Protein AF-0000000082330607 (afdb_homodimer)

InterPro domains:
  IPR000073 Alpha/beta hydrolase fold-1 [PF00561] (34-169)
  IPR000073 Alpha/beta hydrolase fold-1 [PR00111] (58-73)
  IPR000073 Alpha/beta hydrolase fold-1 [PR00111] (103-116)
  IPR000073 Alpha/beta hydrolase fold-1 [PR00111] (117-130)
  IPR000073 Alpha/beta hydrolase fold-1 [PR00111] (221-235)
  IPR029058 Alpha/Beta hydrolase fold [G3DSA:3.40.50.1820] (1-275)
  IPR029058 Alpha/Beta hydrolase fold [SSF53474] (15-274)
  IPR050266 AB hydrolase superfamily [PTHR43798] (25-274)

Secondary structure (DSSP, 8-state):
--HHHHHHT-EEEEEEETTEEEEEEEEEE-SSEEEEEE--SS--GGGGTTTHHHHTTTEEEEEEPPTTSTTS---SSS--SHHHHHHHHHHHHHHTT-SSEEEEEETHHHHHHHHHHHH-SSSEEEEEEES---TT----HHHHHHTSGGGGGS-HHHHHHHHHHHHHHT---SS--THHHHHHHGGGGSTTHHHHHHHHHHT--THHHHT--GGG--SEEEEEEETT-SSS-HHHHHHHHHHH--EEEEETT--S-HHHHSHHHHHHHHHHHHH-/--HHHHHHT-EEEEEEETTEEEEEEEEEE-SSEEEEEE--SS--GGGGTTTHHHHTTTEEEEEEPPTTSTTS---SSS--SHHHHHHHHHHHHHHTT-SSEEEEEETHHHHHHHHHHHH-SSSEEEEEEES---TT----HHHHHTTSGGGGGS-HHHHHHHHHHHHHHT---SS--THHHHHHHGGGGSTTHHHHHHHHHHT--THHHHT--GGG--SEEEEEEETT-SSS-HHHHHHHHHHH--EEEEETT--S-HHHHSHHHHHHHHHHHHH-

pLDDT: mean 97.05, std 2.91, range [78.94, 99.0]

Foldseek 3Di:
DFLVVVQVQWDWDWFAFPRDTKIKTKHWAADAFEEEEAEAPPFFLVLCVLAQVVCRPHYTYIGIGFALHDPIPNDPDDARALVRSLRRVVRVCVVVVQQAHAYEAAASRLLNVLLNLLVDPRRYAEYEYELYDAAQLDDDPLLLVLLDPCLVVDDLVVNLVSQLCVQCVQALDPDFDPNRSVSGCVQLSDVCSSVSSSSNSNNHDNCSRNVGQLLNRAYAYEYEYACAEPSRHQVVVVVSCVRHNYDYDYDYSGGSSRCGRPVPVSNVVVVVSVVD/DFLVVVQVQWDWDWFAFPRDTKIKTKHWAADAFEEEEAEAPPFFLVLCVLAQVVCRPHYTYIGIGFALHDPIPNDPDDFRALVRSLRRVVRVCVVVVQQAHAYEAAASRLLNVLLNLQVDPRRYAEYEYELYDAAQLDDDPLLLVLLDPCLVVDDLVVNLVSQLCVQCVQALDPDFDPNRSVSGCVQLSDVCSSVSSSSNSNNHDNCSRNVGQLLNRAYAYEYEYACAEPSRHQVVVVVSCVRHNYYYDYDYSGGSSRCGRPVPVSNVVVVVSVVD

Nearest PDB structures (foldseek):
  4uhe-assembly1_A  TM=8.441E-01  e=1.556E-20  Thermogutta terrifontis
  6i8w-assembly2_B  TM=7.731E-01  e=5.913E-21  Pseudomonas aeruginosa
  4bau-assembly1_A-2  TM=7.640E-01  e=2.977E-17  Pseudomonas aeruginosa PAO1
  2r11-assembly1_A  TM=7.172E-01  e=1.523E-16  Bacillus subtilis
  8y9o-assembly3_C  TM=7.537E-01  e=2.300E-14  Arabidopsis thaliana

Organism: NCBI:txid2816475

Solvent-accessible surface area (backbone atoms only — not comparable to full-atom values): 27619 Å² total; per-residue (Å²): 135,53,54,66,62,54,58,70,61,39,48,77,47,78,25,56,44,96,86,39,82,36,45,30,24,25,34,78,39,54,80,40,65,41,34,38,41,32,44,29,82,83,44,24,39,71,69,40,66,72,42,49,68,78,43,22,89,63,21,14,31,36,33,38,16,51,60,43,23,54,78,12,41,45,74,80,54,52,67,44,22,54,67,39,42,33,40,35,50,51,42,48,40,54,75,72,66,58,69,57,29,31,36,38,13,28,27,50,16,17,34,23,49,50,47,45,44,61,75,43,81,77,36,52,58,37,38,36,33,24,41,39,46,53,47,62,63,37,54,56,66,76,49,48,58,38,21,29,46,63,47,70,69,48,52,69,66,59,48,50,51,56,54,48,47,58,63,53,71,34,45,58,53,89,77,67,63,85,56,49,58,60,41,50,46,45,49,45,74,40,91,63,14,53,52,20,48,20,48,43,26,23,22,55,39,36,34,64,37,38,43,55,60,56,68,72,30,81,48,50,34,37,27,50,22,15,50,64,12,78,77,39,37,48,65,57,41,48,50,47,28,71,49,39,40,64,46,66,45,70,40,76,71,10,12,65,42,27,60,73,44,35,32,67,64,47,42,52,53,50,52,52,56,74,72,98,137,53,55,66,62,55,58,69,61,40,46,76,46,79,26,58,43,96,86,39,83,37,45,31,23,26,34,76,40,55,81,40,63,42,34,38,41,32,44,29,83,83,44,24,40,70,68,39,67,72,40,49,69,78,43,21,89,64,20,14,30,36,34,38,18,50,61,44,23,54,78,12,41,45,74,79,53,54,66,45,21,52,66,39,43,32,39,34,50,52,41,48,39,55,73,69,66,57,67,58,29,30,38,38,13,29,26,48,14,16,32,22,47,51,48,46,44,62,75,44,79,77,35,52,57,38,39,34,32,24,39,39,45,53,48,62,64,36,55,55,67,76,48,49,59,38,21,29,45,64,45,71,69,48,51,71,66,60,48,48,50,56,54,48,46,60,64,51,70,34,43,57,53,89,76,68,63,84,55,50,58,58,42,49,46,46,48,46,74,40,91,64,13,53,53,18,49,19,48,41,26,24,21,53,37,37,34,66,35,38,43,56,62,56,68,72,29,81,48,51,33,37,26,52,23,15,49,65,12,77,77,41,37,48,65,57,42,48,50,47,28,71,48,38,39,63,44,66,46,68,40,76,70,9,11,64,42,27,59,74,43,34,32,66,65,49,42,53,54,50,51,54,56,73,75,98

Radius of gyration: 24.23 Å; Cα contacts (8 Å, |Δi|>4): 1241; chains: 2; bounding box: 43×72×56 Å

Sequence (552 aa):
MNHDTWSESQAEAIVTVDGHELSVAYRDEGDGEPVVFLHGIPTWSFLWRRIAPQLSDRFRTIVPDFVGYGNSDRRDAFDRSIRAQEQAVADLVDQLGLEAFHVVGHDLGGGVALRYAAHTEGRIDKLVLSNATAYGSWPVEYITSLGLPRTLEMDPDAFRERLDRAFVDGLERADPEPEWVSGMTAPWLRDDGQRALARASVATNTNHTTEIEYDAIDVDLLCLWGAADEEQPVEDGRRLVDDIGGEVVALEDAGHWVTEDRPDAYRDRLEAFLTGMNHDTWSESQAEAIVTVDGHELSVAYRDEGDGEPVVFLHGIPTWSFLWRRIAPQLSDRFRTIVPDFVGYGNSDRRDAFDRSIRAQEQAVADLVDQLGLEAFHVVGHDLGGGVALRYAAHTEGRIDKLVLSNATAYGSWPVEYITSLGLPRTLEMDPDAFRERLDRAFVDGLERADPEPEWVSGMTAPWLRDDGQRALARASVATNTNHTTEIEYDAIDVDLLCLWGAADEEQPVEDGRRLVDDIGGEVVALEDAGHWVTEDRPDAYRDRLEAFLTG

Structure (mmCIF, N/CA/C/O backbone):
data_AF-0000000082330607-model_v1
#
loop_
_entity.id
_entity.type
_entity.pdbx_description
1 polymer 'Alpha/beta hydrolase'
#
loop_
_atom_site.group_PDB
_atom_site.id
_atom_site.type_symbol
_atom_site.label_atom_id
_atom_site.label_alt_id
_atom_site.label_comp_id
_atom_site.label_asym_id
_atom_site.label_entity_id
_atom_site.label_seq_id
_atom_site.pdbx_PDB_ins_code
_atom_site.Cartn_x
_atom_site.Cartn_y
_atom_site.Cartn_z
_atom_site.occupancy
_atom_site.B_iso_or_equiv
_atom_site.auth_seq_id
_atom_site.auth_comp_id
_atom_site.auth_asym_id
_atom_site.auth_atom_id
_atom_site.pdbx_PDB_model_num
ATOM 1 N N . MET A 1 1 ? 5.617 -22.875 -25.625 1 88.25 1 MET A N 1
ATOM 2 C CA . MET A 1 1 ? 4.75 -21.781 -26.047 1 88.25 1 MET A CA 1
ATOM 3 C C . MET A 1 1 ? 5.395 -20.422 -25.734 1 88.25 1 MET A C 1
ATOM 5 O O . MET A 1 1 ? 5.949 -20.219 -24.656 1 88.25 1 MET A O 1
ATOM 9 N N . ASN A 1 2 ? 5.383 -19.547 -26.641 1 94.69 2 ASN A N 1
ATOM 10 C CA . ASN A 1 2 ? 5.98 -18.234 -26.391 1 94.69 2 ASN A CA 1
ATOM 11 C C . ASN A 1 2 ? 4.957 -17.25 -25.828 1 94.69 2 ASN A C 1
ATOM 13 O O . ASN A 1 2 ? 3.768 -17.562 -25.766 1 94.69 2 ASN A O 1
ATOM 17 N N . HIS A 1 3 ? 5.453 -16.109 -25.391 1 97.5 3 HIS A N 1
ATOM 18 C CA . HIS A 1 3 ? 4.598 -15.195 -24.641 1 97.5 3 HIS A CA 1
ATOM 19 C C . HIS A 1 3 ? 3.574 -14.531 -25.562 1 97.5 3 HIS A C 1
ATOM 21 O O . HIS A 1 3 ? 2.496 -14.133 -25.109 1 97.5 3 HIS A O 1
ATOM 27 N N . ASP A 1 4 ? 3.818 -14.398 -26.844 1 97.31 4 ASP A N 1
ATOM 28 C CA . ASP A 1 4 ? 2.838 -13.867 -27.781 1 97.31 4 ASP A CA 1
ATOM 29 C C . ASP A 1 4 ? 1.64 -14.805 -27.922 1 97.31 4 ASP A C 1
ATOM 31 O O . ASP A 1 4 ? 0.49 -14.359 -27.875 1 97.31 4 ASP A O 1
ATOM 35 N N . THR A 1 5 ? 1.976 -16.047 -28.125 1 97.44 5 THR A N 1
ATOM 36 C CA . THR A 1 5 ? 0.922 -17.047 -28.25 1 97.44 5 THR A CA 1
ATOM 37 C C . THR A 1 5 ? 0.106 -17.141 -26.969 1 97.44 5 THR A C 1
ATOM 39 O O . THR A 1 5 ? -1.118 -17.281 -27.016 1 97.44 5 THR A O 1
ATOM 42 N N . TRP A 1 6 ? 0.795 -17.078 -25.812 1 98.06 6 TRP A N 1
ATOM 43 C CA . TRP A 1 6 ? 0.103 -17.047 -24.531 1 98.06 6 TRP A CA 1
ATOM 44 C C . TRP A 1 6 ? -0.896 -15.898 -24.469 1 98.06 6 TRP A C 1
ATOM 46 O O . TRP A 1 6 ? -2.061 -16.094 -24.109 1 98.06 6 TRP A O 1
ATOM 56 N N . SER A 1 7 ? -0.487 -14.734 -24.859 1 98.25 7 SER A N 1
ATOM 57 C CA . SER A 1 7 ? -1.298 -13.516 -24.812 1 98.25 7 SER A CA 1
ATOM 58 C C . SER A 1 7 ? -2.51 -13.633 -25.734 1 98.25 7 SER A C 1
ATOM 60 O O . SER A 1 7 ? -3.611 -13.219 -25.375 1 98.25 7 SER A O 1
ATOM 62 N N . GLU A 1 8 ? -2.307 -14.234 -26.875 1 98.06 8 GLU A N 1
ATOM 63 C CA . GLU A 1 8 ? -3.363 -14.359 -27.875 1 98.06 8 GLU A CA 1
ATOM 64 C C . GLU A 1 8 ? -4.477 -15.281 -27.391 1 98.06 8 GLU A C 1
ATOM 66 O O . GLU A 1 8 ? -5.609 -15.203 -27.859 1 98.06 8 GLU A O 1
ATOM 71 N N . SER A 1 9 ? -4.148 -16.125 -26.469 1 98.06 9 SER A N 1
ATOM 72 C CA . SER A 1 9 ? -5.102 -17.141 -26 1 98.06 9 SER A CA 1
ATOM 73 C C . SER A 1 9 ? -5.879 -16.641 -24.797 1 98.06 9 SER A C 1
ATOM 75 O O . SER A 1 9 ? -6.703 -17.359 -24.234 1 98.06 9 SER A O 1
ATOM 77 N N . GLN A 1 10 ? -5.719 -15.414 -24.359 1 98.81 10 GLN A N 1
ATOM 78 C CA . GLN A 1 10 ? -6.395 -14.898 -23.188 1 98.81 10 GLN A CA 1
ATOM 79 C C . GLN A 1 10 ? -7.758 -14.312 -23.531 1 98.81 10 GLN A C 1
ATOM 81 O O . GLN A 1 10 ? -7.922 -13.695 -24.594 1 98.81 10 GLN A O 1
ATOM 86 N N . ALA A 1 11 ? -8.656 -14.547 -22.688 1 98.75 11 ALA A N 1
ATOM 87 C CA . ALA A 1 11 ? -9.93 -13.844 -22.672 1 98.75 11 ALA A CA 1
ATOM 88 C C . ALA A 1 11 ? -9.875 -12.609 -21.781 1 98.75 11 ALA A C 1
ATOM 90 O O . ALA A 1 11 ? -8.852 -12.344 -21.141 1 98.75 11 ALA A O 1
ATOM 91 N N . GLU A 1 12 ? -10.953 -11.836 -21.828 1 98.69 12 GLU A N 1
ATOM 92 C CA . GLU A 1 12 ? -11.023 -10.625 -21.016 1 98.69 12 GLU A CA 1
ATOM 93 C C . GLU A 1 12 ? -12.312 -10.586 -20.203 1 98.69 12 GLU A C 1
ATOM 95 O O . GLU A 1 12 ? -13.375 -10.992 -20.688 1 98.69 12 GLU A O 1
ATOM 100 N N . ALA A 1 13 ? -12.266 -10.148 -19 1 98.88 13 ALA A N 1
ATOM 101 C CA . ALA A 1 13 ? -13.406 -9.844 -18.125 1 98.88 13 ALA A CA 1
ATOM 102 C C . ALA A 1 13 ? -13.25 -8.469 -17.484 1 98.88 13 ALA A C 1
ATOM 104 O O . ALA A 1 13 ? -12.133 -7.949 -17.375 1 98.88 13 ALA A O 1
ATOM 105 N N . ILE A 1 14 ? -14.375 -7.832 -17.156 1 98.88 14 ILE A N 1
ATOM 106 C CA . ILE A 1 14 ? -14.344 -6.57 -16.422 1 98.88 14 ILE A CA 1
ATOM 107 C C . ILE A 1 14 ? -14.633 -6.824 -14.938 1 98.88 14 ILE A C 1
ATOM 109 O O . ILE A 1 14 ? -15.656 -7.418 -14.594 1 98.88 14 ILE A O 1
ATOM 113 N N . VAL A 1 15 ? -13.703 -6.426 -14.086 1 98.81 15 VAL A N 1
ATOM 114 C CA . VAL A 1 15 ? -13.891 -6.566 -12.648 1 98.81 15 VAL A CA 1
ATOM 115 C C . VAL A 1 15 ? -13.969 -5.188 -12 1 98.81 15 VAL A C 1
ATOM 117 O O . VAL A 1 15 ? -13.586 -4.188 -12.609 1 98.81 15 VAL A O 1
ATOM 120 N N . THR A 1 16 ? -14.508 -5.172 -10.797 1 98.19 16 THR A N 1
ATOM 121 C CA . THR A 1 16 ? -14.602 -3.926 -10.047 1 98.19 16 THR A CA 1
ATOM 122 C C . THR A 1 16 ? -13.695 -3.963 -8.82 1 98.19 16 THR A C 1
ATOM 124 O O . THR A 1 16 ? -13.805 -4.867 -7.988 1 98.19 16 THR A O 1
ATOM 127 N N . VAL A 1 17 ? -12.781 -3.012 -8.781 1 96.81 17 VAL A N 1
ATOM 128 C CA . VAL A 1 17 ? -11.883 -2.846 -7.637 1 96.81 17 VAL A CA 1
ATOM 129 C C . VAL A 1 17 ? -11.984 -1.416 -7.109 1 96.81 17 VAL A C 1
ATOM 131 O O . VAL A 1 17 ? -11.602 -0.465 -7.793 1 96.81 17 VAL A O 1
ATOM 134 N N . ASP A 1 18 ? -12.398 -1.243 -5.867 1 94.69 18 ASP A N 1
ATOM 135 C CA . ASP A 1 18 ? -12.539 0.057 -5.219 1 94.69 18 ASP A CA 1
ATOM 136 C C . ASP A 1 18 ? -13.281 1.04 -6.117 1 94.69 18 ASP A C 1
ATOM 138 O O . ASP A 1 18 ? -12.844 2.176 -6.305 1 94.69 18 ASP A O 1
ATOM 142 N N . GLY A 1 19 ? -14.266 0.554 -6.754 1 94.44 19 GLY A N 1
ATOM 143 C CA . GLY A 1 19 ? -15.141 1.394 -7.562 1 94.44 19 GLY A CA 1
ATOM 144 C C . GLY A 1 19 ? -14.641 1.577 -8.984 1 94.44 19 GLY A C 1
ATOM 145 O O . GLY A 1 19 ? -15.297 2.229 -9.797 1 94.44 19 GLY A O 1
ATOM 146 N N . HIS A 1 20 ? -13.516 1.002 -9.367 1 96.75 20 HIS A N 1
ATOM 147 C CA . HIS A 1 20 ? -12.984 1.082 -10.719 1 96.75 20 HIS A CA 1
ATOM 148 C C . HIS A 1 20 ? -13.336 -0.161 -11.523 1 96.75 20 HIS A C 1
ATOM 150 O O . HIS A 1 20 ? -13.18 -1.286 -11.047 1 96.75 20 HIS A O 1
ATOM 156 N N . GLU A 1 21 ? -13.859 0.053 -12.727 1 98.44 21 GLU A N 1
ATOM 157 C CA . GLU A 1 21 ? -14.016 -1.045 -13.672 1 98.44 21 GLU A CA 1
ATOM 158 C C . GLU A 1 21 ? -12.719 -1.304 -14.438 1 98.44 21 GLU A C 1
ATOM 160 O O . GLU A 1 21 ? -12.219 -0.425 -15.141 1 98.44 21 GLU A O 1
ATOM 165 N N . LEU A 1 22 ? -12.203 -2.504 -14.242 1 98.69 22 LEU A N 1
ATOM 166 C CA . LEU A 1 22 ? -10.891 -2.832 -14.773 1 98.69 22 LEU A CA 1
ATOM 167 C C . LEU A 1 22 ? -10.945 -4.102 -15.617 1 98.69 22 LEU A C 1
ATOM 169 O O . LEU A 1 22 ? -11.609 -5.07 -15.242 1 98.69 22 LEU A O 1
ATOM 173 N N . SER A 1 23 ? -10.273 -4.086 -16.766 1 98.81 23 SER A N 1
ATOM 174 C CA . SER A 1 23 ? -10.172 -5.285 -17.594 1 98.81 23 SER A CA 1
ATOM 175 C C . SER A 1 23 ? -9.133 -6.254 -17.031 1 98.81 23 SER A C 1
ATOM 177 O O . SER A 1 23 ? -8.031 -5.844 -16.656 1 98.81 23 SER A O 1
ATOM 179 N N . VAL A 1 24 ? -9.492 -7.52 -16.969 1 98.88 24 VAL A N 1
ATOM 180 C CA . VAL A 1 24 ? -8.594 -8.594 -16.562 1 98.88 24 VAL A CA 1
ATOM 181 C C . VAL A 1 24 ? -8.43 -9.602 -17.688 1 98.88 24 VAL A C 1
ATOM 183 O O . VAL A 1 24 ? -9.422 -10.148 -18.188 1 98.88 24 VAL A O 1
ATOM 186 N N . ALA A 1 25 ? -7.195 -9.797 -18.078 1 98.94 25 ALA A N 1
ATOM 187 C CA . ALA A 1 25 ? -6.879 -10.852 -19.031 1 98.94 25 ALA A CA 1
ATOM 188 C C . ALA A 1 25 ? -6.645 -12.18 -18.328 1 98.94 25 ALA A C 1
ATOM 190 O O . ALA A 1 25 ? -6.012 -12.227 -17.266 1 98.94 25 ALA A O 1
ATOM 191 N N . TYR A 1 26 ? -7.207 -13.227 -18.875 1 98.94 26 TYR A N 1
ATOM 192 C CA . TYR A 1 26 ? -7 -14.523 -18.234 1 98.94 26 TYR A CA 1
ATOM 193 C C . TYR A 1 26 ? -7.141 -15.656 -19.25 1 98.94 26 TYR A C 1
ATOM 195 O O . TYR A 1 26 ? -7.852 -15.523 -20.25 1 98.94 26 TYR A O 1
ATOM 203 N N . ARG A 1 27 ? -6.406 -16.703 -19.062 1 98.88 27 ARG A N 1
ATOM 204 C CA . ARG A 1 27 ? -6.641 -17.953 -19.781 1 98.88 27 ARG A CA 1
ATOM 205 C C . ARG A 1 27 ? -7.648 -18.828 -19.047 1 98.88 27 ARG A C 1
ATOM 207 O O . ARG A 1 27 ? -7.707 -18.828 -17.828 1 98.88 27 ARG A O 1
ATOM 214 N N . ASP A 1 28 ? -8.398 -19.531 -19.797 1 98.88 28 ASP A N 1
ATOM 215 C CA . ASP A 1 28 ? -9.43 -20.453 -19.312 1 98.88 28 ASP A CA 1
ATOM 216 C C . ASP A 1 28 ? -9.5 -21.703 -20.188 1 98.88 28 ASP A C 1
ATOM 218 O O . ASP A 1 28 ? -10.062 -21.672 -21.281 1 98.88 28 ASP A O 1
ATOM 222 N N . GLU A 1 29 ? -8.914 -22.781 -19.656 1 98.62 29 GLU A N 1
ATOM 223 C CA . GLU A 1 29 ? -8.789 -24 -20.453 1 98.62 29 GLU A CA 1
ATOM 224 C C . GLU A 1 29 ? -9.188 -25.234 -19.641 1 98.62 29 GLU A C 1
ATOM 226 O O . GLU A 1 29 ? -8.891 -25.312 -18.438 1 98.62 29 GLU A O 1
ATOM 231 N N . GLY A 1 30 ? -9.836 -26.188 -20.297 1 98.5 30 GLY A N 1
ATOM 232 C CA . GLY A 1 30 ? -10.266 -27.422 -19.641 1 98.5 30 GLY A CA 1
ATOM 233 C C . GLY A 1 30 ? -11.672 -27.328 -19.094 1 98.5 30 GLY A C 1
ATOM 234 O O . GLY A 1 30 ? -12.305 -26.281 -19.125 1 98.5 30 GLY A O 1
ATOM 235 N N . ASP A 1 31 ? -12.188 -28.484 -18.609 1 97.88 31 ASP A N 1
ATOM 236 C CA . ASP A 1 31 ? -13.586 -28.547 -18.188 1 97.88 31 ASP A CA 1
ATOM 237 C C . ASP A 1 31 ? -13.711 -29.297 -16.859 1 97.88 31 ASP A C 1
ATOM 239 O O . ASP A 1 31 ? -14.828 -29.578 -16.406 1 97.88 31 ASP A O 1
ATOM 243 N N . GLY A 1 32 ? -12.641 -29.641 -16.25 1 98.19 32 GLY A N 1
ATOM 244 C CA . GLY A 1 32 ? -12.656 -30.328 -14.969 1 98.19 32 GLY A CA 1
ATOM 245 C C . GLY A 1 32 ? -12.859 -29.406 -13.781 1 98.19 32 GLY A C 1
ATOM 246 O O . GLY A 1 32 ? -13.484 -28.359 -13.906 1 98.19 32 GLY A O 1
ATOM 247 N N . GLU A 1 33 ? -12.461 -29.891 -12.586 1 98.31 33 GLU A N 1
ATOM 248 C CA . GLU A 1 33 ? -12.508 -29.047 -11.398 1 98.31 33 GLU A CA 1
ATOM 249 C C . GLU A 1 33 ? -11.656 -27.797 -11.586 1 98.31 33 GLU A C 1
ATOM 251 O O . GLU A 1 33 ? -10.523 -27.875 -12.062 1 98.31 33 GLU A O 1
ATOM 256 N N . PRO A 1 34 ? -12.188 -26.641 -11.25 1 98.81 34 PRO A N 1
ATOM 257 C CA . PRO A 1 34 ? -11.469 -25.406 -11.531 1 98.81 34 PRO A CA 1
ATOM 258 C C . PRO A 1 34 ? -10.258 -25.203 -10.617 1 98.81 34 PRO A C 1
ATOM 260 O O . PRO A 1 34 ? -10.336 -25.469 -9.414 1 98.81 34 PRO A O 1
ATOM 263 N N . VAL A 1 35 ? -9.156 -24.812 -11.164 1 98.94 35 VAL A N 1
ATOM 264 C CA . VAL A 1 35 ? -7.938 -24.406 -10.477 1 98.94 35 VAL A CA 1
ATOM 265 C C . VAL A 1 35 ? -7.547 -23 -10.93 1 98.94 35 VAL A C 1
ATOM 267 O O . VAL A 1 35 ? -7.348 -22.75 -12.117 1 98.94 35 VAL A O 1
ATOM 270 N N . VAL A 1 36 ? -7.484 -22.047 -9.992 1 99 36 VAL A N 1
ATOM 271 C CA . VAL A 1 36 ? -7.07 -20.672 -10.281 1 99 36 VAL A CA 1
ATOM 272 C C . VAL A 1 36 ? -5.59 -20.5 -9.953 1 99 36 VAL A C 1
ATOM 274 O O . VAL A 1 36 ? -5.156 -20.797 -8.836 1 99 36 VAL A O 1
ATOM 277 N N . PHE A 1 37 ? -4.801 -20.062 -10.938 1 99 37 PHE A N 1
ATOM 278 C CA . PHE A 1 37 ? -3.367 -19.844 -10.781 1 99 37 PHE A CA 1
ATOM 279 C C . PHE A 1 37 ? -3.055 -18.359 -10.633 1 99 37 PHE A C 1
ATOM 281 O O . PHE A 1 37 ? -3.393 -17.562 -11.5 1 99 37 PHE A O 1
ATOM 288 N N . LEU A 1 38 ? -2.377 -18 -9.539 1 99 38 LEU A N 1
ATOM 289 C CA . LEU A 1 38 ? -2.094 -16.594 -9.234 1 99 38 LEU A CA 1
ATOM 290 C C . LEU A 1 38 ? -0.591 -16.344 -9.219 1 99 38 LEU A C 1
ATOM 292 O O . LEU A 1 38 ? 0.148 -17 -8.484 1 99 38 LEU A O 1
ATOM 296 N N . HIS A 1 39 ? -0.147 -15.375 -10.031 1 98.94 39 HIS A N 1
ATOM 297 C CA . HIS A 1 39 ? 1.263 -15.023 -10.156 1 98.94 39 HIS A CA 1
ATOM 298 C C . HIS A 1 39 ? 1.652 -13.945 -9.156 1 98.94 39 HIS A C 1
ATOM 300 O O . HIS A 1 39 ? 0.802 -13.438 -8.422 1 98.94 39 HIS A O 1
ATOM 306 N N . GLY A 1 40 ? 2.951 -13.648 -9.109 1 98.44 40 GLY A N 1
ATOM 307 C CA . GLY A 1 40 ? 3.455 -12.602 -8.234 1 98.44 40 GLY A CA 1
ATOM 308 C C . GLY A 1 40 ? 4.102 -11.453 -8.984 1 98.44 40 GLY A C 1
ATOM 309 O O . GLY A 1 40 ? 3.752 -11.18 -10.133 1 98.44 40 GLY A O 1
ATOM 310 N N . ILE A 1 41 ? 4.914 -10.727 -8.383 1 98.44 41 ILE A N 1
ATOM 311 C CA . ILE A 1 41 ? 5.617 -9.586 -8.953 1 98.44 41 ILE A CA 1
ATOM 312 C C . ILE A 1 41 ? 7.086 -9.938 -9.172 1 98.44 41 ILE A C 1
ATOM 314 O O . ILE A 1 41 ? 7.699 -10.617 -8.344 1 98.44 41 ILE A O 1
ATOM 318 N N . PRO A 1 42 ? 7.645 -9.539 -10.203 1 98.06 42 PRO A N 1
ATOM 319 C CA . PRO A 1 42 ? 7.082 -8.797 -11.328 1 98.06 42 PRO A CA 1
ATOM 320 C C . PRO A 1 42 ? 6.664 -9.695 -12.484 1 98.06 42 PRO A C 1
ATOM 322 O O . PRO A 1 42 ? 6.859 -9.344 -13.656 1 98.06 42 PRO A O 1
ATOM 325 N N . THR A 1 43 ? 6.109 -10.812 -12.195 1 98.44 43 THR A N 1
ATOM 326 C CA . THR A 1 43 ? 5.68 -11.719 -13.25 1 98.44 43 THR A CA 1
ATOM 327 C C . THR A 1 43 ? 4.258 -11.391 -13.703 1 98.44 43 THR A C 1
ATOM 329 O O . THR A 1 43 ? 3.713 -10.344 -13.336 1 98.44 43 THR A O 1
ATOM 332 N N . TRP A 1 44 ? 3.744 -12.141 -14.625 1 98.69 44 TRP A N 1
ATOM 333 C CA . TRP A 1 44 ? 2.354 -12.211 -15.062 1 98.69 44 TRP A CA 1
ATOM 334 C C . TRP A 1 44 ? 1.943 -13.656 -15.336 1 98.69 44 TRP A C 1
ATOM 336 O O . TRP A 1 44 ? 2.688 -14.594 -15.023 1 98.69 44 TRP A O 1
ATOM 346 N N . SER A 1 45 ? 0.761 -13.867 -15.883 1 98.94 45 SER A N 1
ATOM 347 C CA . SER A 1 45 ? 0.195 -15.203 -15.969 1 98.94 45 SER A CA 1
ATOM 348 C C . SER A 1 45 ? 1.117 -16.141 -16.734 1 98.94 45 SER A C 1
ATOM 350 O O . SER A 1 45 ? 1.082 -17.359 -16.531 1 98.94 45 SER A O 1
ATOM 352 N N . PHE A 1 46 ? 2.018 -15.594 -17.562 1 98.75 46 PHE A N 1
ATOM 353 C CA . PHE A 1 46 ? 2.949 -16.391 -18.344 1 98.75 46 PHE A CA 1
ATOM 354 C C . PHE A 1 46 ? 3.848 -17.234 -17.453 1 98.75 46 PHE A C 1
ATOM 356 O O . PHE A 1 46 ? 4.438 -18.219 -17.891 1 98.75 46 PHE A O 1
ATOM 363 N N . LEU A 1 47 ? 3.936 -16.906 -16.219 1 98.44 47 LEU A N 1
ATOM 364 C CA . LEU A 1 47 ? 4.668 -17.688 -15.227 1 98.44 47 LEU A CA 1
ATOM 365 C C . LEU A 1 47 ? 4.242 -19.156 -15.273 1 98.44 47 LEU A C 1
ATOM 367 O O . LEU A 1 47 ? 5.062 -20.047 -15.07 1 98.44 47 LEU A O 1
ATOM 371 N N . TRP A 1 48 ? 3.008 -19.359 -15.562 1 98.69 48 TRP A N 1
ATOM 372 C CA . TRP A 1 48 ? 2.406 -20.672 -15.375 1 98.69 48 TRP A CA 1
ATOM 373 C C . TRP A 1 48 ? 2.408 -21.453 -16.688 1 98.69 48 TRP A C 1
ATOM 375 O O . TRP A 1 48 ? 1.832 -22.547 -16.766 1 98.69 48 TRP A O 1
ATOM 385 N N . ARG A 1 49 ? 3.123 -21.031 -17.719 1 97.88 49 ARG A N 1
ATOM 386 C CA . ARG A 1 49 ? 3.037 -21.562 -19.078 1 97.88 49 ARG A CA 1
ATOM 387 C C . ARG A 1 49 ? 3.475 -23.016 -19.125 1 97.88 49 ARG A C 1
ATOM 389 O O . ARG A 1 49 ? 3.031 -23.781 -20 1 97.88 49 ARG A O 1
ATOM 396 N N . ARG A 1 50 ? 4.309 -23.422 -18.141 1 96.62 50 ARG A N 1
ATOM 397 C CA . ARG A 1 50 ? 4.824 -24.781 -18.172 1 96.62 50 ARG A CA 1
ATOM 398 C C . ARG A 1 50 ? 4.051 -25.672 -17.219 1 96.62 50 ARG A C 1
ATOM 400 O O . ARG A 1 50 ? 4.359 -26.859 -17.078 1 96.62 50 ARG A O 1
ATOM 407 N N . ILE A 1 51 ? 3.082 -25.109 -16.547 1 98.31 51 ILE A N 1
ATOM 408 C CA . ILE A 1 51 ? 2.354 -25.844 -15.516 1 98.31 51 ILE A CA 1
ATOM 409 C C . ILE A 1 51 ? 0.884 -25.969 -15.914 1 98.31 51 ILE A C 1
ATOM 411 O O . ILE A 1 51 ? 0.41 -27.062 -16.234 1 98.31 51 ILE A O 1
ATOM 415 N N . ALA A 1 52 ? 0.173 -24.891 -16.047 1 98.69 52 ALA A N 1
ATOM 416 C CA . ALA A 1 52 ? -1.284 -24.844 -16.125 1 98.69 52 ALA A CA 1
ATOM 417 C C . ALA A 1 52 ? -1.789 -25.578 -17.375 1 98.69 52 ALA A C 1
ATOM 419 O O . ALA A 1 52 ? -2.705 -26.391 -17.281 1 98.69 52 ALA A O 1
ATOM 420 N N . PRO A 1 53 ? -1.142 -25.359 -18.609 1 98.31 53 PRO A N 1
ATOM 421 C CA . PRO A 1 53 ? -1.664 -26.031 -19.812 1 98.31 53 PRO A CA 1
ATOM 422 C C . PRO A 1 53 ? -1.574 -27.562 -19.703 1 98.31 53 PRO A C 1
ATOM 424 O O . PRO A 1 53 ? -2.422 -28.266 -20.266 1 98.31 53 PRO A O 1
ATOM 427 N N . GLN A 1 54 ? -0.593 -28.031 -18.984 1 97.62 54 GLN A N 1
ATOM 428 C CA . GLN A 1 54 ? -0.378 -29.469 -18.859 1 97.62 54 GLN A CA 1
ATOM 429 C C . GLN A 1 54 ? -1.419 -30.109 -17.938 1 97.62 54 GLN A C 1
ATOM 431 O O . GLN A 1 54 ? -1.562 -31.328 -17.906 1 97.62 54 GLN A O 1
ATOM 436 N N . LEU A 1 55 ? -2.131 -29.281 -17.219 1 98.44 55 LEU A N 1
ATOM 437 C CA . LEU A 1 55 ? -3.131 -29.781 -16.281 1 98.44 55 LEU A CA 1
ATOM 438 C C . LEU A 1 55 ? -4.535 -29.656 -16.859 1 98.44 55 LEU A C 1
ATOM 440 O O . LEU A 1 55 ? -5.504 -30.141 -16.281 1 98.44 55 LEU A O 1
ATOM 444 N N . SER A 1 56 ? -4.652 -29.062 -18.047 1 98.12 56 SER A N 1
ATOM 445 C CA . SER A 1 56 ? -5.953 -28.656 -18.578 1 98.12 56 SER A CA 1
ATOM 446 C C . SER A 1 56 ? -6.727 -29.859 -19.094 1 98.12 56 SER A C 1
ATOM 448 O O . SER A 1 56 ? -7.922 -29.766 -19.375 1 98.12 56 SER A O 1
ATOM 450 N N . ASP A 1 57 ? -6.098 -31.047 -19.203 1 97.5 57 ASP A N 1
ATOM 451 C CA . ASP A 1 57 ? -6.797 -32.25 -19.609 1 97.5 57 ASP A CA 1
ATOM 452 C C . ASP A 1 57 ? -7.656 -32.812 -18.469 1 97.5 57 ASP A C 1
ATOM 454 O O . ASP A 1 57 ? -8.625 -33.531 -18.703 1 97.5 57 ASP A O 1
ATOM 458 N N . ARG A 1 58 ? -7.348 -32.438 -17.266 1 97.69 58 ARG A N 1
ATOM 459 C CA . ARG A 1 58 ? -8.016 -33 -16.094 1 97.69 58 ARG A CA 1
ATOM 460 C C . ARG A 1 58 ? -8.75 -31.906 -15.32 1 97.69 58 ARG A C 1
ATOM 462 O O . ARG A 1 58 ? -9.734 -32.188 -14.633 1 97.69 58 ARG A O 1
ATOM 469 N N . PHE A 1 59 ? -8.25 -30.734 -15.398 1 98.69 59 PHE A N 1
ATOM 470 C CA . PHE A 1 59 ? -8.789 -29.609 -14.641 1 98.69 59 PHE A CA 1
ATOM 471 C C . PHE A 1 59 ? -9.203 -28.469 -15.57 1 98.69 59 PHE A C 1
ATOM 473 O O . PHE A 1 59 ? -8.781 -28.438 -16.734 1 98.69 59 PHE A O 1
ATOM 480 N N . ARG A 1 60 ? -10.086 -27.609 -15.125 1 98.81 60 ARG A N 1
ATOM 481 C CA . ARG A 1 60 ? -10.273 -26.297 -15.719 1 98.81 60 ARG A CA 1
ATOM 482 C C . ARG A 1 60 ? -9.289 -25.281 -15.133 1 98.81 60 ARG A C 1
ATOM 484 O O . ARG A 1 60 ? -9.375 -24.953 -13.945 1 98.81 60 ARG A O 1
ATOM 491 N N . THR A 1 61 ? -8.352 -24.891 -15.93 1 98.88 61 THR A N 1
ATOM 492 C CA . THR A 1 61 ? -7.316 -23.984 -15.438 1 98.88 61 THR A CA 1
ATOM 493 C C . THR A 1 61 ? -7.664 -22.531 -15.773 1 98.88 61 THR A C 1
ATOM 495 O O . THR A 1 61 ? -7.91 -22.203 -16.938 1 98.88 61 THR A O 1
ATOM 498 N N . ILE A 1 62 ? -7.816 -21.688 -14.766 1 98.94 62 ILE A N 1
ATOM 499 C CA . ILE A 1 62 ? -8.039 -20.25 -14.875 1 98.94 62 ILE A CA 1
ATOM 500 C C . ILE A 1 62 ? -6.773 -19.5 -14.461 1 98.94 62 ILE A C 1
ATOM 502 O O . ILE A 1 62 ? -6.332 -19.609 -13.312 1 98.94 62 ILE A O 1
ATOM 506 N N . VAL A 1 63 ? -6.188 -18.75 -15.375 1 98.94 63 VAL A N 1
ATOM 507 C CA . VAL A 1 63 ? -4.875 -18.141 -15.172 1 98.94 63 VAL A CA 1
ATOM 508 C C . VAL A 1 63 ? -4.941 -16.641 -15.484 1 98.94 63 VAL A C 1
ATOM 510 O O . VAL A 1 63 ? -4.605 -16.219 -16.594 1 98.94 63 VAL A O 1
ATOM 513 N N . PRO A 1 64 ? -5.273 -15.82 -14.531 1 98.94 64 PRO A N 1
ATOM 514 C CA . PRO A 1 64 ? -5.422 -14.383 -14.781 1 98.94 64 PRO A CA 1
ATOM 515 C C . PRO A 1 64 ? -4.105 -13.617 -14.641 1 98.94 64 PRO A C 1
ATOM 517 O O . PRO A 1 64 ? -3.209 -14.055 -13.914 1 98.94 64 PRO A O 1
ATOM 520 N N . ASP A 1 65 ? -4.051 -12.539 -15.391 1 98.94 65 ASP A N 1
ATOM 521 C CA . ASP A 1 65 ? -3.141 -11.453 -15.047 1 98.94 65 ASP A CA 1
ATOM 522 C C . ASP A 1 65 ? -3.732 -10.562 -13.953 1 98.94 65 ASP A C 1
ATOM 524 O O . ASP A 1 65 ? -4.875 -10.117 -14.062 1 98.94 65 ASP A O 1
ATOM 528 N N . PHE A 1 66 ? -2.963 -10.344 -12.938 1 98.94 66 PHE A N 1
ATOM 529 C CA . PHE A 1 66 ? -3.414 -9.367 -11.945 1 98.94 66 PHE A CA 1
ATOM 530 C C . PHE A 1 66 ? -3.693 -8.023 -12.609 1 98.94 66 PHE A C 1
ATOM 532 O O . PHE A 1 66 ? -3.107 -7.699 -13.641 1 98.94 66 PHE A O 1
ATOM 539 N N . VAL A 1 67 ? -4.629 -7.234 -12.055 1 98.81 67 VAL A N 1
ATOM 540 C CA . VAL A 1 67 ? -4.785 -5.867 -12.539 1 98.81 67 VAL A CA 1
ATOM 541 C C . VAL A 1 67 ? -3.477 -5.102 -12.367 1 98.81 67 VAL A C 1
ATOM 543 O O . VAL A 1 67 ? -2.811 -5.227 -11.336 1 98.81 67 VAL A O 1
ATOM 546 N N . GLY A 1 68 ? -3.088 -4.395 -13.367 1 98.38 68 GLY A N 1
ATOM 547 C CA . GLY A 1 68 ? -1.811 -3.697 -13.367 1 98.38 68 GLY A CA 1
ATOM 548 C C . GLY A 1 68 ? -0.679 -4.52 -13.953 1 98.38 68 GLY A C 1
ATOM 549 O O . GLY A 1 68 ? 0.427 -4.012 -14.148 1 98.38 68 GLY A O 1
ATOM 550 N N . TYR A 1 69 ? -0.893 -5.793 -14.273 1 98.62 69 TYR A N 1
ATOM 551 C CA . TYR A 1 69 ? 0.129 -6.727 -14.734 1 98.62 69 TYR A CA 1
ATOM 552 C C . TYR A 1 69 ? -0.246 -7.316 -16.094 1 98.62 69 TYR A C 1
ATOM 554 O O . TYR A 1 69 ? -1.426 -7.363 -16.453 1 98.62 69 TYR A O 1
ATOM 562 N N . GLY A 1 70 ? 0.811 -7.754 -16.781 1 98.5 70 GLY A N 1
ATOM 563 C CA . GLY A 1 70 ? 0.575 -8.516 -18 1 98.5 70 GLY A CA 1
ATOM 564 C C . GLY A 1 70 ? -0.27 -7.77 -19.016 1 98.5 70 GLY A C 1
ATOM 565 O O . GLY A 1 70 ? 0.05 -6.637 -19.391 1 98.5 70 GLY A O 1
ATOM 566 N N . ASN A 1 71 ? -1.383 -8.406 -19.344 1 98.62 71 ASN A N 1
ATOM 567 C CA . ASN A 1 71 ? -2.254 -7.812 -20.359 1 98.62 71 ASN A CA 1
ATOM 568 C C . ASN A 1 71 ? -3.523 -7.238 -19.734 1 98.62 71 ASN A C 1
ATOM 570 O O . ASN A 1 71 ? -4.422 -6.793 -20.453 1 98.62 71 ASN A O 1
ATOM 574 N N . SER A 1 72 ? -3.635 -7.258 -18.406 1 98.69 72 SER A N 1
ATOM 575 C CA . SER A 1 72 ? -4.75 -6.621 -17.703 1 98.69 72 SER A CA 1
ATOM 576 C C . SER A 1 72 ? -4.605 -5.105 -17.703 1 98.69 72 SER A C 1
ATOM 578 O O . SER A 1 72 ? -3.586 -4.57 -18.141 1 98.69 72 SER A O 1
ATOM 580 N N . ASP A 1 73 ? -5.664 -4.402 -17.281 1 98.19 73 ASP A N 1
ATOM 581 C CA . ASP A 1 73 ? -5.688 -2.945 -17.203 1 98.19 73 ASP A CA 1
ATOM 582 C C . ASP A 1 73 ? -4.484 -2.412 -16.438 1 98.19 73 ASP A C 1
ATOM 584 O O . ASP A 1 73 ? -4.203 -2.867 -15.32 1 98.19 73 ASP A O 1
ATOM 588 N N . ARG A 1 74 ? -3.773 -1.519 -16.984 1 96.12 74 ARG A N 1
ATOM 589 C CA . ARG A 1 74 ? -2.561 -1.008 -16.359 1 96.12 74 ARG A CA 1
ATOM 590 C C . ARG A 1 74 ? -2.6 0.512 -16.234 1 96.12 74 ARG A C 1
ATOM 592 O O . ARG A 1 74 ? -1.578 1.146 -15.977 1 96.12 74 ARG A O 1
ATOM 599 N N . ARG A 1 75 ? -3.73 1.194 -16.469 1 94.88 75 ARG A N 1
ATOM 600 C CA . ARG A 1 75 ? -3.805 2.65 -16.391 1 94.88 75 ARG A CA 1
ATOM 601 C C . ARG A 1 75 ? -3.445 3.148 -15 1 94.88 75 ARG A C 1
ATOM 603 O O . ARG A 1 75 ? -3.512 2.391 -14.023 1 94.88 75 ARG A O 1
ATOM 610 N N . ASP A 1 76 ? -2.988 4.316 -14.922 1 92.19 76 ASP A N 1
ATOM 611 C CA . ASP A 1 76 ? -2.604 4.965 -13.672 1 92.19 76 ASP A CA 1
ATOM 612 C C . ASP A 1 76 ? -3.83 5.453 -12.906 1 92.19 76 ASP A C 1
ATOM 614 O O . ASP A 1 76 ? -4.125 6.652 -12.891 1 92.19 76 ASP A O 1
ATOM 618 N N . ALA A 1 77 ? -4.621 4.605 -12.156 1 90.56 77 ALA A N 1
ATOM 619 C CA . ALA A 1 77 ? -5.879 5.125 -11.633 1 90.56 77 ALA A CA 1
ATOM 620 C C . ALA A 1 77 ? -6.449 4.199 -10.555 1 90.56 77 ALA A C 1
ATOM 622 O O . ALA A 1 77 ? -7.613 4.324 -10.172 1 90.56 77 ALA A O 1
ATOM 623 N N . PHE A 1 78 ? -5.652 3.256 -10.125 1 97.25 78 PHE A N 1
ATOM 624 C CA . PHE A 1 78 ? -6.227 2.32 -9.164 1 97.25 78 PHE A CA 1
ATOM 625 C C . PHE A 1 78 ? -5.133 1.668 -8.32 1 97.25 78 PHE A C 1
ATOM 627 O O . PHE A 1 78 ? -3.955 1.726 -8.68 1 97.25 78 PHE A O 1
ATOM 634 N N . ASP A 1 79 ? -5.543 1.137 -7.184 1 98 79 ASP A N 1
ATOM 635 C CA . ASP A 1 79 ? -4.656 0.416 -6.273 1 98 79 ASP A CA 1
ATOM 636 C C . ASP A 1 79 ? -4.301 -0.961 -6.828 1 98 79 ASP A C 1
ATOM 638 O O . ASP A 1 79 ? -5.141 -1.627 -7.438 1 98 79 ASP A O 1
ATOM 642 N N . ARG A 1 80 ? -3.045 -1.48 -6.582 1 98.38 80 ARG A N 1
ATOM 643 C CA . ARG A 1 80 ? -2.555 -2.758 -7.094 1 98.38 80 ARG A CA 1
ATOM 644 C C . ARG A 1 80 ? -2.098 -3.662 -5.953 1 98.38 80 ARG A C 1
ATOM 646 O O . ARG A 1 80 ? -1.407 -4.656 -6.184 1 98.38 80 ARG A O 1
ATOM 653 N N . SER A 1 81 ? -2.422 -3.305 -4.727 1 98.56 81 SER A N 1
ATOM 654 C CA . SER A 1 81 ? -2.002 -4.074 -3.561 1 98.56 81 SER A CA 1
ATOM 655 C C . SER A 1 81 ? -2.613 -5.473 -3.572 1 98.56 81 SER A C 1
ATOM 657 O O . SER A 1 81 ? -3.52 -5.754 -4.363 1 98.56 81 SER A O 1
ATOM 659 N N . ILE A 1 82 ? -2.125 -6.387 -2.732 1 98.19 82 ILE A N 1
ATOM 660 C CA . ILE A 1 82 ? -2.697 -7.727 -2.666 1 98.19 82 ILE A CA 1
ATOM 661 C C . ILE A 1 82 ? -4.156 -7.645 -2.221 1 98.19 82 ILE A C 1
ATOM 663 O O . ILE A 1 82 ? -4.977 -8.477 -2.609 1 98.19 82 ILE A O 1
ATOM 667 N N . ARG A 1 83 ? -4.527 -6.57 -1.438 1 98.06 83 ARG A N 1
ATOM 668 C CA . ARG A 1 83 ? -5.93 -6.332 -1.11 1 98.06 83 ARG A CA 1
ATOM 669 C C . ARG A 1 83 ? -6.75 -6.07 -2.369 1 98.06 83 ARG A C 1
ATOM 671 O O . ARG A 1 83 ? -7.836 -6.633 -2.539 1 98.06 83 ARG A O 1
ATOM 678 N N . ALA A 1 84 ? -6.254 -5.203 -3.24 1 98.5 84 ALA A N 1
ATOM 679 C CA . ALA A 1 84 ? -6.93 -4.895 -4.5 1 98.5 84 ALA A CA 1
ATOM 680 C C . ALA A 1 84 ? -7.008 -6.129 -5.395 1 98.5 84 ALA A C 1
ATOM 682 O O . ALA A 1 84 ? -8.039 -6.387 -6.016 1 98.5 84 ALA A O 1
ATOM 683 N N . GLN A 1 85 ? -5.922 -6.871 -5.43 1 98.88 85 GLN A N 1
ATOM 684 C CA . GLN A 1 85 ? -5.898 -8.086 -6.242 1 98.88 85 GLN A CA 1
ATOM 685 C C . GLN A 1 85 ? -6.906 -9.109 -5.734 1 98.88 85 GLN A C 1
ATOM 687 O O . GLN A 1 85 ? -7.523 -9.828 -6.523 1 98.88 85 GLN A O 1
ATOM 692 N N . GLU A 1 86 ? -7.016 -9.234 -4.406 1 98.81 86 GLU A N 1
ATOM 693 C CA . GLU A 1 86 ? -8.023 -10.125 -3.832 1 98.81 86 GLU A CA 1
ATOM 694 C C . GLU A 1 86 ? -9.414 -9.781 -4.344 1 98.81 86 GLU A C 1
ATOM 696 O O . GLU A 1 86 ? -10.188 -10.672 -4.711 1 98.81 86 GLU A O 1
ATOM 701 N N . GLN A 1 87 ? -9.758 -8.469 -4.402 1 98.62 87 GLN A N 1
ATOM 702 C CA . GLN A 1 87 ? -11.062 -8.031 -4.902 1 98.62 87 GLN A CA 1
ATOM 703 C C . GLN A 1 87 ? -11.234 -8.391 -6.375 1 98.62 87 GLN A C 1
ATOM 705 O O . GLN A 1 87 ? -12.305 -8.852 -6.781 1 98.62 87 GLN A O 1
ATOM 710 N N . ALA A 1 88 ? -10.203 -8.18 -7.125 1 98.88 88 ALA A N 1
ATOM 711 C CA . ALA A 1 88 ? -10.258 -8.484 -8.555 1 98.88 88 ALA A CA 1
ATOM 712 C C . ALA A 1 88 ? -10.484 -9.977 -8.789 1 98.88 88 ALA A C 1
ATOM 714 O O . ALA A 1 88 ? -11.32 -10.359 -9.609 1 98.88 88 ALA A O 1
ATOM 715 N N . VAL A 1 89 ? -9.711 -10.781 -8.039 1 98.81 89 VAL A N 1
ATOM 716 C CA . VAL A 1 89 ? -9.812 -12.227 -8.18 1 98.81 89 VAL A CA 1
ATOM 717 C C . VAL A 1 89 ? -11.195 -12.695 -7.73 1 98.81 89 VAL A C 1
ATOM 719 O O . VAL A 1 89 ? -11.82 -13.531 -8.391 1 98.81 89 VAL A O 1
ATOM 722 N N . ALA A 1 90 ? -11.703 -12.148 -6.621 1 98.81 90 ALA A N 1
ATOM 723 C CA . ALA A 1 90 ? -13.023 -12.508 -6.121 1 98.81 90 ALA A CA 1
ATOM 724 C C . ALA A 1 90 ? -14.102 -12.211 -7.164 1 98.81 90 ALA A C 1
ATOM 726 O O . ALA A 1 90 ? -14.977 -13.039 -7.418 1 98.81 90 ALA A O 1
ATOM 727 N N . ASP A 1 91 ? -14.016 -11.039 -7.766 1 98.88 91 ASP A N 1
ATOM 728 C CA . ASP A 1 91 ? -15 -10.656 -8.766 1 98.88 91 ASP A CA 1
ATOM 729 C C . ASP A 1 91 ? -14.914 -11.555 -10 1 98.88 91 ASP A C 1
ATOM 731 O O . ASP A 1 91 ? -15.938 -11.969 -10.547 1 98.88 91 ASP A O 1
ATOM 735 N N . LEU A 1 92 ? -13.68 -11.875 -10.438 1 98.94 92 LEU A N 1
ATOM 736 C CA . LEU A 1 92 ? -13.484 -12.734 -11.602 1 98.94 92 LEU A CA 1
ATOM 737 C C . LEU A 1 92 ? -14.094 -14.109 -11.367 1 98.94 92 LEU A C 1
ATOM 739 O O . LEU A 1 92 ? -14.828 -14.625 -12.211 1 98.94 92 LEU A O 1
ATOM 743 N N . VAL A 1 93 ? -13.797 -14.742 -10.211 1 98.75 93 VAL A N 1
ATOM 744 C CA . VAL A 1 93 ? -14.266 -16.109 -9.961 1 98.75 93 VAL A CA 1
ATOM 745 C C . VAL A 1 93 ? -15.781 -16.109 -9.805 1 98.75 93 VAL A C 1
ATOM 747 O O . VAL A 1 93 ? -16.453 -17.078 -10.195 1 98.75 93 VAL A O 1
ATOM 750 N N . ASP A 1 94 ? -16.359 -15.023 -9.242 1 98.69 94 ASP A N 1
ATOM 751 C CA . ASP A 1 94 ? -17.812 -14.914 -9.164 1 98.69 94 ASP A CA 1
ATOM 752 C C . ASP A 1 94 ? -18.438 -14.844 -10.555 1 98.69 94 ASP A C 1
ATOM 754 O O . ASP A 1 94 ? -19.438 -15.508 -10.828 1 98.69 94 ASP A O 1
ATOM 758 N N . GLN A 1 95 ? -17.859 -14.07 -11.414 1 98.69 95 GLN A N 1
ATOM 759 C CA . GLN A 1 95 ? -18.375 -13.922 -12.773 1 98.69 95 GLN A CA 1
ATOM 760 C C . GLN A 1 95 ? -18.297 -15.234 -13.539 1 98.69 95 GLN A C 1
ATOM 762 O O . GLN A 1 95 ? -19.141 -15.508 -14.398 1 98.69 95 GLN A O 1
ATOM 767 N N . LEU A 1 96 ? -17.297 -16.016 -13.219 1 98.56 96 LEU A N 1
ATOM 768 C CA . LEU A 1 96 ? -17.094 -17.297 -13.906 1 98.56 96 LEU A CA 1
ATOM 769 C C . LEU A 1 96 ? -17.953 -18.391 -13.281 1 98.56 96 LEU A C 1
ATOM 771 O O . LEU A 1 96 ? -17.938 -19.531 -13.734 1 98.56 96 LEU A O 1
ATOM 775 N N . GLY A 1 97 ? -18.641 -18.078 -12.188 1 98.25 97 GLY A N 1
ATOM 776 C CA . GLY A 1 97 ? -19.578 -19 -11.555 1 98.25 97 GLY A CA 1
ATOM 777 C C . GLY A 1 97 ? -18.875 -20.078 -10.742 1 98.25 97 GLY A C 1
ATOM 778 O O . GLY A 1 97 ? -19.422 -21.172 -10.57 1 98.25 97 GLY A O 1
ATOM 779 N N . LEU A 1 98 ? -17.703 -19.781 -10.266 1 98.12 98 LEU A N 1
ATOM 780 C CA . LEU A 1 98 ? -16.984 -20.781 -9.484 1 98.12 98 LEU A CA 1
ATOM 781 C C . LEU A 1 98 ? -17.453 -20.781 -8.031 1 98.12 98 LEU A C 1
ATOM 783 O O . LEU A 1 98 ? -17.266 -19.797 -7.316 1 98.12 98 LEU A O 1
ATOM 787 N N . GLU A 1 99 ? -18.047 -21.797 -7.539 1 96.38 99 GLU A N 1
ATOM 788 C CA . GLU A 1 99 ? -18.5 -21.906 -6.156 1 96.38 99 GLU A CA 1
ATOM 789 C C . GLU A 1 99 ? -17.391 -22.422 -5.246 1 96.38 99 GLU A C 1
ATOM 791 O O . GLU A 1 99 ? -17.141 -21.859 -4.18 1 96.38 99 GLU A O 1
ATOM 796 N N . ALA A 1 100 ? -16.75 -23.516 -5.668 1 97.25 100 ALA A N 1
ATOM 797 C CA . ALA A 1 100 ? -15.578 -24.094 -5.023 1 97.25 100 ALA A CA 1
ATOM 798 C C . ALA A 1 100 ? -14.484 -24.391 -6.047 1 97.25 100 ALA A C 1
ATOM 800 O O . ALA A 1 100 ? -14.773 -24.844 -7.156 1 97.25 100 ALA A O 1
ATOM 801 N N . PHE A 1 101 ? -13.297 -24.094 -5.699 1 98.75 101 PHE A N 1
ATOM 802 C CA . PHE A 1 101 ? -12.195 -24.25 -6.641 1 98.75 101 PHE A CA 1
ATOM 803 C C . PHE A 1 101 ? -10.867 -24.375 -5.898 1 98.75 101 PHE A C 1
ATOM 805 O O . PHE A 1 101 ? -10.805 -24.141 -4.691 1 98.75 101 PHE A O 1
ATOM 812 N N . HIS A 1 102 ? -9.82 -24.875 -6.566 1 98.88 102 HIS A N 1
ATOM 813 C CA . HIS A 1 102 ? -8.453 -24.891 -6.055 1 98.88 102 HIS A CA 1
ATOM 814 C C . HIS A 1 102 ? -7.727 -23.594 -6.406 1 98.88 102 HIS A C 1
ATOM 816 O O . HIS A 1 102 ? -8.078 -22.922 -7.379 1 98.88 102 HIS A O 1
ATOM 822 N N . VAL A 1 103 ? -6.77 -23.25 -5.57 1 98.94 103 VAL A N 1
ATOM 823 C CA . VAL A 1 103 ? -5.941 -22.078 -5.863 1 98.94 103 VAL A CA 1
ATOM 824 C C . VAL A 1 103 ? -4.465 -22.469 -5.789 1 98.94 103 VAL A C 1
ATOM 826 O O . VAL A 1 103 ? -4.051 -23.188 -4.879 1 98.94 103 VAL A O 1
ATOM 829 N N . VAL A 1 104 ? -3.721 -22.062 -6.742 1 99 104 VAL A N 1
ATOM 830 C CA . VAL A 1 104 ? -2.264 -22.141 -6.77 1 99 104 VAL A CA 1
ATOM 831 C C . VAL A 1 104 ? -1.673 -20.734 -6.828 1 99 104 VAL A C 1
ATOM 833 O O . VAL A 1 104 ? -1.904 -20 -7.789 1 99 104 VAL A O 1
ATOM 836 N N . GLY A 1 105 ? -0.966 -20.344 -5.809 1 98.94 105 GLY A N 1
ATOM 837 C CA . GLY A 1 105 ? -0.414 -19 -5.738 1 98.94 105 GLY A CA 1
ATOM 838 C C . GLY A 1 105 ? 1.094 -18.984 -5.566 1 98.94 105 GLY A C 1
ATOM 839 O O . GLY A 1 105 ? 1.64 -19.734 -4.758 1 98.94 105 GLY A O 1
ATOM 840 N N . HIS A 1 106 ? 1.768 -18.172 -6.301 1 98.88 106 HIS A N 1
ATOM 841 C CA . HIS A 1 106 ? 3.205 -17.938 -6.188 1 98.88 106 HIS A CA 1
ATOM 842 C C . HIS A 1 106 ? 3.504 -16.516 -5.742 1 98.88 106 HIS A C 1
ATOM 844 O O . HIS A 1 106 ? 2.906 -15.562 -6.25 1 98.88 106 HIS A O 1
ATOM 850 N N . ASP A 1 107 ? 4.465 -16.328 -4.762 1 98.31 107 ASP A N 1
ATOM 851 C CA . ASP A 1 107 ? 4.918 -15 -4.363 1 98.31 107 ASP A CA 1
ATOM 852 C C . ASP A 1 107 ? 3.744 -14.125 -3.934 1 98.31 107 ASP A C 1
ATOM 854 O O . ASP A 1 107 ? 2.963 -14.508 -3.061 1 98.31 107 ASP A O 1
ATOM 858 N N . LEU A 1 108 ? 3.482 -13.023 -4.473 1 98.38 108 LEU A N 1
ATOM 859 C CA . LEU A 1 108 ? 2.357 -12.148 -4.148 1 98.38 108 LEU A CA 1
ATOM 860 C C . LEU A 1 108 ? 1.032 -12.867 -4.371 1 98.38 108 LEU A C 1
ATOM 862 O O . LEU A 1 108 ? 0.062 -12.633 -3.65 1 98.38 108 LEU A O 1
ATOM 866 N N . GLY A 1 109 ? 1.021 -13.703 -5.41 1 98.88 109 GLY A N 1
ATOM 867 C CA . GLY A 1 109 ? -0.185 -14.477 -5.656 1 98.88 109 GLY A CA 1
ATOM 868 C C . GLY A 1 109 ? -0.55 -15.398 -4.504 1 98.88 109 GLY A C 1
ATOM 869 O O . GLY A 1 109 ? -1.729 -15.664 -4.27 1 98.88 109 GLY A O 1
ATOM 870 N N . GLY A 1 110 ? 0.484 -15.914 -3.826 1 98.81 110 GLY A N 1
ATOM 871 C CA . GLY A 1 110 ? 0.231 -16.656 -2.604 1 98.81 110 GLY A CA 1
ATOM 872 C C . GLY A 1 110 ? -0.372 -15.812 -1.5 1 98.81 110 GLY A C 1
ATOM 873 O O . GLY A 1 110 ? -1.256 -16.266 -0.772 1 98.81 110 GLY A O 1
ATOM 874 N N . GLY A 1 111 ? 0.142 -14.562 -1.344 1 98.69 111 GLY A N 1
ATOM 875 C CA . GLY A 1 111 ? -0.447 -13.641 -0.388 1 98.69 111 GLY A CA 1
ATOM 876 C C . GLY A 1 111 ? -1.905 -13.336 -0.675 1 98.69 111 GLY A C 1
ATOM 877 O O . GLY A 1 111 ? -2.729 -13.297 0.242 1 98.69 111 GLY A O 1
ATOM 878 N N . VAL A 1 112 ? -2.244 -13.133 -1.929 1 98.81 112 VAL A N 1
ATOM 879 C CA . VAL A 1 112 ? -3.619 -12.898 -2.357 1 98.81 112 VAL A CA 1
ATOM 880 C C . VAL A 1 112 ? -4.48 -14.109 -2.008 1 98.81 112 VAL A C 1
ATOM 882 O O . VAL A 1 112 ? -5.586 -13.961 -1.476 1 98.81 112 VAL A O 1
ATOM 885 N N . ALA A 1 113 ? -3.957 -15.281 -2.268 1 98.88 113 ALA A N 1
ATOM 886 C CA . ALA A 1 113 ? -4.68 -16.516 -1.993 1 98.88 113 ALA A CA 1
ATOM 887 C C . ALA A 1 113 ? -4.938 -16.688 -0.498 1 98.88 113 ALA A C 1
ATOM 889 O O . ALA A 1 113 ? -6.031 -17.094 -0.092 1 98.88 113 ALA A O 1
ATOM 890 N N . LEU A 1 114 ? -3.936 -16.406 0.301 1 98.75 114 LEU A N 1
ATOM 891 C CA . LEU A 1 114 ? -4.07 -16.5 1.75 1 98.75 114 LEU A CA 1
ATOM 892 C C . LEU A 1 114 ? -5.133 -15.539 2.264 1 98.75 114 LEU A C 1
ATOM 894 O O . LEU A 1 114 ? -5.961 -15.898 3.098 1 98.75 114 LEU A O 1
ATOM 898 N N . ARG A 1 115 ? -5.09 -14.344 1.772 1 98.12 115 ARG A N 1
ATOM 899 C CA . ARG A 1 115 ? -6.09 -13.352 2.172 1 98.12 115 ARG A CA 1
ATOM 900 C C . ARG A 1 115 ? -7.492 -13.805 1.772 1 98.12 115 ARG A C 1
ATOM 902 O O . ARG A 1 115 ? -8.43 -13.711 2.568 1 98.12 115 ARG A O 1
ATOM 909 N N . TYR A 1 116 ? -7.598 -14.273 0.55 1 98.44 116 TYR A N 1
ATOM 910 C CA . TYR A 1 116 ? -8.891 -14.758 0.067 1 98.44 116 TYR A CA 1
ATOM 911 C C . TYR A 1 116 ? -9.391 -15.914 0.925 1 98.44 116 TYR A C 1
ATOM 913 O O . TYR A 1 116 ? -10.57 -15.953 1.295 1 98.44 116 TYR A O 1
ATOM 921 N N . ALA A 1 117 ? -8.516 -16.797 1.263 1 98.56 117 ALA A N 1
ATOM 922 C CA . ALA A 1 117 ? -8.875 -17.938 2.098 1 98.56 117 ALA A CA 1
ATOM 923 C C . ALA A 1 117 ? -9.352 -17.484 3.475 1 98.56 117 ALA A C 1
ATOM 925 O O . ALA A 1 117 ? -10.289 -18.062 4.031 1 98.56 117 ALA A O 1
ATOM 926 N N . ALA A 1 118 ? -8.719 -16.5 4.008 1 97.44 118 ALA A N 1
ATOM 927 C CA . ALA A 1 118 ? -9.055 -15.992 5.336 1 97.44 118 ALA A CA 1
ATOM 928 C C . ALA A 1 118 ? -10.406 -15.281 5.324 1 97.44 118 ALA A C 1
ATOM 930 O O . ALA A 1 118 ? -11.086 -15.219 6.352 1 97.44 118 ALA A O 1
ATOM 931 N N . HIS A 1 119 ? -10.836 -14.797 4.18 1 96.06 119 HIS A N 1
ATOM 932 C CA . HIS A 1 119 ? -12.031 -13.961 4.09 1 96.06 119 HIS A CA 1
ATOM 933 C C . HIS A 1 119 ? -13.219 -14.758 3.557 1 96.06 119 HIS A C 1
ATOM 935 O O . HIS A 1 119 ? -14.336 -14.25 3.502 1 96.06 119 HIS A O 1
ATOM 941 N N . THR A 1 120 ? -12.914 -15.992 3.133 1 95.75 120 THR A N 1
ATOM 942 C CA . THR A 1 120 ? -13.984 -16.812 2.572 1 95.75 120 THR A CA 1
ATOM 943 C C . THR A 1 120 ? -14.016 -18.188 3.227 1 95.75 120 THR A C 1
ATOM 945 O O . THR A 1 120 ? -12.969 -18.719 3.605 1 95.75 120 THR A O 1
ATOM 948 N N . GLU A 1 121 ? -15.18 -18.672 3.406 1 93.31 121 GLU A N 1
ATOM 949 C CA . GLU A 1 121 ? -15.344 -20.016 3.939 1 93.31 121 GLU A CA 1
ATOM 950 C C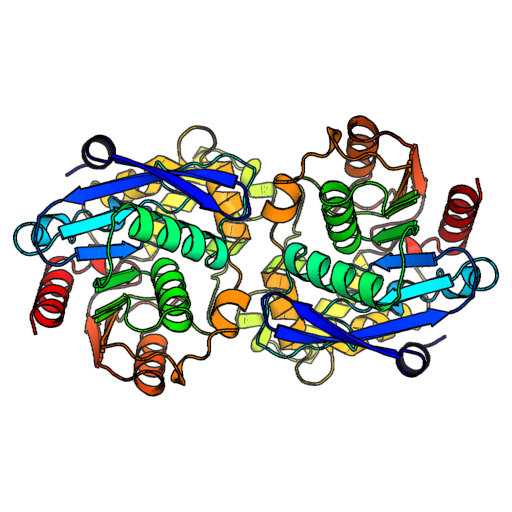 . GLU A 1 121 ? -15.914 -20.953 2.887 1 93.31 121 GLU A C 1
ATOM 952 O O . GLU A 1 121 ? -16.922 -20.656 2.252 1 93.31 121 GLU A O 1
ATOM 957 N N . GLY A 1 122 ? -15.203 -22.016 2.658 1 94.75 122 GLY A N 1
ATOM 958 C CA . GLY A 1 122 ? -15.742 -23.078 1.822 1 94.75 122 GLY A CA 1
ATOM 959 C C . GLY A 1 122 ? -15.562 -22.812 0.339 1 94.75 122 GLY A C 1
ATOM 960 O O . GLY A 1 122 ? -16.031 -23.594 -0.494 1 94.75 122 GLY A O 1
ATOM 961 N N . ARG A 1 123 ? -14.852 -21.75 -0.024 1 97.06 123 ARG A N 1
ATOM 962 C CA . ARG A 1 123 ? -14.688 -21.422 -1.435 1 97.06 123 ARG A CA 1
ATOM 963 C C . ARG A 1 123 ? -13.445 -22.078 -2.014 1 97.06 123 ARG A C 1
ATOM 965 O O . ARG A 1 123 ? -13.391 -22.391 -3.207 1 97.06 123 ARG A O 1
ATOM 972 N N . ILE A 1 124 ? -12.43 -22.266 -1.196 1 98.31 124 ILE A N 1
ATOM 973 C CA . ILE A 1 124 ? -11.203 -22.906 -1.645 1 98.31 124 ILE A CA 1
ATOM 974 C C . ILE A 1 124 ? -11.164 -24.344 -1.152 1 98.31 124 ILE A C 1
ATOM 976 O O . ILE A 1 124 ? -11.234 -24.594 0.053 1 98.31 124 ILE A O 1
ATOM 980 N N . ASP A 1 125 ? -11.086 -25.234 -2.084 1 97.56 125 ASP A N 1
ATOM 981 C CA . ASP A 1 125 ? -10.977 -26.641 -1.743 1 97.56 125 ASP A CA 1
ATOM 982 C C . ASP A 1 125 ? -9.547 -27 -1.347 1 97.56 125 ASP A C 1
ATOM 984 O O . ASP A 1 125 ? -9.312 -27.516 -0.253 1 97.56 125 ASP A O 1
ATOM 988 N N . LYS A 1 126 ? -8.617 -26.812 -2.191 1 98.75 126 LYS A N 1
ATOM 989 C CA . LYS A 1 126 ? -7.195 -27.016 -1.942 1 98.75 126 LYS A CA 1
ATOM 990 C C . LYS A 1 126 ? -6.387 -25.766 -2.293 1 98.75 126 LYS A C 1
ATOM 992 O O . LYS A 1 126 ? -6.688 -25.094 -3.275 1 98.75 126 LYS A O 1
ATOM 997 N N . LEU A 1 127 ? -5.445 -25.469 -1.448 1 98.88 127 LEU A N 1
ATOM 998 C CA . LEU A 1 127 ? -4.566 -24.312 -1.605 1 98.88 127 LEU A CA 1
ATOM 999 C C . LEU A 1 127 ? -3.113 -24.75 -1.748 1 98.88 127 LEU A C 1
ATOM 1001 O O . LEU A 1 127 ? -2.594 -25.469 -0.9 1 98.88 127 LEU A O 1
ATOM 1005 N N . VAL A 1 128 ? -2.488 -24.359 -2.824 1 98.94 128 VAL A N 1
ATOM 1006 C CA . VAL A 1 128 ? -1.064 -24.609 -3.027 1 98.94 128 VAL A CA 1
ATOM 1007 C C . VAL A 1 128 ? -0.312 -23.281 -3.074 1 98.94 128 VAL A C 1
ATOM 1009 O O . VAL A 1 128 ? -0.662 -22.391 -3.85 1 98.94 128 VAL A O 1
ATOM 1012 N N . LEU A 1 129 ? 0.65 -23.156 -2.234 1 98.94 129 LEU A N 1
ATOM 1013 C CA . LEU A 1 129 ? 1.475 -21.953 -2.178 1 98.94 129 LEU A CA 1
ATOM 1014 C C . LEU A 1 129 ? 2.926 -22.281 -2.521 1 98.94 129 LEU A C 1
ATOM 1016 O O . LEU A 1 129 ? 3.453 -23.312 -2.105 1 98.94 129 LEU A O 1
ATOM 1020 N N . SER A 1 130 ? 3.508 -21.391 -3.283 1 98.81 130 SER A N 1
ATOM 1021 C CA . SER A 1 130 ? 4.918 -21.531 -3.639 1 98.81 130 SER A CA 1
ATOM 1022 C C . SER A 1 130 ? 5.684 -20.234 -3.4 1 98.81 130 SER A C 1
ATOM 1024 O O . SER A 1 130 ? 5.363 -19.203 -3.99 1 98.81 130 SER A O 1
ATOM 1026 N N . ASN A 1 131 ? 6.73 -20.312 -2.566 1 98.44 131 ASN A N 1
ATOM 1027 C CA . ASN A 1 131 ? 7.547 -19.141 -2.244 1 98.44 131 ASN A CA 1
ATOM 1028 C C . ASN A 1 131 ? 6.691 -17.906 -2.039 1 98.44 131 ASN A C 1
ATOM 1030 O O . ASN A 1 131 ? 6.984 -16.844 -2.602 1 98.44 131 ASN A O 1
ATOM 1034 N N . ALA A 1 132 ? 5.66 -18.031 -1.252 1 98.44 132 ALA A N 1
ATOM 1035 C CA . ALA A 1 132 ? 4.582 -17.047 -1.136 1 98.44 132 ALA A CA 1
ATOM 1036 C C . ALA A 1 132 ? 4.918 -15.984 -0.098 1 98.44 132 ALA A C 1
ATOM 1038 O O . ALA A 1 132 ? 5.594 -16.266 0.894 1 98.44 132 ALA A O 1
ATOM 1039 N N . THR A 1 133 ? 4.434 -14.812 -0.346 1 98 133 THR A N 1
ATOM 1040 C CA . THR A 1 133 ? 4.52 -13.781 0.687 1 98 133 THR A CA 1
ATOM 1041 C C . THR A 1 133 ? 3.508 -14.055 1.798 1 98 133 THR A C 1
ATOM 1043 O O . THR A 1 133 ? 2.359 -14.406 1.526 1 98 133 THR A O 1
ATOM 1046 N N . ALA A 1 134 ? 3.924 -13.938 3.021 1 97.62 134 ALA A N 1
ATOM 1047 C CA . ALA A 1 134 ? 3.117 -14.133 4.223 1 97.62 134 ALA A CA 1
ATOM 1048 C C . ALA A 1 134 ? 3.732 -13.414 5.422 1 97.62 134 ALA A C 1
ATOM 1050 O O . ALA A 1 134 ? 4.902 -13.023 5.383 1 97.62 134 ALA A O 1
ATOM 1051 N N . TYR A 1 135 ? 2.912 -13.195 6.359 1 96.56 135 TYR A N 1
ATOM 1052 C CA . TYR A 1 135 ? 3.355 -12.586 7.609 1 96.56 135 TYR A CA 1
ATOM 1053 C C . TYR A 1 135 ? 4.047 -11.25 7.348 1 96.56 135 TYR A C 1
ATOM 1055 O O . TYR A 1 135 ? 3.484 -10.375 6.688 1 96.56 135 TYR A O 1
ATOM 1063 N N . GLY A 1 136 ? 5.188 -10.969 7.887 1 93.62 136 GLY A N 1
ATOM 1064 C CA . GLY A 1 136 ? 5.855 -9.688 7.762 1 93.62 136 GLY A CA 1
ATOM 1065 C C . GLY A 1 136 ? 7.234 -9.789 7.137 1 93.62 136 GLY A C 1
ATOM 1066 O O . GLY A 1 136 ? 8.086 -8.922 7.344 1 93.62 136 GLY A O 1
ATOM 1067 N N . SER A 1 137 ? 7.465 -10.805 6.305 1 89.25 137 SER A N 1
ATOM 1068 C CA . SER A 1 137 ? 8.828 -11.062 5.859 1 89.25 137 SER A CA 1
ATOM 1069 C C . SER A 1 137 ? 9.094 -10.43 4.496 1 89.25 137 SER A C 1
ATOM 1071 O O . SER A 1 137 ? 10.141 -10.672 3.887 1 89.25 137 SER A O 1
ATOM 1073 N N . TRP A 1 138 ? 8.195 -9.672 3.977 1 95.12 138 TRP A N 1
ATOM 1074 C CA . TRP A 1 138 ? 8.227 -8.984 2.691 1 95.12 138 TRP A CA 1
ATOM 1075 C C . TRP A 1 138 ? 7.844 -7.516 2.854 1 95.12 138 TRP A C 1
ATOM 1077 O O . TRP A 1 138 ? 7.395 -7.098 3.922 1 95.12 138 TRP A O 1
ATOM 1087 N N . PRO A 1 139 ? 8.211 -6.684 1.859 1 96.94 139 PRO A N 1
ATOM 1088 C CA . PRO A 1 139 ? 8.75 -6.887 0.513 1 96.94 139 PRO A CA 1
ATOM 1089 C C . PRO A 1 139 ? 10.273 -6.934 0.489 1 96.94 139 PRO A C 1
ATOM 1091 O O . PRO A 1 139 ? 10.914 -6.758 1.526 1 96.94 139 PRO A O 1
ATOM 1094 N N . VAL A 1 140 ? 10.781 -7.23 -0.748 1 95.56 140 VAL A N 1
ATOM 1095 C CA . VAL A 1 140 ? 12.234 -7.207 -0.905 1 95.56 140 VAL A CA 1
ATOM 1096 C C . VAL A 1 140 ? 12.672 -5.852 -1.446 1 95.56 140 VAL A C 1
ATOM 1098 O O . VAL A 1 140 ? 11.922 -5.188 -2.162 1 95.56 140 VAL A O 1
ATOM 1101 N N . GLU A 1 141 ? 13.891 -5.48 -1.193 1 95.19 141 GLU A N 1
ATOM 1102 C CA . GLU A 1 141 ? 14.414 -4.148 -1.494 1 95.19 141 GLU A CA 1
ATOM 1103 C C . GLU A 1 141 ? 14.383 -3.873 -2.994 1 95.19 141 GLU A C 1
ATOM 1105 O O . GLU A 1 141 ? 14.078 -2.758 -3.42 1 95.19 141 GLU A O 1
ATOM 1110 N N . TYR A 1 142 ? 14.719 -4.883 -3.744 1 94.88 142 TYR A N 1
ATOM 1111 C CA . TYR A 1 142 ? 14.742 -4.719 -5.191 1 94.88 142 TYR A CA 1
ATOM 1112 C C . TYR A 1 142 ? 13.391 -4.234 -5.707 1 94.88 142 TYR A C 1
ATOM 1114 O O . TYR A 1 142 ? 13.32 -3.291 -6.496 1 94.88 142 TYR A O 1
ATOM 1122 N N . ILE A 1 143 ? 12.312 -4.828 -5.211 1 96.5 143 ILE A N 1
ATOM 1123 C CA . ILE A 1 143 ? 10.969 -4.504 -5.676 1 96.5 143 ILE A CA 1
ATOM 1124 C C . ILE A 1 143 ? 10.555 -3.131 -5.148 1 96.5 143 ILE A C 1
ATOM 1126 O O . ILE A 1 143 ? 10.086 -2.281 -5.91 1 96.5 143 ILE A O 1
ATOM 1130 N N . THR A 1 144 ? 10.812 -2.848 -3.848 1 96.25 144 THR A N 1
ATOM 1131 C CA . THR A 1 144 ? 10.398 -1.579 -3.26 1 96.25 144 THR A CA 1
ATOM 1132 C C . THR A 1 144 ? 11.102 -0.409 -3.943 1 96.25 144 THR A C 1
ATOM 1134 O O . THR A 1 144 ? 10.508 0.659 -4.117 1 96.25 144 THR A O 1
ATOM 1137 N N . SER A 1 145 ? 12.32 -0.617 -4.387 1 96.75 145 SER A N 1
ATOM 1138 C CA . SER A 1 145 ? 13.078 0.457 -5.023 1 96.75 145 SER A CA 1
ATOM 1139 C C . SER A 1 145 ? 12.492 0.809 -6.387 1 96.75 145 SER A C 1
ATOM 1141 O O . SER A 1 145 ? 12.609 1.948 -6.844 1 96.75 145 SER A O 1
ATOM 1143 N N . LEU A 1 146 ? 11.812 -0.106 -7.023 1 97.5 146 LEU A N 1
ATOM 1144 C CA . LEU A 1 146 ? 11.195 0.144 -8.32 1 97.5 146 LEU A CA 1
ATOM 1145 C C . LEU A 1 146 ? 9.922 0.964 -8.164 1 97.5 146 LEU A C 1
ATOM 1147 O O . LEU A 1 146 ? 9.383 1.483 -9.148 1 97.5 146 LEU A O 1
ATOM 1151 N N . GLY A 1 147 ? 9.414 1.113 -6.926 1 97.81 147 GLY A N 1
ATOM 1152 C CA . GLY A 1 147 ? 8.203 1.874 -6.664 1 97.81 147 GLY A CA 1
ATOM 1153 C C . GLY A 1 147 ? 8.453 3.361 -6.512 1 97.81 147 GLY A C 1
ATOM 1154 O O . GLY A 1 147 ? 7.512 4.148 -6.387 1 97.81 147 GLY A O 1
ATOM 1155 N N . LEU A 1 148 ? 9.727 3.805 -6.566 1 97.69 148 LEU A N 1
ATOM 1156 C CA . LEU A 1 148 ? 10.094 5.203 -6.367 1 97.69 148 LEU A CA 1
ATOM 1157 C C . LEU A 1 148 ? 9.836 6.016 -7.633 1 97.69 148 LEU A C 1
ATOM 1159 O O . LEU A 1 148 ? 9.891 5.477 -8.742 1 97.69 148 LEU A O 1
ATOM 1163 N N . PRO A 1 149 ? 9.625 7.348 -7.484 1 96.19 149 PRO A N 1
ATOM 1164 C CA . PRO A 1 149 ? 9.383 8.211 -8.641 1 96.19 149 PRO A CA 1
ATOM 1165 C C . PRO A 1 149 ? 10.5 8.156 -9.672 1 96.19 149 PRO A C 1
ATOM 1167 O O . PRO A 1 149 ? 10.25 8.273 -10.875 1 96.19 149 PRO A O 1
ATOM 1170 N N . ARG A 1 150 ? 11.688 7.902 -9.297 1 95.44 150 ARG A N 1
ATOM 1171 C CA . ARG A 1 150 ? 12.828 7.922 -10.211 1 95.44 150 ARG A CA 1
ATOM 1172 C C . ARG A 1 150 ? 12.75 6.777 -11.211 1 95.44 150 ARG A C 1
ATOM 1174 O O . ARG A 1 150 ? 13.422 6.805 -12.25 1 95.44 150 ARG A O 1
ATOM 1181 N N . THR A 1 151 ? 12.047 5.742 -10.844 1 96.75 151 THR A N 1
ATOM 1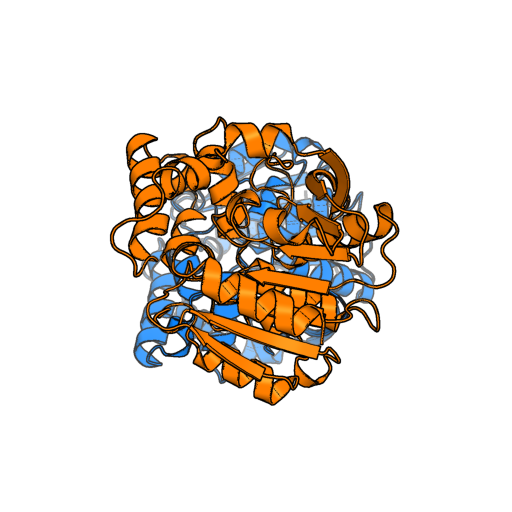182 C CA . THR A 1 151 ? 11.867 4.633 -11.773 1 96.75 151 THR A CA 1
ATOM 1183 C C . THR A 1 151 ? 11.227 5.113 -13.078 1 96.75 151 THR A C 1
ATOM 1185 O O . THR A 1 151 ? 11.539 4.598 -14.156 1 96.75 151 THR A O 1
ATOM 1188 N N . LEU A 1 152 ? 10.352 6.102 -13.016 1 95.5 152 LEU A N 1
ATOM 1189 C CA . LEU A 1 152 ? 9.648 6.625 -14.188 1 95.5 152 LEU A CA 1
ATOM 1190 C C . LEU A 1 152 ? 10.609 7.359 -15.109 1 95.5 152 LEU A C 1
ATOM 1192 O O . LEU A 1 152 ? 10.328 7.527 -16.297 1 95.5 152 LEU A O 1
ATOM 1196 N N . GLU A 1 153 ? 11.695 7.742 -14.562 1 94.75 153 GLU A N 1
ATOM 1197 C CA . GLU A 1 153 ? 12.664 8.516 -15.328 1 94.75 153 GLU A CA 1
ATOM 1198 C C . GLU A 1 153 ? 13.852 7.656 -15.742 1 94.75 153 GLU A C 1
ATOM 1200 O O . GLU A 1 153 ? 14.789 8.141 -16.375 1 94.75 153 GLU A O 1
ATOM 1205 N N . MET A 1 154 ? 13.797 6.441 -15.406 1 96 154 MET A N 1
ATOM 1206 C CA . MET A 1 154 ? 14.906 5.543 -15.727 1 96 154 MET A CA 1
ATOM 1207 C C . MET A 1 154 ? 15.039 5.355 -17.234 1 96 154 MET A C 1
ATOM 1209 O O . MET A 1 154 ? 14.039 5.207 -17.938 1 96 154 MET A O 1
ATOM 1213 N N . ASP A 1 155 ? 16.25 5.246 -17.703 1 96.88 155 ASP A N 1
ATOM 1214 C CA . ASP A 1 155 ? 16.547 4.891 -19.094 1 96.88 155 ASP A CA 1
ATOM 1215 C C . ASP A 1 155 ? 15.977 3.518 -19.438 1 96.88 155 ASP A C 1
ATOM 1217 O O . ASP A 1 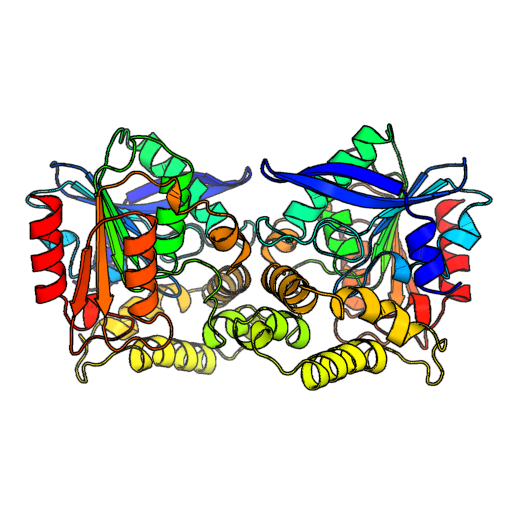155 ? 16.125 2.562 -18.672 1 96.88 155 ASP A O 1
ATOM 1221 N N . PRO A 1 156 ? 15.328 3.449 -20.625 1 95.56 156 PRO A N 1
ATOM 1222 C CA . PRO A 1 156 ? 14.68 2.188 -20.984 1 95.56 156 PRO A CA 1
ATOM 1223 C C . PRO A 1 156 ? 15.648 1.005 -20.984 1 95.56 156 PRO A C 1
ATOM 1225 O O . PRO A 1 156 ? 15.273 -0.1 -20.578 1 95.56 156 PRO A O 1
ATOM 1228 N N . ASP A 1 157 ? 16.859 1.231 -21.359 1 96.56 157 ASP A N 1
ATOM 1229 C CA . ASP A 1 157 ? 17.828 0.144 -21.391 1 96.56 157 ASP A CA 1
ATOM 1230 C C . ASP A 1 157 ? 18.234 -0.254 -19.969 1 96.56 157 ASP A C 1
ATOM 1232 O O . ASP A 1 157 ? 18.391 -1.439 -19.672 1 96.56 157 ASP A O 1
ATOM 1236 N N . ALA A 1 158 ? 18.453 0.777 -19.141 1 96.81 158 ALA A N 1
ATOM 1237 C CA . ALA A 1 158 ? 18.781 0.51 -17.75 1 96.81 158 ALA A CA 1
ATOM 1238 C C . ALA A 1 158 ? 17.641 -0.215 -17.047 1 96.81 158 ALA A C 1
ATOM 1240 O O . ALA A 1 158 ? 17.875 -1.125 -16.25 1 96.81 158 ALA A O 1
ATOM 1241 N N . PHE A 1 159 ? 16.453 0.22 -17.391 1 97.62 159 PHE A N 1
ATOM 1242 C CA . PHE A 1 159 ? 15.266 -0.417 -16.828 1 97.62 159 PHE A CA 1
ATOM 1243 C C . PHE A 1 159 ? 15.18 -1.876 -17.266 1 97.62 159 PHE A C 1
ATOM 1245 O O . PHE A 1 159 ? 14.977 -2.764 -16.438 1 97.62 159 PHE A O 1
ATOM 1252 N N . ARG A 1 160 ? 15.375 -2.15 -18.516 1 96.62 160 ARG A N 1
ATOM 1253 C CA . ARG A 1 160 ? 15.352 -3.512 -19.047 1 96.62 160 ARG A CA 1
ATOM 1254 C C . ARG A 1 160 ? 16.406 -4.379 -18.359 1 96.62 160 ARG A C 1
ATOM 1256 O O . ARG A 1 160 ? 16.125 -5.516 -17.969 1 96.62 160 ARG A O 1
ATOM 1263 N N . GLU A 1 161 ? 17.594 -3.855 -18.188 1 96.19 161 GLU A N 1
ATOM 1264 C CA . GLU A 1 161 ? 18.672 -4.605 -17.562 1 96.19 161 GLU A CA 1
ATOM 1265 C C . GLU A 1 161 ? 18.328 -4.961 -16.125 1 96.19 161 GLU A C 1
ATOM 1267 O O . GLU A 1 161 ? 18.594 -6.078 -15.664 1 96.19 161 GLU A O 1
ATOM 1272 N N . ARG A 1 162 ? 17.828 -3.973 -15.438 1 95.06 162 ARG A N 1
ATOM 1273 C CA . ARG A 1 162 ? 17.406 -4.199 -14.055 1 95.06 162 ARG A CA 1
ATOM 1274 C C . ARG A 1 162 ? 16.359 -5.297 -13.977 1 95.06 162 ARG A C 1
ATOM 1276 O O . ARG A 1 162 ? 16.422 -6.168 -13.109 1 95.06 162 ARG A O 1
ATOM 1283 N N . LEU A 1 163 ? 15.414 -5.258 -14.883 1 95.62 163 LEU A N 1
ATOM 1284 C CA . LEU A 1 163 ? 14.344 -6.246 -14.914 1 95.62 163 LEU A CA 1
ATOM 1285 C C . LEU A 1 163 ? 14.883 -7.629 -15.258 1 95.62 163 LEU A C 1
ATOM 1287 O O . LEU A 1 163 ? 14.516 -8.617 -14.625 1 95.62 163 LEU A O 1
ATOM 1291 N N . ASP A 1 164 ? 15.742 -7.699 -16.266 1 94.69 164 ASP A N 1
ATOM 1292 C CA . ASP A 1 164 ? 16.344 -8.961 -16.672 1 94.69 164 ASP A CA 1
ATOM 1293 C C . ASP A 1 164 ? 17.078 -9.625 -15.508 1 94.69 164 ASP A C 1
ATOM 1295 O O . ASP A 1 164 ? 16.969 -10.844 -15.312 1 94.69 164 ASP A O 1
ATOM 1299 N N . ARG A 1 165 ? 17.75 -8.828 -14.758 1 91.88 165 ARG A N 1
ATOM 1300 C CA . ARG A 1 165 ? 18.531 -9.344 -13.641 1 91.88 165 ARG A CA 1
ATOM 1301 C C . ARG A 1 165 ? 17.641 -9.992 -12.594 1 91.88 165 ARG A C 1
ATOM 1303 O O . ARG A 1 165 ? 18 -11 -11.984 1 91.88 165 ARG A O 1
ATOM 1310 N N . ALA A 1 166 ? 16.484 -9.398 -12.383 1 91.19 166 ALA A N 1
ATOM 1311 C CA . ALA A 1 166 ? 15.547 -9.953 -11.414 1 91.19 166 ALA A CA 1
ATOM 1312 C C . ALA A 1 166 ? 15.133 -11.375 -11.789 1 91.19 166 ALA A C 1
ATOM 1314 O O . ALA A 1 166 ? 14.93 -12.219 -10.922 1 91.19 166 ALA A O 1
ATOM 1315 N N . PHE A 1 167 ? 15.016 -11.719 -13.086 1 95.06 167 PHE A N 1
ATOM 1316 C CA . PHE A 1 167 ? 14.508 -13.008 -13.539 1 95.06 167 PHE A CA 1
ATOM 1317 C C . PHE A 1 167 ? 15.648 -14.016 -13.695 1 95.06 167 PHE A C 1
ATOM 1319 O O . PHE A 1 167 ? 15.422 -15.227 -13.664 1 95.06 167 PHE A O 1
ATOM 1326 N N . VAL A 1 168 ? 16.844 -13.469 -13.766 1 93.69 168 VAL A N 1
ATOM 1327 C CA . VAL A 1 168 ? 18 -14.359 -13.875 1 93.69 168 VAL A CA 1
ATOM 1328 C C . VAL A 1 168 ? 18.5 -14.734 -12.484 1 93.69 168 VAL A C 1
ATOM 1330 O O . VAL A 1 168 ? 18.75 -15.906 -12.195 1 93.69 168 VAL A O 1
ATOM 1333 N N . ASP A 1 169 ? 18.562 -13.773 -11.586 1 90.94 169 ASP A N 1
ATOM 1334 C CA . ASP A 1 169 ? 19.172 -13.961 -10.273 1 90.94 169 ASP A CA 1
ATOM 1335 C C . ASP A 1 169 ? 18.328 -14.898 -9.414 1 90.94 169 ASP A C 1
ATOM 1337 O O . ASP A 1 169 ? 18.844 -15.562 -8.508 1 90.94 169 ASP A O 1
ATOM 1341 N N . GLY A 1 170 ? 17.109 -15.055 -9.648 1 90.94 170 GLY A N 1
ATOM 1342 C CA . GLY A 1 170 ? 16.234 -15.883 -8.836 1 90.94 170 GLY A CA 1
ATOM 1343 C C . GLY A 1 170 ? 16.234 -17.344 -9.266 1 90.94 170 GLY A C 1
ATOM 1344 O O . GLY A 1 170 ? 15.594 -18.172 -8.633 1 90.94 170 GLY A O 1
ATOM 1345 N N . LEU A 1 171 ? 17.016 -17.688 -10.328 1 94.69 171 LEU A N 1
ATOM 1346 C CA . LEU A 1 171 ? 17.078 -19.047 -10.852 1 94.69 171 LEU A CA 1
ATOM 1347 C C . LEU A 1 171 ? 18.266 -19.797 -10.258 1 94.69 171 LEU A C 1
ATOM 1349 O O . LEU A 1 171 ? 19.344 -19.219 -10.078 1 94.69 171 LEU A O 1
ATOM 1353 N N . GLU A 1 172 ? 18.031 -21.078 -10 1 93.31 172 GLU A N 1
ATOM 1354 C CA . GLU A 1 172 ? 19.125 -21.969 -9.664 1 93.31 172 GLU A CA 1
ATOM 1355 C C . GLU A 1 172 ? 19.703 -22.641 -10.906 1 93.31 172 GLU A C 1
ATOM 1357 O O . GLU A 1 172 ? 20.906 -22.891 -10.977 1 93.31 172 GLU A O 1
ATOM 1362 N N . ARG A 1 173 ? 18.828 -22.828 -11.805 1 87.62 173 ARG A N 1
ATOM 1363 C CA . ARG A 1 173 ? 19.297 -23.5 -13.008 1 87.62 173 ARG A CA 1
ATOM 1364 C C . ARG A 1 173 ? 20.125 -22.562 -13.883 1 87.62 173 ARG A C 1
ATOM 1366 O O . ARG A 1 173 ? 19.812 -21.375 -13.961 1 87.62 173 ARG A O 1
ATOM 1373 N N . ALA A 1 174 ? 21.031 -23.125 -14.586 1 79.19 174 ALA A N 1
ATOM 1374 C CA . ALA A 1 174 ? 21.938 -22.312 -15.398 1 79.19 174 ALA A CA 1
ATOM 1375 C C . ALA A 1 174 ? 21.359 -22.078 -16.781 1 79.19 174 ALA A C 1
ATOM 1377 O O . ALA A 1 174 ? 21.719 -21.094 -17.453 1 79.19 174 ALA A O 1
ATOM 1378 N N . ASP A 1 175 ? 20.438 -22.922 -17.266 1 83.19 175 ASP A N 1
ATOM 1379 C CA . ASP A 1 175 ? 19.953 -22.844 -18.641 1 83.19 175 ASP A CA 1
ATOM 1380 C C . ASP A 1 175 ? 18.422 -22.75 -18.672 1 83.19 175 ASP A C 1
ATOM 1382 O O . ASP A 1 175 ? 17.75 -23.719 -19.016 1 83.19 175 ASP A O 1
ATOM 1386 N N . PRO A 1 176 ? 17.984 -21.5 -18.312 1 82.56 176 PRO A N 1
ATOM 1387 C CA . PRO A 1 176 ? 16.531 -21.359 -18.422 1 82.56 176 PRO A CA 1
ATOM 1388 C C . PRO A 1 176 ? 16.047 -21.406 -19.859 1 82.56 176 PRO A C 1
ATOM 1390 O O . PRO A 1 176 ? 16.828 -21.25 -20.797 1 82.56 176 PRO A O 1
ATOM 1393 N N . GLU A 1 177 ? 14.68 -21.75 -19.969 1 85.69 177 GLU A N 1
ATOM 1394 C CA . GLU A 1 177 ? 14.094 -21.688 -21.312 1 85.69 177 GLU A CA 1
ATOM 1395 C C . GLU A 1 177 ? 14.375 -20.359 -21.984 1 85.69 177 GLU A C 1
ATOM 1397 O O . GLU A 1 177 ? 14.352 -19.312 -21.328 1 85.69 177 GLU A O 1
ATOM 1402 N N . PRO A 1 178 ? 14.695 -20.422 -23.188 1 80.38 178 PRO A N 1
ATOM 1403 C CA . PRO A 1 178 ? 15.07 -19.219 -23.922 1 80.38 178 PRO A CA 1
ATOM 1404 C C . PRO A 1 178 ? 14.047 -18.094 -23.766 1 80.38 178 PRO A C 1
ATOM 1406 O O . PRO A 1 178 ? 14.406 -16.906 -23.797 1 80.38 178 PRO A O 1
ATOM 1409 N N . GLU A 1 179 ? 12.812 -18.516 -23.609 1 91.12 179 GLU A N 1
ATOM 1410 C CA . GLU A 1 179 ? 11.711 -17.547 -23.594 1 91.12 179 GLU A CA 1
ATOM 1411 C C . GLU A 1 179 ? 11.477 -17 -22.188 1 91.12 179 GLU A C 1
ATOM 1413 O O . GLU A 1 179 ? 10.672 -16.094 -22 1 91.12 179 GLU A O 1
ATOM 1418 N N . TRP A 1 180 ? 12.234 -17.453 -21.219 1 95.06 180 TRP A N 1
ATOM 1419 C CA . TRP A 1 180 ? 11.938 -17.125 -19.828 1 95.06 180 TRP A CA 1
ATOM 1420 C C . TRP A 1 180 ? 12.086 -15.633 -19.578 1 95.06 180 TRP A C 1
ATOM 1422 O O . TRP A 1 180 ? 11.102 -14.953 -19.266 1 95.06 180 TRP A O 1
ATOM 1432 N N . VAL A 1 181 ? 13.258 -15.109 -19.891 1 95.88 181 VAL A N 1
ATOM 1433 C CA . VAL A 1 181 ? 13.531 -13.719 -19.562 1 95.88 181 VAL A CA 1
ATOM 1434 C C . VAL A 1 181 ? 12.727 -12.805 -20.5 1 95.88 181 VAL A C 1
ATOM 1436 O O . VAL A 1 181 ? 12.031 -11.898 -20.031 1 95.88 181 VAL A O 1
ATOM 1439 N N . SER A 1 182 ? 12.695 -13.133 -21.797 1 96.25 182 SER A N 1
ATOM 1440 C CA . SER A 1 182 ? 11.992 -12.289 -22.75 1 96.25 182 SER A CA 1
ATOM 1441 C C . SER A 1 182 ? 10.484 -12.305 -22.516 1 96.25 182 SER A C 1
ATOM 1443 O O . SER A 1 182 ? 9.82 -11.273 -22.625 1 96.25 182 SER A O 1
ATOM 1445 N N . GLY A 1 183 ? 9.961 -13.438 -22.219 1 97.81 183 GLY A N 1
ATOM 1446 C CA . GLY A 1 183 ? 8.531 -13.555 -21.953 1 97.81 183 GLY A CA 1
ATOM 1447 C C . GLY A 1 183 ? 8.094 -12.875 -20.672 1 97.81 183 GLY A 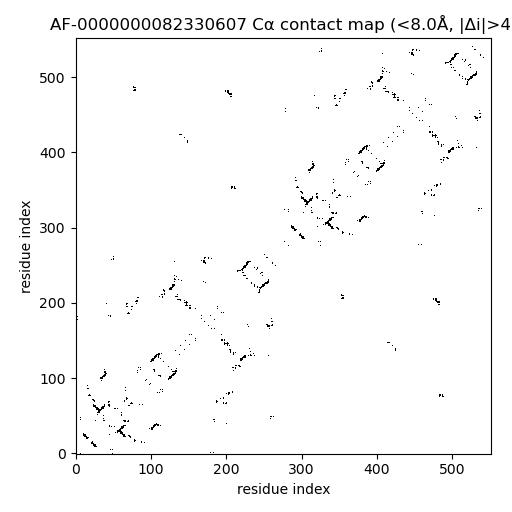C 1
ATOM 1448 O O . GLY A 1 183 ? 7.059 -12.203 -20.641 1 97.81 183 GLY A O 1
ATOM 1449 N N . MET A 1 184 ? 8.891 -13.023 -19.641 1 97.81 184 MET A N 1
ATOM 1450 C CA . MET A 1 184 ? 8.523 -12.461 -18.344 1 97.81 184 MET A CA 1
ATOM 1451 C C . MET A 1 184 ? 8.602 -10.938 -18.375 1 97.81 184 MET A C 1
ATOM 1453 O O . MET A 1 184 ? 7.789 -10.258 -17.75 1 97.81 184 MET A O 1
ATOM 1457 N N . THR A 1 185 ? 9.531 -10.391 -19.125 1 97.56 185 THR A N 1
ATOM 1458 C CA . THR A 1 185 ? 9.766 -8.953 -19.109 1 97.56 185 THR A CA 1
ATOM 1459 C C . THR A 1 185 ? 8.891 -8.242 -20.141 1 97.56 185 THR A C 1
ATOM 1461 O O . THR A 1 185 ? 8.695 -7.027 -20.062 1 97.56 185 THR A O 1
ATOM 1464 N N . ALA A 1 186 ? 8.266 -8.961 -21.047 1 97.38 186 ALA A N 1
ATOM 1465 C CA . ALA A 1 186 ? 7.645 -8.414 -22.25 1 97.38 186 ALA A CA 1
ATOM 1466 C C . ALA A 1 186 ? 6.57 -7.383 -21.891 1 97.38 186 ALA A C 1
ATOM 1468 O O . ALA A 1 186 ? 6.562 -6.273 -22.438 1 97.38 186 ALA A O 1
ATOM 1469 N N . PRO A 1 187 ? 5.695 -7.664 -20.938 1 97.12 187 PRO A N 1
ATOM 1470 C CA . PRO A 1 187 ? 4.637 -6.688 -20.672 1 97.12 187 PRO A CA 1
ATOM 1471 C C . PRO A 1 187 ? 5.176 -5.375 -20.109 1 97.12 187 PRO A C 1
ATOM 1473 O O . PRO A 1 187 ? 4.586 -4.312 -20.328 1 97.12 187 PRO A O 1
ATOM 1476 N N . TRP A 1 188 ? 6.262 -5.426 -19.406 1 97.75 188 TRP A N 1
ATOM 1477 C CA . TRP A 1 188 ? 6.801 -4.25 -18.734 1 97.75 188 TRP A CA 1
ATOM 1478 C C . TRP A 1 188 ? 7.578 -3.373 -19.703 1 97.75 188 TRP A C 1
ATOM 1480 O O . TRP A 1 188 ? 7.883 -2.217 -19.406 1 97.75 188 TRP A O 1
ATOM 1490 N N . LEU A 1 189 ? 7.934 -3.939 -20.828 1 96.44 189 LEU A N 1
ATOM 1491 C CA . LEU A 1 189 ? 8.766 -3.227 -21.781 1 96.44 189 LEU A CA 1
ATOM 1492 C C . LEU A 1 189 ? 7.914 -2.58 -22.875 1 96.44 189 LEU A C 1
ATOM 1494 O O . LEU A 1 189 ? 8.445 -1.916 -23.766 1 96.44 189 LEU A O 1
ATOM 1498 N N . ARG A 1 190 ? 6.543 -2.74 -22.734 1 94.25 190 ARG A N 1
ATOM 1499 C CA . ARG A 1 190 ? 5.605 -2.029 -23.594 1 94.25 190 ARG A CA 1
ATOM 1500 C C . ARG A 1 190 ? 5.387 -0.602 -23.109 1 94.25 190 ARG A C 1
ATOM 1502 O O . ARG A 1 190 ? 5.891 -0.22 -22.047 1 94.25 190 ARG A O 1
ATOM 1509 N N . ASP A 1 191 ? 4.645 0.115 -23.953 1 90.81 191 ASP A N 1
ATOM 1510 C CA . ASP A 1 191 ? 4.277 1.467 -23.547 1 90.81 191 ASP A CA 1
ATOM 1511 C C . ASP A 1 191 ? 3.619 1.462 -22.172 1 90.81 191 ASP A C 1
ATOM 1513 O O . ASP A 1 191 ? 2.809 0.584 -21.859 1 90.81 191 ASP A O 1
ATOM 1517 N N . ASP A 1 192 ? 4.023 2.283 -21.281 1 91.38 192 ASP A N 1
ATOM 1518 C CA . ASP A 1 192 ? 3.508 2.525 -19.938 1 91.38 192 ASP A CA 1
ATOM 1519 C C . ASP A 1 192 ? 3.893 1.392 -18.984 1 91.38 192 ASP A C 1
ATOM 1521 O O . ASP A 1 192 ? 3.414 1.337 -17.844 1 91.38 192 ASP A O 1
ATOM 1525 N N . GLY A 1 193 ? 4.684 0.402 -19.531 1 96.06 193 GLY A N 1
ATOM 1526 C CA . GLY A 1 193 ? 5.074 -0.734 -18.703 1 96.06 193 GLY A CA 1
ATOM 1527 C C . GLY A 1 193 ? 5.906 -0.341 -17.5 1 96.06 193 GLY A C 1
ATOM 1528 O O . GLY A 1 193 ? 5.719 -0.883 -16.406 1 96.06 193 GLY A O 1
ATOM 1529 N N . GLN A 1 194 ? 6.789 0.617 -17.75 1 96.62 194 GLN A N 1
ATOM 1530 C CA . GLN A 1 194 ? 7.633 1.109 -16.656 1 96.62 194 GLN A CA 1
ATOM 1531 C C . GLN A 1 194 ? 6.797 1.74 -15.555 1 96.62 194 GLN A C 1
ATOM 1533 O O . GLN A 1 194 ? 7.031 1.492 -14.367 1 96.62 194 GLN A O 1
ATOM 1538 N N . ARG A 1 195 ? 5.828 2.539 -15.906 1 97.12 195 ARG A N 1
ATOM 1539 C CA . ARG A 1 195 ? 4.922 3.148 -14.938 1 97.12 195 ARG A CA 1
ATOM 1540 C C . ARG A 1 195 ? 4.086 2.088 -14.227 1 97.12 195 ARG A C 1
ATOM 1542 O O . ARG A 1 195 ? 3.902 2.146 -13.016 1 97.12 195 ARG A O 1
ATOM 1549 N N . ALA A 1 196 ? 3.637 1.122 -14.984 1 97.75 196 ALA A N 1
ATOM 1550 C CA . ALA A 1 196 ? 2.814 0.065 -14.406 1 97.75 196 ALA A CA 1
ATOM 1551 C C . ALA A 1 196 ? 3.594 -0.72 -13.352 1 97.75 196 ALA A C 1
ATOM 1553 O O . ALA A 1 196 ? 3.068 -1.023 -12.281 1 97.75 196 ALA A O 1
ATOM 1554 N N . LEU A 1 197 ? 4.832 -1.007 -13.648 1 98.31 197 LEU A N 1
ATOM 1555 C CA . LEU A 1 197 ? 5.637 -1.746 -12.68 1 98.31 197 LEU A CA 1
ATOM 1556 C C . LEU A 1 197 ? 5.926 -0.893 -11.453 1 98.31 197 LEU A C 1
ATOM 1558 O O . LEU A 1 197 ? 5.898 -1.392 -10.32 1 98.31 197 LEU A O 1
ATOM 1562 N N . ALA A 1 198 ? 6.207 0.383 -11.688 1 98.12 198 ALA A N 1
ATOM 1563 C CA . ALA A 1 198 ? 6.414 1.276 -10.547 1 98.12 198 ALA A CA 1
ATOM 1564 C C . ALA A 1 198 ? 5.188 1.295 -9.641 1 98.12 198 ALA A C 1
ATOM 1566 O O . ALA A 1 198 ? 5.316 1.223 -8.414 1 98.12 198 ALA A O 1
ATOM 1567 N N . ARG A 1 199 ? 3.992 1.307 -10.211 1 98.62 199 ARG A N 1
ATOM 1568 C CA . ARG A 1 199 ? 2.744 1.356 -9.461 1 98.62 199 ARG A CA 1
ATOM 1569 C C . ARG A 1 199 ? 2.473 0.029 -8.758 1 98.62 199 ARG A C 1
ATOM 1571 O O . ARG A 1 199 ? 1.968 0.004 -7.637 1 98.62 199 ARG A O 1
ATOM 1578 N N . ALA A 1 200 ? 2.809 -1.034 -9.391 1 98.69 200 ALA A N 1
ATOM 1579 C CA . ALA A 1 200 ? 2.691 -2.342 -8.75 1 98.69 200 ALA A CA 1
ATOM 1580 C C . ALA A 1 200 ? 3.664 -2.471 -7.578 1 98.69 200 ALA A C 1
ATOM 1582 O O . ALA A 1 200 ? 3.305 -2.984 -6.52 1 98.69 200 ALA A O 1
ATOM 1583 N N . SER A 1 201 ? 4.887 -1.992 -7.789 1 98.5 201 SER A N 1
ATOM 1584 C CA . SER A 1 201 ? 5.949 -2.129 -6.801 1 98.5 201 SER A CA 1
ATOM 1585 C C . SER A 1 201 ? 5.648 -1.311 -5.547 1 98.5 201 SER A C 1
ATOM 1587 O O . SER A 1 201 ? 5.816 -1.796 -4.43 1 98.5 201 SER A O 1
ATOM 1589 N N . VAL A 1 202 ? 5.133 -0.134 -5.719 1 98.44 202 VAL A N 1
ATOM 1590 C CA . VAL A 1 202 ? 4.891 0.747 -4.578 1 98.44 202 VAL A CA 1
ATOM 1591 C C . VAL A 1 202 ? 3.691 0.245 -3.781 1 98.44 202 VAL A C 1
ATOM 1593 O O . VAL A 1 202 ? 3.486 0.65 -2.635 1 98.44 202 VAL A O 1
ATOM 1596 N N . ALA A 1 203 ? 2.945 -0.695 -4.344 1 98.56 203 ALA A N 1
ATOM 1597 C CA . ALA A 1 203 ? 1.733 -1.216 -3.715 1 98.56 203 ALA A CA 1
ATOM 1598 C C . ALA A 1 203 ? 2.043 -2.436 -2.852 1 98.56 203 ALA A C 1
ATOM 1600 O O . ALA A 1 203 ? 1.144 -3.012 -2.236 1 98.56 203 ALA A O 1
ATOM 1601 N N . THR A 1 204 ? 3.293 -2.883 -2.768 1 98.44 204 THR A N 1
ATOM 1602 C CA . THR A 1 204 ? 3.672 -4.012 -1.927 1 98.44 204 THR A CA 1
ATOM 1603 C C . THR A 1 204 ? 3.607 -3.633 -0.45 1 98.44 204 THR A C 1
ATOM 1605 O O . THR A 1 204 ? 4.57 -3.096 0.101 1 98.44 204 THR A O 1
ATOM 1608 N N . ASN A 1 205 ? 2.496 -3.908 0.157 1 98.31 205 ASN A N 1
ATOM 1609 C CA . ASN A 1 205 ? 2.143 -3.477 1.506 1 98.31 205 ASN A CA 1
ATOM 1610 C C . ASN A 1 205 ? 1.955 -4.668 2.443 1 98.31 205 ASN A C 1
ATOM 1612 O O . ASN A 1 205 ? 0.914 -5.324 2.416 1 98.31 205 ASN A O 1
ATOM 1616 N N . THR A 1 206 ? 2.855 -4.879 3.336 1 97.56 206 THR A N 1
ATOM 1617 C CA . THR A 1 206 ? 2.9 -6.047 4.211 1 97.56 206 THR A CA 1
ATOM 1618 C C . THR A 1 206 ? 1.775 -5.992 5.238 1 97.56 206 THR A C 1
ATOM 1620 O O . THR A 1 206 ? 1.437 -7.012 5.848 1 97.56 206 THR A O 1
ATOM 1623 N N . ASN A 1 207 ? 1.141 -4.809 5.461 1 98.44 207 ASN A N 1
ATOM 1624 C CA . ASN A 1 207 ? -0.015 -4.742 6.352 1 98.44 207 ASN A CA 1
ATOM 1625 C C . ASN A 1 207 ? -1.12 -5.695 5.902 1 98.44 207 ASN A C 1
ATOM 1627 O O . ASN A 1 207 ? -1.891 -6.191 6.73 1 98.44 207 ASN A O 1
ATOM 1631 N N . HIS A 1 208 ? -1.144 -6.059 4.621 1 98.06 208 HIS A N 1
ATOM 1632 C CA . HIS A 1 208 ? -2.205 -6.895 4.07 1 98.06 208 HIS A CA 1
ATOM 1633 C C . HIS A 1 208 ? -1.966 -8.367 4.379 1 98.06 208 HIS A C 1
ATOM 1635 O O . HIS A 1 208 ? -2.867 -9.195 4.223 1 98.06 208 HIS A O 1
ATOM 1641 N N . THR A 1 209 ? -0.803 -8.75 4.801 1 97.94 209 THR A N 1
ATOM 1642 C CA . THR A 1 209 ? -0.546 -10.125 5.211 1 97.94 209 THR A CA 1
ATOM 1643 C C . THR A 1 209 ? -0.45 -10.234 6.73 1 97.94 209 THR A C 1
ATOM 1645 O O . THR A 1 209 ? -0.778 -11.266 7.309 1 97.94 209 THR A O 1
ATOM 1648 N N . THR A 1 210 ? -0.042 -9.133 7.379 1 97.31 210 THR A N 1
ATOM 1649 C CA . THR A 1 210 ? 0.075 -9.188 8.836 1 97.31 210 THR A CA 1
ATOM 1650 C C . THR A 1 210 ? -1.3 -9.109 9.492 1 97.31 210 THR A C 1
ATOM 1652 O O . THR A 1 210 ? -1.459 -9.469 10.656 1 97.31 210 THR A O 1
ATOM 1655 N N . GLU A 1 211 ? -2.275 -8.625 8.75 1 96.81 211 GLU A N 1
ATOM 1656 C CA . GLU A 1 211 ? -3.619 -8.508 9.312 1 96.81 211 GLU A CA 1
ATOM 1657 C C . GLU A 1 211 ? -4.348 -9.852 9.289 1 96.81 211 GLU A C 1
ATOM 1659 O O . GLU A 1 211 ? -5.41 -9.992 9.891 1 96.81 211 GLU A O 1
ATOM 1664 N N . ILE A 1 212 ? -3.77 -10.891 8.625 1 97.19 212 ILE A N 1
ATOM 1665 C CA . ILE A 1 212 ? -4.438 -12.172 8.406 1 97.19 212 ILE A CA 1
ATOM 1666 C C . ILE A 1 212 ? -4.398 -12.992 9.695 1 97.19 212 ILE A C 1
ATOM 1668 O O . ILE A 1 212 ? -3.355 -13.094 10.344 1 97.19 212 ILE A O 1
ATOM 1672 N N . GLU A 1 213 ? -5.559 -13.578 10.07 1 96.06 213 GLU A N 1
ATOM 1673 C CA . GLU A 1 213 ? -5.609 -14.594 11.117 1 96.06 213 GLU A CA 1
ATOM 1674 C C . GLU A 1 213 ? -5.352 -15.984 10.539 1 96.06 213 GLU A C 1
ATOM 1676 O O . GLU A 1 213 ? -6.293 -16.734 10.281 1 96.06 213 GLU A O 1
ATOM 1681 N N . TYR A 1 214 ? -4.133 -16.328 10.453 1 97.38 214 TYR A N 1
ATOM 1682 C CA . TYR A 1 214 ? -3.701 -17.516 9.719 1 97.38 214 TYR A CA 1
ATOM 1683 C C . TYR A 1 214 ? -4.281 -18.781 10.344 1 97.38 214 TYR A C 1
ATOM 1685 O O . TYR A 1 214 ? -4.641 -19.719 9.633 1 97.38 214 TYR A O 1
ATOM 1693 N N . ASP A 1 215 ? -4.395 -18.812 11.672 1 95.12 215 ASP A N 1
ATOM 1694 C CA . ASP A 1 215 ? -4.84 -20.016 12.383 1 95.12 215 ASP A CA 1
ATOM 1695 C C . ASP A 1 215 ? -6.332 -20.25 12.164 1 95.12 215 ASP A C 1
ATOM 1697 O O . ASP A 1 215 ? -6.848 -21.328 12.5 1 95.12 215 ASP A O 1
ATOM 1701 N N . ALA A 1 216 ? -7 -19.312 11.539 1 94.94 216 ALA A N 1
ATOM 1702 C CA . ALA A 1 216 ? -8.43 -19.453 11.297 1 94.94 216 ALA A CA 1
ATOM 1703 C C . ALA A 1 216 ? -8.703 -19.953 9.883 1 94.94 216 ALA A C 1
ATOM 1705 O O . ALA A 1 216 ? -9.844 -20.281 9.539 1 94.94 216 ALA A O 1
ATOM 1706 N N . ILE A 1 217 ? -7.668 -20.047 9.039 1 97.56 217 ILE A N 1
ATOM 1707 C CA . ILE A 1 217 ? -7.82 -20.531 7.672 1 97.56 217 ILE A CA 1
ATOM 1708 C C . ILE A 1 217 ? -8.023 -22.031 7.676 1 97.56 217 ILE A C 1
ATOM 1710 O O . ILE A 1 217 ? -7.207 -22.781 8.234 1 97.56 217 ILE A O 1
ATOM 1714 N N . ASP A 1 218 ? -9.164 -22.453 7.109 1 96.62 218 ASP A N 1
ATOM 1715 C CA . ASP A 1 218 ? -9.492 -23.875 7.031 1 96.62 218 ASP A CA 1
ATOM 1716 C C . ASP A 1 218 ? -9.469 -24.359 5.582 1 96.62 218 ASP A C 1
ATOM 1718 O O . ASP A 1 218 ? -10.5 -24.359 4.906 1 96.62 218 ASP A O 1
ATOM 1722 N N . VAL A 1 219 ? -8.312 -24.812 5.113 1 97.38 219 VAL A N 1
ATOM 1723 C CA . VAL A 1 219 ? -8.125 -25.312 3.754 1 97.38 219 VAL A CA 1
ATOM 1724 C C . VAL A 1 219 ? -7.086 -26.438 3.75 1 97.38 219 VAL A C 1
ATOM 1726 O O . VAL A 1 219 ? -6.258 -26.516 4.656 1 97.38 219 VAL A O 1
ATOM 1729 N N . ASP A 1 220 ? -7.191 -27.375 2.795 1 98.12 220 ASP A N 1
ATOM 1730 C CA . ASP A 1 220 ? -6.09 -28.297 2.539 1 98.12 220 ASP A CA 1
ATOM 1731 C C . ASP A 1 220 ? -4.914 -27.578 1.882 1 98.12 220 ASP A C 1
ATOM 1733 O O . ASP A 1 220 ? -5.016 -27.125 0.739 1 98.12 220 ASP A O 1
ATOM 1737 N N . LEU A 1 221 ? -3.787 -27.5 2.611 1 98.81 221 LEU A N 1
ATOM 1738 C CA . LEU A 1 221 ? -2.678 -26.672 2.164 1 98.81 221 LEU A CA 1
ATOM 1739 C C . LEU A 1 221 ? -1.48 -27.516 1.76 1 98.81 221 LEU A C 1
ATOM 1741 O O . LEU A 1 221 ? -1.104 -28.453 2.479 1 98.81 221 LEU A O 1
ATOM 1745 N N . LEU A 1 222 ? -0.947 -27.25 0.639 1 98.94 222 LEU A N 1
ATOM 1746 C CA . LEU A 1 222 ? 0.376 -27.703 0.229 1 98.94 222 LEU A CA 1
ATOM 1747 C C . LEU A 1 222 ? 1.308 -26.531 -0.02 1 98.94 222 LEU A C 1
ATOM 1749 O O . LEU A 1 222 ? 1.02 -25.672 -0.858 1 98.94 222 LEU A O 1
ATOM 1753 N N . CYS A 1 223 ? 2.361 -26.5 0.721 1 98.88 223 CYS A N 1
ATOM 1754 C CA . CYS A 1 223 ? 3.447 -25.578 0.409 1 98.88 223 CYS A CA 1
ATOM 1755 C C . CYS A 1 223 ? 4.504 -26.25 -0.457 1 98.88 223 CYS A C 1
ATOM 1757 O O . CYS A 1 223 ? 5.207 -27.156 0.003 1 98.88 223 CYS A O 1
ATOM 1759 N N . LEU A 1 224 ? 4.535 -25.844 -1.678 1 98.81 224 LEU A N 1
ATOM 1760 C CA . LEU A 1 224 ? 5.488 -26.344 -2.662 1 98.81 224 LEU A CA 1
ATOM 1761 C C . LEU A 1 224 ? 6.559 -25.297 -2.965 1 98.81 224 LEU A C 1
ATOM 1763 O O . LEU A 1 224 ? 6.352 -24.422 -3.803 1 98.81 224 LEU A O 1
ATOM 1767 N N . TRP A 1 225 ? 7.793 -25.438 -2.406 1 98.69 225 TRP A N 1
ATOM 1768 C CA . TRP A 1 225 ? 8.719 -24.328 -2.221 1 98.69 225 TRP A CA 1
ATOM 1769 C C . TRP A 1 225 ? 10.055 -24.609 -2.889 1 98.69 225 TRP A C 1
ATOM 1771 O O . TRP A 1 225 ? 10.547 -25.734 -2.842 1 98.69 225 TRP A O 1
ATOM 1781 N N . GLY A 1 226 ? 10.562 -23.594 -3.65 1 98.62 226 GLY A N 1
ATOM 1782 C CA . GLY A 1 226 ? 11.977 -23.672 -3.996 1 98.62 226 GLY A CA 1
ATOM 1783 C C . GLY A 1 226 ? 12.891 -23.594 -2.789 1 98.62 226 GLY A C 1
ATOM 1784 O O . GLY A 1 226 ? 12.898 -22.578 -2.078 1 98.62 226 GLY A O 1
ATOM 1785 N N . ALA A 1 227 ? 13.711 -24.547 -2.594 1 98 227 ALA A N 1
ATOM 1786 C CA . ALA A 1 227 ? 14.469 -24.703 -1.354 1 98 227 ALA A CA 1
ATOM 1787 C C . ALA A 1 227 ? 15.562 -23.656 -1.248 1 98 227 ALA A C 1
ATOM 1789 O O . ALA A 1 227 ? 15.969 -23.281 -0.146 1 98 227 ALA A O 1
ATOM 1790 N N . ALA A 1 228 ? 15.992 -23.156 -2.338 1 97.44 228 ALA A N 1
ATOM 1791 C CA . ALA A 1 228 ? 17.156 -22.266 -2.334 1 97.44 228 ALA A CA 1
ATOM 1792 C C . ALA A 1 228 ? 16.734 -20.797 -2.285 1 97.44 228 ALA A C 1
ATOM 1794 O O . ALA A 1 228 ? 17.578 -19.906 -2.375 1 97.44 228 ALA A O 1
ATOM 1795 N N . ASP A 1 229 ? 15.461 -20.547 -2.164 1 96.94 229 ASP A N 1
ATOM 1796 C CA . ASP A 1 229 ? 14.969 -19.172 -2.135 1 96.94 229 ASP A CA 1
ATOM 1797 C C . ASP A 1 229 ? 15.359 -18.469 -0.832 1 96.94 229 ASP A C 1
ATOM 1799 O O . ASP A 1 229 ? 14.844 -18.812 0.236 1 96.94 229 ASP A O 1
ATOM 1803 N N . GLU A 1 230 ? 16.156 -17.453 -0.93 1 91.88 230 GLU A N 1
ATOM 1804 C CA . GLU A 1 230 ? 16.609 -16.734 0.26 1 91.88 230 GLU A CA 1
ATOM 1805 C C . GLU A 1 230 ? 15.641 -15.617 0.624 1 91.88 230 GLU A C 1
ATOM 1807 O O . GLU A 1 230 ? 15.578 -15.195 1.78 1 91.88 230 GLU A O 1
ATOM 1812 N N . GLU A 1 231 ? 14.914 -15.148 -0.337 1 90.88 231 GLU A N 1
ATOM 1813 C CA . GLU A 1 231 ? 13.992 -14.039 -0.084 1 90.88 231 GLU A CA 1
ATOM 1814 C C . GLU A 1 231 ? 12.711 -14.531 0.586 1 90.88 231 GLU A C 1
ATOM 1816 O O . GLU A 1 231 ? 12.172 -13.867 1.467 1 90.88 231 GLU A O 1
ATOM 1821 N N . GLN A 1 232 ? 12.188 -15.602 0.091 1 96 232 GLN A N 1
ATOM 1822 C CA . GLN A 1 232 ? 11.102 -16.344 0.712 1 96 232 GLN A CA 1
ATOM 1823 C C . GLN A 1 232 ? 11.547 -17.75 1.114 1 96 232 GLN A C 1
ATOM 1825 O O . GLN A 1 232 ? 11.242 -18.719 0.426 1 96 232 GLN A O 1
ATOM 1830 N N . PRO A 1 233 ? 12.117 -17.797 2.258 1 96.88 233 PRO A N 1
ATOM 1831 C CA . PRO A 1 233 ? 12.719 -19.078 2.643 1 96.88 233 PRO A CA 1
ATOM 1832 C C . PRO A 1 233 ? 11.672 -20.156 2.961 1 96.88 233 PRO A C 1
ATOM 1834 O O . PRO A 1 233 ? 10.531 -19.828 3.295 1 96.88 233 PRO A O 1
ATOM 1837 N N . VAL A 1 234 ? 12.117 -21.359 2.855 1 97.88 234 VAL A N 1
ATOM 1838 C CA . VAL A 1 234 ? 11.219 -22.5 3.043 1 97.88 234 VAL A CA 1
ATOM 1839 C C . VAL A 1 234 ? 10.68 -22.484 4.473 1 97.88 234 VAL A C 1
ATOM 1841 O O . VAL A 1 234 ? 9.594 -23.016 4.734 1 97.88 234 VAL A O 1
ATOM 1844 N N . GLU A 1 235 ? 11.32 -21.844 5.414 1 97.81 235 GLU A N 1
ATOM 1845 C CA . GLU A 1 235 ? 10.867 -21.703 6.793 1 97.81 235 GLU A CA 1
ATOM 1846 C C . GLU A 1 235 ? 9.516 -21 6.859 1 97.81 235 GLU A C 1
ATOM 1848 O O . GLU A 1 235 ? 8.703 -21.297 7.734 1 97.81 235 GLU A O 1
ATOM 1853 N N . ASP A 1 236 ? 9.266 -20.109 5.934 1 97.44 236 ASP A N 1
ATOM 1854 C CA . ASP A 1 236 ? 7.957 -19.469 5.875 1 97.44 236 ASP A CA 1
ATOM 1855 C C . ASP A 1 236 ? 6.859 -20.469 5.523 1 97.44 236 ASP A C 1
ATOM 1857 O O . ASP A 1 236 ? 5.758 -20.422 6.074 1 97.44 236 ASP A O 1
ATOM 1861 N N . GLY A 1 237 ? 7.152 -21.359 4.582 1 98.25 237 GLY A N 1
ATOM 1862 C CA . GLY A 1 237 ? 6.227 -22.438 4.277 1 98.25 237 GLY A CA 1
ATOM 1863 C C . GLY A 1 237 ? 5.965 -23.359 5.461 1 98.25 237 GLY A C 1
ATOM 1864 O O . GLY A 1 237 ? 4.824 -23.75 5.703 1 98.25 237 GLY A O 1
ATOM 1865 N N . ARG A 1 238 ? 6.992 -23.656 6.223 1 98.56 238 ARG A N 1
ATOM 1866 C CA . ARG A 1 238 ? 6.848 -24.484 7.414 1 98.56 238 ARG A CA 1
ATOM 1867 C C . ARG A 1 238 ? 5.98 -23.797 8.461 1 98.56 238 ARG A C 1
ATOM 1869 O O . ARG A 1 238 ? 5.145 -24.438 9.102 1 98.56 238 ARG A O 1
ATOM 1876 N N . ARG A 1 239 ? 6.227 -22.562 8.633 1 98.25 239 ARG A N 1
ATOM 1877 C CA . ARG A 1 239 ? 5.41 -21.797 9.57 1 98.25 239 ARG A CA 1
ATOM 1878 C C . ARG A 1 239 ? 3.943 -21.812 9.164 1 98.25 239 ARG A C 1
ATOM 1880 O O . ARG A 1 239 ? 3.059 -21.953 10.008 1 98.25 239 ARG A O 1
ATOM 1887 N N . LEU A 1 240 ? 3.684 -21.641 7.859 1 98.69 240 LEU A N 1
ATOM 1888 C CA . LEU A 1 240 ? 2.318 -21.703 7.348 1 98.69 240 LEU A CA 1
ATOM 1889 C C . LEU A 1 240 ? 1.674 -23.047 7.672 1 98.69 240 LEU A C 1
ATOM 1891 O O . LEU A 1 240 ? 0.523 -23.094 8.109 1 98.69 240 LEU A O 1
ATOM 1895 N N . VAL A 1 241 ? 2.371 -24.125 7.473 1 98.56 241 VAL A N 1
ATOM 1896 C CA . VAL A 1 241 ? 1.853 -25.469 7.727 1 98.56 241 VAL A CA 1
ATOM 1897 C C . VAL A 1 241 ? 1.608 -25.656 9.219 1 98.56 241 VAL A C 1
ATOM 1899 O O . VAL A 1 241 ? 0.646 -26.312 9.625 1 98.56 241 VAL A O 1
ATOM 1902 N N . ASP A 1 242 ? 2.482 -25.062 10.039 1 98.38 242 ASP A N 1
ATOM 1903 C CA . ASP A 1 242 ? 2.289 -25.125 11.484 1 98.38 242 ASP A CA 1
ATOM 1904 C C . ASP A 1 242 ? 1 -24.406 11.891 1 98.38 242 ASP A C 1
ATOM 1906 O O . ASP A 1 242 ? 0.288 -24.875 12.789 1 98.38 242 ASP A O 1
ATOM 1910 N N . ASP A 1 243 ? 0.687 -23.312 11.273 1 98.38 243 ASP A N 1
ATOM 1911 C CA . ASP A 1 243 ? -0.452 -22.484 11.656 1 98.38 243 ASP A CA 1
ATOM 1912 C C . ASP A 1 243 ? -1.746 -23.016 11.039 1 98.38 243 ASP A C 1
ATOM 1914 O O . ASP A 1 243 ? -2.797 -23 11.68 1 98.38 243 ASP A O 1
ATOM 1918 N N . ILE A 1 244 ? -1.716 -23.453 9.773 1 98.25 244 ILE A N 1
ATOM 1919 C CA . ILE A 1 244 ? -2.926 -23.734 9.008 1 98.25 244 ILE A CA 1
ATOM 1920 C C . ILE A 1 244 ? -3.15 -25.25 8.922 1 98.25 244 ILE A C 1
ATOM 1922 O O . ILE A 1 244 ? -4.285 -25.703 8.797 1 98.25 244 ILE A O 1
ATOM 1926 N N . GLY A 1 245 ? -2.086 -26.016 9.039 1 98.12 245 GLY A N 1
ATOM 1927 C CA . GLY A 1 245 ? -2.104 -27.422 8.711 1 98.12 245 GLY A CA 1
ATOM 1928 C C . GLY A 1 245 ? -1.738 -27.703 7.262 1 98.12 245 GLY A C 1
ATOM 1929 O O . GLY A 1 245 ? -1.828 -26.812 6.41 1 98.12 245 GLY A O 1
ATOM 1930 N N . GLY A 1 246 ? -1.292 -28.922 6.996 1 98.38 246 GLY A N 1
ATOM 1931 C CA . GLY A 1 246 ? -0.92 -29.312 5.645 1 98.38 246 GLY A CA 1
ATOM 1932 C C . GLY A 1 246 ? 0.479 -29.891 5.555 1 98.38 246 GLY A C 1
ATOM 1933 O O . GLY A 1 246 ? 0.95 -30.531 6.492 1 98.38 246 GLY A O 1
ATOM 1934 N N . GLU A 1 247 ? 1.08 -29.672 4.344 1 98.31 247 GLU A N 1
ATOM 1935 C CA . GLU A 1 247 ? 2.412 -30.234 4.125 1 98.31 247 GLU A CA 1
ATOM 1936 C C . GLU A 1 247 ? 3.309 -29.234 3.383 1 98.31 247 GLU A C 1
ATOM 1938 O O . GLU A 1 247 ? 2.818 -28.406 2.625 1 98.31 247 GLU A O 1
ATOM 1943 N N . VAL A 1 248 ? 4.523 -29.328 3.67 1 98.62 248 VAL A N 1
ATOM 1944 C CA . VAL A 1 248 ? 5.531 -28.562 2.947 1 98.62 248 VAL A CA 1
ATOM 1945 C C . VAL A 1 248 ? 6.445 -29.5 2.17 1 98.62 248 VAL A C 1
ATOM 1947 O O . VAL A 1 248 ? 6.906 -30.516 2.709 1 98.62 248 VAL A O 1
ATOM 1950 N N . VAL A 1 249 ? 6.625 -29.25 0.93 1 98.81 249 VAL A N 1
ATOM 1951 C CA . VAL A 1 249 ? 7.578 -29.938 0.056 1 98.81 249 VAL A CA 1
ATOM 1952 C C . VAL A 1 249 ? 8.602 -28.922 -0.465 1 98.81 249 VAL A C 1
ATOM 1954 O O . VAL A 1 249 ? 8.25 -27.969 -1.165 1 98.81 249 VAL A O 1
ATOM 1957 N N . ALA A 1 250 ? 9.82 -29.156 -0.131 1 98.69 250 ALA A N 1
ATOM 1958 C CA . ALA A 1 250 ? 10.914 -28.328 -0.642 1 98.69 250 ALA A CA 1
ATOM 1959 C C . ALA A 1 250 ? 11.555 -28.969 -1.87 1 98.69 250 ALA A C 1
ATOM 1961 O O . ALA A 1 250 ? 12.008 -30.109 -1.815 1 98.69 250 ALA A O 1
ATOM 1962 N N . LEU A 1 251 ? 11.477 -28.297 -2.971 1 98.38 251 LEU A N 1
ATOM 1963 C CA . LEU A 1 251 ? 12.141 -28.781 -4.18 1 98.38 251 LEU A CA 1
ATOM 1964 C C . LEU A 1 251 ? 13.594 -28.312 -4.223 1 98.38 251 LEU A C 1
ATOM 1966 O O . LEU A 1 251 ? 13.859 -27.109 -4.289 1 98.38 251 LEU A O 1
ATOM 1970 N N . GLU A 1 252 ? 14.484 -29.25 -4.227 1 97.19 252 GLU A N 1
ATOM 1971 C CA . GLU A 1 252 ? 15.906 -28.953 -4.328 1 97.19 252 GLU A CA 1
ATOM 1972 C C . GLU A 1 252 ? 16.266 -28.406 -5.707 1 97.19 252 GLU A C 1
ATOM 1974 O O . GLU A 1 252 ? 15.516 -28.609 -6.668 1 97.19 252 GLU A O 1
ATOM 1979 N N . ASP A 1 253 ? 17.297 -27.672 -5.812 1 96 253 ASP A N 1
ATOM 1980 C CA . ASP A 1 253 ? 17.797 -27.078 -7.047 1 96 253 ASP A CA 1
ATOM 1981 C C . ASP A 1 253 ? 16.781 -26.125 -7.652 1 96 253 ASP A C 1
ATOM 1983 O O . ASP A 1 253 ? 16.594 -26.094 -8.867 1 96 253 ASP A O 1
ATOM 1987 N N . ALA A 1 254 ? 16.094 -25.5 -6.777 1 97.62 254 ALA A N 1
ATOM 1988 C CA . ALA A 1 254 ? 15.117 -24.5 -7.203 1 97.62 254 ALA A CA 1
ATOM 1989 C C . ALA A 1 254 ? 15.148 -23.281 -6.285 1 97.62 254 ALA A C 1
ATOM 1991 O O . ALA A 1 254 ? 15.234 -23.422 -5.062 1 97.62 254 ALA A O 1
ATOM 1992 N N . GLY A 1 255 ? 15.156 -22.125 -6.891 1 97.56 255 GLY A N 1
ATOM 1993 C CA . GLY A 1 255 ? 15.078 -20.875 -6.168 1 97.56 255 GLY A CA 1
ATOM 1994 C C . GLY A 1 255 ? 13.688 -20.281 -6.16 1 97.56 255 GLY A C 1
ATOM 1995 O O . GLY A 1 255 ? 12.695 -20.984 -5.984 1 97.56 255 GLY A O 1
ATOM 1996 N N . HIS A 1 256 ? 13.633 -18.906 -6.223 1 97.56 256 HIS A N 1
ATOM 1997 C CA . HIS A 1 256 ? 12.359 -18.203 -6.152 1 97.56 256 HIS A CA 1
ATOM 1998 C C . HIS A 1 256 ? 11.461 -18.578 -7.328 1 97.56 256 HIS A C 1
ATOM 2000 O O . HIS A 1 256 ? 10.234 -18.625 -7.191 1 97.56 256 HIS A O 1
ATOM 2006 N N . TRP A 1 257 ? 12.094 -18.844 -8.461 1 97.94 257 TRP A N 1
ATOM 2007 C CA . TRP A 1 257 ? 11.336 -19.203 -9.664 1 97.94 257 TRP A CA 1
ATOM 2008 C C . TRP A 1 257 ? 11.219 -20.719 -9.805 1 97.94 257 TRP A C 1
ATOM 2010 O O . TRP A 1 257 ? 11.602 -21.281 -10.828 1 97.94 257 TRP A O 1
ATOM 2020 N N . VAL A 1 258 ? 10.523 -21.25 -8.906 1 98.19 258 VAL A N 1
ATOM 2021 C CA . VAL A 1 258 ? 10.484 -22.703 -8.727 1 98.19 258 VAL A CA 1
ATOM 2022 C C . VAL A 1 258 ? 9.773 -23.344 -9.914 1 98.19 258 VAL A C 1
ATOM 2024 O O . VAL A 1 258 ? 10.141 -24.438 -10.336 1 98.19 258 VAL A O 1
ATOM 2027 N N . THR A 1 259 ? 8.781 -22.703 -10.57 1 97.5 259 THR A N 1
ATOM 2028 C CA . THR A 1 259 ? 8.031 -23.234 -11.703 1 97.5 259 THR A CA 1
ATOM 2029 C C . THR A 1 259 ? 8.914 -23.312 -12.945 1 97.5 259 THR A C 1
ATOM 2031 O O . THR A 1 259 ? 8.625 -24.078 -13.867 1 97.5 259 THR A O 1
ATOM 2034 N N . GLU A 1 260 ? 9.945 -22.453 -12.992 1 97 260 GLU A N 1
ATOM 2035 C CA . GLU A 1 260 ? 10.898 -22.484 -14.102 1 97 260 GLU A CA 1
ATOM 2036 C C . GLU A 1 260 ? 12.055 -23.422 -13.82 1 97 260 GLU A C 1
ATOM 2038 O O . GLU A 1 260 ? 12.508 -24.141 -14.719 1 97 260 GLU A O 1
ATOM 2043 N N . ASP A 1 261 ? 12.5 -23.484 -12.586 1 97.31 261 ASP A N 1
ATOM 2044 C CA . ASP A 1 261 ? 13.641 -24.297 -12.195 1 97.31 261 ASP A CA 1
ATOM 2045 C C . ASP A 1 261 ? 13.297 -25.781 -12.25 1 97.31 261 ASP A C 1
ATOM 2047 O O . ASP A 1 261 ? 14.094 -26.594 -12.734 1 97.31 261 ASP A O 1
ATOM 2051 N N . ARG A 1 262 ? 12.109 -26.094 -11.688 1 96.5 262 ARG A N 1
ATOM 2052 C CA . ARG A 1 262 ? 11.727 -27.5 -11.57 1 96.5 262 ARG A CA 1
ATOM 2053 C C . ARG A 1 262 ? 10.289 -27.719 -12.031 1 96.5 262 ARG A C 1
ATOM 2055 O O . ARG A 1 262 ? 9.469 -28.25 -11.289 1 96.5 262 ARG A O 1
ATOM 2062 N N . PRO A 1 263 ? 10.023 -27.438 -13.344 1 96.56 263 PRO A N 1
ATOM 2063 C CA . PRO A 1 263 ? 8.633 -27.484 -13.805 1 96.56 263 PRO A CA 1
ATOM 2064 C C . PRO A 1 263 ? 8.016 -28.875 -13.711 1 96.56 263 PRO A C 1
ATOM 2066 O O . PRO A 1 263 ? 6.848 -29.016 -13.336 1 96.56 263 PRO A O 1
ATOM 2069 N N . ASP A 1 264 ? 8.773 -29.922 -14.055 1 97.12 264 ASP A N 1
ATOM 2070 C CA . ASP A 1 264 ? 8.211 -31.266 -14.055 1 97.12 264 ASP A CA 1
ATOM 2071 C C . ASP A 1 264 ? 7.93 -31.75 -12.633 1 97.12 264 ASP A C 1
ATOM 2073 O O . ASP A 1 264 ? 6.84 -32.25 -12.344 1 97.12 264 ASP A O 1
ATOM 2077 N N . ALA A 1 265 ? 8.914 -31.578 -11.734 1 98.12 265 ALA A N 1
ATOM 2078 C CA . ALA A 1 265 ? 8.727 -31.984 -10.344 1 98.12 265 ALA A CA 1
ATOM 2079 C C . ALA A 1 265 ? 7.594 -31.188 -9.695 1 98.12 265 ALA A C 1
ATOM 2081 O O . ALA A 1 265 ? 6.805 -31.734 -8.93 1 98.12 265 ALA A O 1
ATOM 2082 N N . TYR A 1 266 ? 7.543 -29.922 -9.984 1 98.56 266 TYR A N 1
ATOM 2083 C CA . TYR A 1 266 ? 6.48 -29.047 -9.492 1 98.56 266 TYR A CA 1
ATOM 2084 C C . TYR A 1 266 ? 5.113 -29.562 -9.938 1 98.56 266 TYR A C 1
ATOM 2086 O O . TYR A 1 266 ? 4.215 -29.766 -9.117 1 98.56 266 TYR A O 1
ATOM 2094 N N . ARG A 1 267 ? 4.945 -29.766 -11.203 1 98.44 267 ARG A N 1
ATOM 2095 C CA . ARG A 1 267 ? 3.676 -30.203 -11.781 1 98.44 267 ARG A CA 1
ATOM 2096 C C . ARG A 1 267 ? 3.248 -31.547 -11.211 1 98.44 267 ARG A C 1
ATOM 2098 O O . ARG A 1 267 ? 2.076 -31.75 -10.883 1 98.44 267 ARG A O 1
ATOM 2105 N N . ASP A 1 268 ? 4.199 -32.438 -11.133 1 98.38 268 ASP A N 1
ATOM 2106 C CA . ASP A 1 268 ? 3.893 -33.781 -10.633 1 98.38 268 ASP A CA 1
ATOM 2107 C C . ASP A 1 268 ? 3.334 -33.719 -9.219 1 98.38 268 ASP A C 1
ATOM 2109 O O . ASP A 1 268 ? 2.314 -34.344 -8.914 1 98.38 268 ASP A O 1
ATOM 2113 N N . ARG A 1 269 ? 3.984 -32.969 -8.359 1 98.62 269 ARG A N 1
ATOM 2114 C CA . ARG A 1 269 ? 3.543 -32.875 -6.973 1 98.62 269 ARG A CA 1
ATOM 2115 C C . ARG A 1 269 ? 2.215 -32.125 -6.875 1 98.62 269 ARG A C 1
ATOM 2117 O O . ARG A 1 269 ? 1.363 -32.469 -6.051 1 98.62 269 ARG A O 1
ATOM 2124 N N . LEU A 1 270 ? 2.094 -31.062 -7.66 1 98.88 270 LEU A N 1
ATOM 2125 C CA . LEU A 1 270 ? 0.85 -30.312 -7.707 1 98.88 270 LEU A CA 1
ATOM 2126 C C . LEU A 1 270 ? -0.319 -31.203 -8.117 1 98.88 270 LEU A C 1
ATOM 2128 O O . LEU A 1 270 ? -1.356 -31.203 -7.449 1 98.88 270 LEU A O 1
ATOM 2132 N N . GLU A 1 271 ? -0.149 -31.938 -9.188 1 98.5 271 GLU A N 1
ATOM 2133 C CA . GLU A 1 271 ? -1.206 -32.812 -9.695 1 98.5 271 GLU A CA 1
ATOM 2134 C C . GLU A 1 271 ? -1.582 -33.875 -8.672 1 98.5 271 GLU A C 1
ATOM 2136 O O . GLU A 1 271 ? -2.766 -34.156 -8.477 1 98.5 271 GLU A O 1
ATOM 2141 N N . ALA A 1 272 ? -0.56 -34.5 -8.039 1 98.5 272 ALA A N 1
ATOM 2142 C CA . ALA A 1 272 ? -0.809 -35.5 -7.02 1 98.5 272 ALA A CA 1
ATOM 2143 C C . ALA A 1 272 ? -1.632 -34.938 -5.867 1 98.5 272 ALA A C 1
ATOM 2145 O O . ALA A 1 272 ? -2.543 -35.594 -5.363 1 98.5 272 ALA A O 1
ATOM 2146 N N . PHE A 1 273 ? -1.36 -33.781 -5.453 1 98.81 273 PHE A N 1
ATOM 2147 C CA . PHE A 1 273 ? -2.066 -33.125 -4.344 1 98.81 273 PHE A CA 1
ATOM 2148 C C . PHE A 1 273 ? -3.5 -32.812 -4.734 1 98.81 273 PHE A C 1
ATOM 2150 O O . PHE A 1 273 ? -4.434 -33.062 -3.969 1 98.81 273 PHE A O 1
ATOM 2157 N N . LEU A 1 274 ? -3.662 -32.188 -5.969 1 98.44 274 LEU A N 1
ATOM 2158 C CA . LEU A 1 274 ? -4.98 -31.766 -6.414 1 98.44 274 LEU A CA 1
ATOM 2159 C C . LEU A 1 274 ? -5.914 -32.938 -6.613 1 98.44 274 LEU A C 1
ATOM 2161 O O . LEU A 1 274 ? -7.129 -32.812 -6.465 1 98.44 274 LEU A O 1
ATOM 2165 N N . THR A 1 275 ? -5.383 -34.188 -6.945 1 97.25 275 THR A N 1
ATOM 2166 C CA . THR A 1 275 ? -6.203 -35.344 -7.242 1 97.25 275 THR A CA 1
ATOM 2167 C C . THR A 1 275 ? -6.398 -36.188 -5.996 1 97.25 275 THR A C 1
ATOM 2169 O O . THR A 1 275 ? -7.207 -37.125 -5.996 1 97.25 275 THR A O 1
ATOM 2172 N N . GLY A 1 276 ? -5.641 -36.031 -5.004 1 90.19 276 GLY A N 1
ATOM 2173 C CA . GLY A 1 276 ? -5.742 -36.812 -3.781 1 90.19 276 GLY A CA 1
ATOM 2174 C C . GLY A 1 276 ? -6.703 -36.219 -2.771 1 90.19 276 GLY A C 1
ATOM 2175 O O . GLY A 1 276 ? -7.109 -35.062 -2.898 1 90.19 276 GLY A O 1
ATOM 2176 N N . MET B 1 1 ? 5.262 23.812 24.781 1 88.31 1 MET B N 1
ATOM 2177 C CA . MET B 1 1 ? 4.652 22.578 25.281 1 88.31 1 MET B CA 1
ATOM 2178 C C . MET B 1 1 ? 5.469 21.359 24.891 1 88.31 1 MET B C 1
ATOM 2180 O O . MET B 1 1 ? 5.898 21.25 23.734 1 88.31 1 MET B O 1
ATOM 2184 N N . ASN B 1 2 ? 5.734 20.5 25.781 1 94.69 2 ASN B N 1
ATOM 2185 C CA . ASN B 1 2 ? 6.504 19.312 25.438 1 94.69 2 ASN B CA 1
ATOM 2186 C C . ASN B 1 2 ? 5.598 18.156 25 1 94.69 2 ASN B C 1
ATOM 2188 O O . ASN B 1 2 ? 4.375 18.25 25.109 1 94.69 2 ASN B O 1
ATOM 2192 N N . HIS B 1 3 ? 6.211 17.109 24.484 1 97.5 3 HIS B N 1
ATOM 2193 C CA . HIS B 1 3 ? 5.43 16.047 23.859 1 97.5 3 HIS B CA 1
ATOM 2194 C C . HIS B 1 3 ? 4.676 15.234 24.891 1 97.5 3 HIS B C 1
ATOM 2196 O O . HIS B 1 3 ? 3.631 14.648 24.594 1 97.5 3 HIS B O 1
ATOM 2202 N N . ASP B 1 4 ? 5.121 15.172 26.141 1 97.38 4 ASP B N 1
ATOM 2203 C CA . ASP B 1 4 ? 4.387 14.484 27.203 1 97.38 4 ASP B CA 1
ATOM 2204 C C . ASP B 1 4 ? 3.082 15.211 27.516 1 97.38 4 ASP B C 1
ATOM 2206 O O . ASP B 1 4 ? 2.029 14.578 27.641 1 97.38 4 ASP B O 1
ATOM 2210 N N . THR B 1 5 ? 3.219 16.5 27.688 1 97.5 5 THR B N 1
ATOM 2211 C CA . THR B 1 5 ? 2.037 17.312 27.969 1 97.5 5 THR B CA 1
ATOM 2212 C C . THR B 1 5 ? 1.044 17.234 26.812 1 97.5 5 THR B C 1
ATOM 2214 O O . THR B 1 5 ? -0.167 17.156 27.031 1 97.5 5 THR B O 1
ATOM 2217 N N . TRP B 1 6 ? 1.556 17.266 25.578 1 98.12 6 TRP B N 1
ATOM 2218 C CA . TRP B 1 6 ? 0.702 17.109 24.406 1 98.12 6 TRP B CA 1
ATOM 2219 C C . TRP B 1 6 ? -0.084 15.805 24.469 1 98.12 6 TRP B C 1
ATOM 2221 O O . TRP B 1 6 ? -1.304 15.797 24.297 1 98.12 6 TRP B O 1
ATOM 2231 N N . SER B 1 7 ? 0.57 14.727 24.797 1 98.31 7 SER B N 1
ATOM 2232 C CA . SER B 1 7 ? -0.023 13.391 24.859 1 98.31 7 SER B CA 1
ATOM 2233 C C . SER B 1 7 ? -1.09 13.312 25.938 1 98.31 7 SER B C 1
ATOM 2235 O O . SER B 1 7 ? -2.148 12.711 25.734 1 98.31 7 SER B O 1
ATOM 2237 N N . GLU B 1 8 ? -0.831 13.961 27.047 1 98.12 8 GLU B N 1
ATOM 2238 C CA . GLU B 1 8 ? -1.738 13.914 28.188 1 98.12 8 GLU B CA 1
ATOM 2239 C C . GLU B 1 8 ? -3.051 14.633 27.875 1 98.12 8 GLU B C 1
ATOM 2241 O O . GLU B 1 8 ? -4.074 14.359 28.5 1 98.12 8 GLU B O 1
ATOM 2246 N N . SER B 1 9 ? -3.002 15.508 26.922 1 98.06 9 SER B N 1
ATOM 2247 C CA . SER B 1 9 ? -4.168 16.328 26.609 1 98.06 9 SER B CA 1
ATOM 2248 C C . SER B 1 9 ? -5.016 15.688 25.516 1 98.06 9 SER B C 1
ATOM 2250 O O . SER B 1 9 ? -6.02 16.266 25.078 1 98.06 9 SER B O 1
ATOM 2252 N N . GLN B 1 10 ? -4.719 14.5 25.062 1 98.81 10 GLN B N 1
ATOM 2253 C CA . GLN B 1 10 ? -5.461 13.852 23.984 1 98.81 10 GLN B CA 1
ATOM 2254 C C . GLN B 1 10 ? -6.641 13.055 24.531 1 98.81 10 GLN B C 1
ATOM 2256 O O . GLN B 1 10 ? -6.543 12.438 25.594 1 98.81 10 GLN B O 1
ATOM 2261 N N . ALA B 1 11 ? -7.68 13.117 23.797 1 98.75 11 ALA B N 1
ATOM 2262 C CA . ALA B 1 11 ? -8.805 12.203 23.969 1 98.75 11 ALA B CA 1
ATOM 2263 C C . ALA B 1 11 ? -8.664 10.984 23.062 1 98.75 11 ALA B C 1
ATOM 2265 O O . ALA B 1 11 ? -7.715 10.891 22.281 1 98.75 11 ALA B O 1
ATOM 2266 N N . GLU B 1 12 ? -9.578 10.031 23.266 1 98.69 12 GLU B N 1
ATOM 2267 C CA . GLU B 1 12 ? -9.555 8.812 22.453 1 98.69 12 GLU B CA 1
ATOM 2268 C C . GLU B 1 12 ? -10.922 8.547 21.828 1 98.69 12 GLU B C 1
ATOM 2270 O O . GLU B 1 12 ? -11.953 8.766 22.469 1 98.69 12 GLU B O 1
ATOM 2275 N N . ALA B 1 13 ? -10.969 8.117 20.625 1 98.88 13 ALA B N 1
ATOM 2276 C CA . ALA B 1 13 ? -12.148 7.609 19.938 1 98.88 13 ALA B CA 1
ATOM 2277 C C . ALA B 1 13 ? -11.852 6.273 19.266 1 98.88 13 ALA B C 1
ATOM 2279 O O . ALA B 1 13 ? -10.695 5.949 18.984 1 98.88 13 ALA B O 1
ATOM 2280 N N . ILE B 1 14 ? -12.891 5.438 19.078 1 98.88 14 ILE B N 1
ATOM 2281 C CA . ILE B 1 14 ? -12.75 4.191 18.344 1 98.88 14 ILE B CA 1
ATOM 2282 C C . ILE B 1 14 ? -13.281 4.367 16.922 1 98.88 14 ILE B C 1
ATOM 2284 O O . ILE B 1 14 ? -14.422 4.777 16.719 1 98.88 14 ILE B O 1
ATOM 2288 N N . VAL B 1 15 ? -12.438 4.121 15.945 1 98.81 15 VAL B N 1
ATOM 2289 C CA . VAL B 1 15 ? -12.844 4.207 14.547 1 98.81 15 VAL B CA 1
ATOM 2290 C C . VAL B 1 15 ? -12.773 2.82 13.906 1 98.81 15 VAL B C 1
ATOM 2292 O O . VAL B 1 15 ? -12.148 1.909 14.445 1 98.81 15 VAL B O 1
ATOM 2295 N N . THR B 1 16 ? -13.461 2.688 12.789 1 98.25 16 THR B N 1
ATOM 2296 C CA . THR B 1 16 ? -13.445 1.433 12.047 1 98.25 16 THR B CA 1
ATOM 2297 C C . THR B 1 16 ? -12.742 1.606 10.703 1 98.25 16 THR B C 1
ATOM 2299 O O . THR B 1 16 ? -13.125 2.463 9.898 1 98.25 16 THR B O 1
ATOM 2302 N N . VAL B 1 17 ? -11.688 0.835 10.516 1 96.88 17 VAL B N 1
ATOM 2303 C CA . VAL B 1 17 ? -10.953 0.81 9.258 1 96.88 17 VAL B CA 1
ATOM 2304 C C . VAL B 1 17 ? -10.883 -0.622 8.734 1 96.88 17 VAL B C 1
ATOM 2306 O O . VAL B 1 17 ? -10.25 -1.485 9.352 1 96.88 17 VAL B O 1
ATOM 2309 N N . ASP B 1 18 ? -11.43 -0.874 7.57 1 94.88 18 ASP B N 1
ATOM 2310 C CA . ASP B 1 18 ? -11.43 -2.188 6.934 1 94.88 18 ASP B CA 1
ATOM 2311 C C . ASP B 1 18 ? -11.859 -3.273 7.914 1 94.88 18 ASP B C 1
ATOM 2313 O O . ASP B 1 18 ? -11.211 -4.312 8.023 1 94.88 18 ASP B O 1
ATOM 2317 N N . GLY B 1 19 ? -12.812 -2.961 8.695 1 94.62 19 GLY B N 1
ATOM 2318 C CA . GLY B 1 19 ? -13.406 -3.928 9.602 1 94.62 19 GLY B CA 1
ATOM 2319 C C . GLY B 1 19 ? -12.688 -4.004 10.938 1 94.62 19 GLY B C 1
ATOM 2320 O O . GLY B 1 19 ? -13.102 -4.746 11.828 1 94.62 19 GLY B O 1
ATOM 2321 N N . HIS B 1 20 ? -11.641 -3.24 11.156 1 96.88 20 HIS B N 1
ATOM 2322 C CA . HIS B 1 20 ? -10.914 -3.207 12.422 1 96.88 20 HIS B CA 1
ATOM 2323 C C . HIS B 1 20 ? -11.359 -2.031 13.289 1 96.88 20 HIS B C 1
ATOM 2325 O O . HIS B 1 20 ? -11.477 -0.905 12.797 1 96.88 20 HIS B O 1
ATOM 2331 N N . GLU B 1 21 ? -11.664 -2.305 14.555 1 98.44 21 GLU B N 1
ATOM 2332 C CA . GLU B 1 21 ? -11.867 -1.234 15.523 1 98.44 21 GLU B CA 1
ATOM 2333 C C . GLU B 1 21 ? -10.539 -0.745 16.094 1 98.44 21 GLU B C 1
ATOM 2335 O O . GLU B 1 21 ? -9.805 -1.515 16.719 1 98.44 21 GLU B O 1
ATOM 2340 N N . LEU B 1 22 ? -10.266 0.516 15.836 1 98.75 22 LEU B N 1
ATOM 2341 C CA . LEU B 1 22 ? -8.961 1.072 16.188 1 98.75 22 LEU B CA 1
ATOM 2342 C C . LEU B 1 22 ? -9.117 2.326 17.031 1 98.75 22 LEU B C 1
ATOM 2344 O O . LEU B 1 22 ? -9.984 3.164 16.766 1 98.75 22 LEU B O 1
ATOM 2348 N N . SER B 1 23 ? -8.305 2.449 18.078 1 98.81 23 SER B N 1
ATOM 2349 C CA . SER B 1 23 ? -8.297 3.66 18.891 1 98.81 23 SER B CA 1
ATOM 2350 C C . SER B 1 23 ? -7.527 4.781 18.203 1 98.81 23 SER B C 1
ATOM 2352 O O . SER B 1 23 ? -6.434 4.562 17.672 1 98.81 23 SER B O 1
ATOM 2354 N N . VAL B 1 24 ? -8.102 5.961 18.203 1 98.88 24 VAL B N 1
ATOM 2355 C CA . VAL B 1 24 ? -7.473 7.168 17.688 1 98.88 24 VAL B CA 1
ATOM 2356 C C . VAL B 1 24 ? -7.324 8.203 18.797 1 98.88 24 VAL B C 1
ATOM 2358 O O . VAL B 1 24 ? -8.305 8.578 19.438 1 98.88 24 VAL B O 1
ATOM 2361 N N . ALA B 1 25 ? -6.094 8.609 19 1 98.94 25 ALA B N 1
ATOM 2362 C CA . ALA B 1 25 ? -5.832 9.719 19.922 1 98.94 25 ALA B CA 1
ATOM 2363 C C . ALA B 1 25 ? -5.934 11.062 19.188 1 98.94 25 ALA B C 1
ATOM 2365 O O . ALA B 1 25 ? -5.473 11.195 18.062 1 98.94 25 ALA B O 1
ATOM 2366 N N . TYR B 1 26 ? -6.578 12 19.812 1 98.94 26 TYR B N 1
ATOM 2367 C CA . TYR B 1 26 ? -6.691 13.305 19.172 1 98.94 26 TYR B CA 1
ATOM 2368 C C . TYR B 1 26 ? -6.879 14.406 20.203 1 98.94 26 TYR B C 1
ATOM 2370 O O . TYR B 1 26 ? -7.406 14.164 21.297 1 98.94 26 TYR B O 1
ATOM 2378 N N . ARG B 1 27 ? -6.371 15.578 19.922 1 98.88 27 ARG B N 1
ATOM 2379 C CA . ARG B 1 27 ? -6.711 16.766 20.703 1 98.88 27 ARG B CA 1
ATOM 2380 C C . ARG B 1 27 ? -7.945 17.453 20.125 1 98.88 27 ARG B C 1
ATOM 2382 O O . ARG B 1 27 ? -8.172 17.422 18.906 1 98.88 27 ARG B O 1
ATOM 2389 N N . ASP B 1 28 ? -8.695 18.031 20.969 1 98.88 28 ASP B N 1
ATOM 2390 C CA . ASP B 1 28 ? -9.93 18.734 20.656 1 98.88 28 ASP B CA 1
ATOM 2391 C C . ASP B 1 28 ? -10.086 19.969 21.531 1 98.88 28 ASP B C 1
ATOM 2393 O O . ASP B 1 28 ? -10.469 19.859 22.703 1 98.88 28 ASP B O 1
ATOM 2397 N N . GLU B 1 29 ? -9.773 21.141 20.938 1 98.62 29 GLU B N 1
ATOM 2398 C CA . GLU B 1 29 ? -9.758 22.359 21.719 1 98.62 29 GLU B CA 1
ATOM 2399 C C . GLU B 1 29 ? -10.469 23.5 20.984 1 98.62 29 GLU B C 1
ATOM 2401 O O . GLU B 1 29 ? -10.367 23.625 19.766 1 98.62 29 GLU B O 1
ATOM 2406 N N . GLY B 1 30 ? -11.18 24.344 21.734 1 98.5 30 GLY B N 1
ATOM 2407 C CA . GLY B 1 30 ? -11.906 25.469 21.172 1 98.5 30 GLY B CA 1
ATOM 2408 C C . GLY B 1 30 ? -13.344 25.125 20.828 1 98.5 30 GLY B C 1
ATOM 2409 O O . GLY B 1 30 ? -13.766 23.984 20.938 1 98.5 30 GLY B O 1
ATOM 2410 N N . ASP B 1 31 ? -14.102 26.172 20.438 1 97.81 31 ASP B N 1
ATOM 2411 C CA . ASP B 1 31 ? -15.531 25.984 20.219 1 97.81 31 ASP B CA 1
ATOM 2412 C C . ASP B 1 31 ? -15.977 26.688 18.922 1 97.81 31 ASP B C 1
ATOM 2414 O O . ASP B 1 31 ? -17.172 26.766 18.641 1 97.81 31 ASP B O 1
ATOM 2418 N N . GLY B 1 32 ? -15.078 27.188 18.172 1 98.19 32 GLY B N 1
ATOM 2419 C CA . GLY B 1 32 ? -15.398 27.859 16.922 1 98.19 32 GLY B CA 1
ATOM 2420 C C . GLY B 1 32 ? -15.602 26.891 15.766 1 98.19 32 GLY B C 1
ATOM 2421 O O . GLY B 1 32 ? -16 25.75 15.969 1 98.19 32 GLY B O 1
ATOM 2422 N N . GLU B 1 33 ? -15.477 27.438 14.531 1 98.31 33 GLU B N 1
ATOM 2423 C CA . GLU B 1 33 ? -15.547 26.578 13.352 1 98.31 33 GLU B CA 1
ATOM 2424 C C . GLU B 1 33 ? -14.477 25.484 13.398 1 98.31 33 GLU B C 1
ATOM 2426 O O . GLU B 1 33 ? -13.312 25.766 13.711 1 98.31 33 GLU B O 1
ATOM 2431 N N . PRO B 1 34 ? -14.836 24.266 13.141 1 98.81 34 PRO B N 1
ATOM 2432 C CA . PRO B 1 34 ? -13.875 23.156 13.297 1 98.81 34 PRO B CA 1
ATOM 2433 C C . PRO B 1 34 ? -12.797 23.156 12.219 1 98.81 34 PRO B C 1
ATOM 2435 O O . PRO B 1 34 ? -13.094 23.391 11.039 1 98.81 34 PRO B O 1
ATOM 2438 N N . VAL B 1 35 ? -11.578 22.984 12.609 1 98.94 35 VAL B N 1
ATOM 2439 C CA . VAL B 1 35 ? -10.414 22.766 11.742 1 98.94 35 VAL B CA 1
ATOM 2440 C C . VAL B 1 35 ? -9.734 21.453 12.117 1 98.94 35 VAL B C 1
ATOM 2442 O O . VAL B 1 35 ? -9.32 21.266 13.266 1 98.94 35 VAL B O 1
ATOM 2445 N N . VAL B 1 36 ? -9.641 20.516 11.172 1 99 36 VAL B N 1
ATOM 2446 C CA . VAL B 1 36 ? -8.961 19.234 11.383 1 99 36 VAL B CA 1
ATOM 2447 C C . VAL B 1 36 ? -7.531 19.312 10.844 1 99 36 VAL B C 1
ATOM 2449 O O . VAL B 1 36 ? -7.32 19.656 9.68 1 99 36 VAL B O 1
ATOM 2452 N N . PHE B 1 37 ? -6.551 19.047 11.703 1 99 37 PHE B N 1
ATOM 2453 C CA . PHE B 1 37 ? -5.141 19.078 11.344 1 99 37 PHE B CA 1
ATOM 2454 C C . PHE B 1 37 ? -4.602 17.656 11.125 1 99 37 PHE B C 1
ATOM 2456 O O . PHE B 1 37 ? -4.672 16.828 12.031 1 99 37 PHE B O 1
ATOM 2463 N N . LEU B 1 38 ? -4.043 17.406 9.945 1 99 38 LEU B N 1
ATOM 2464 C CA . LEU B 1 38 ? -3.568 16.062 9.586 1 99 38 LEU B CA 1
ATOM 2465 C C . LEU B 1 38 ? -2.062 16.078 9.352 1 99 38 LEU B C 1
ATOM 2467 O O . LEU B 1 38 ? -1.561 16.828 8.523 1 99 38 LEU B O 1
ATOM 2471 N N . HIS B 1 39 ? -1.348 15.219 10.078 1 98.94 39 HIS B N 1
ATOM 2472 C CA . HIS B 1 39 ? 0.105 15.117 9.992 1 98.94 39 HIS B CA 1
ATOM 2473 C C . HIS B 1 39 ? 0.526 14.094 8.938 1 98.94 39 HIS B C 1
ATOM 2475 O O . HIS B 1 39 ? -0.321 13.43 8.344 1 98.94 39 HIS B O 1
ATOM 2481 N N . GLY B 1 40 ? 1.839 14.031 8.695 1 98.44 40 GLY B N 1
ATOM 2482 C CA . GLY B 1 40 ? 2.381 13.078 7.746 1 98.44 40 GLY B CA 1
ATOM 2483 C C . GLY B 1 40 ? 3.311 12.062 8.383 1 98.44 40 GLY B C 1
ATOM 2484 O O . GLY B 1 40 ? 3.176 11.742 9.57 1 98.44 40 GLY B O 1
ATOM 2485 N N . ILE B 1 41 ? 4.145 11.477 7.664 1 98.44 41 ILE B N 1
ATOM 2486 C CA . ILE B 1 41 ? 5.105 10.477 8.109 1 98.44 41 ILE B CA 1
ATOM 2487 C C . ILE B 1 41 ? 6.508 11.078 8.133 1 98.44 41 ILE B C 1
ATOM 2489 O O . ILE B 1 41 ? 6.875 11.844 7.238 1 98.44 41 ILE B O 1
ATOM 2493 N N . PRO B 1 42 ? 7.273 10.797 9.062 1 98.06 42 PRO B N 1
ATOM 2494 C CA . PRO B 1 42 ? 7.02 9.977 10.25 1 98.06 42 PRO B CA 1
ATOM 2495 C C . PRO B 1 42 ? 6.621 10.812 11.469 1 98.06 42 PRO B C 1
ATOM 2497 O O . PRO B 1 42 ? 7.035 10.516 12.586 1 98.06 42 PRO B O 1
ATOM 2500 N N . THR B 1 43 ? 5.84 11.812 11.266 1 98.44 43 THR B N 1
ATOM 2501 C CA . THR B 1 43 ? 5.418 12.648 12.383 1 98.44 43 THR B CA 1
ATOM 2502 C C . THR B 1 43 ? 4.16 12.086 13.039 1 98.44 43 THR B C 1
ATOM 2504 O O . THR B 1 43 ? 3.756 10.961 12.75 1 98.44 43 THR B O 1
ATOM 2507 N N . TRP B 1 44 ? 3.66 12.758 14.031 1 98.69 44 TRP B N 1
ATOM 2508 C CA . TRP B 1 44 ? 2.357 12.602 14.664 1 98.69 44 TRP B CA 1
ATOM 2509 C C . TRP B 1 44 ? 1.751 13.953 15.008 1 98.69 44 TRP B C 1
ATOM 2511 O O . TRP B 1 44 ? 2.273 14.992 14.594 1 98.69 44 TRP B O 1
ATOM 2521 N N . SER B 1 45 ? 0.642 13.961 15.727 1 98.94 45 SER B N 1
ATOM 2522 C CA . SER B 1 45 ? -0.127 15.188 15.906 1 98.94 45 SER B CA 1
ATOM 2523 C C . SER B 1 45 ? 0.722 16.281 16.547 1 98.94 45 SER B C 1
ATOM 2525 O O . SER B 1 45 ? 0.449 17.469 16.359 1 98.94 45 SER B O 1
ATOM 2527 N N . PHE B 1 46 ? 1.819 15.914 17.219 1 98.75 46 PHE B N 1
ATOM 2528 C CA . PHE B 1 46 ? 2.709 16.859 17.875 1 98.75 46 PHE B CA 1
ATOM 2529 C C . PHE B 1 46 ? 3.309 17.828 16.859 1 98.75 46 PHE B C 1
ATOM 2531 O O . PHE B 1 46 ? 3.781 18.906 17.219 1 98.75 46 PHE B O 1
ATOM 2538 N N . LEU B 1 47 ? 3.27 17.5 15.625 1 98.44 47 LEU B N 1
ATOM 2539 C CA . LEU B 1 47 ? 3.705 18.391 14.547 1 98.44 47 LEU B CA 1
ATOM 2540 C C . LEU B 1 47 ? 3.043 19.75 14.664 1 98.44 47 LEU B C 1
ATOM 2542 O O . LEU B 1 47 ? 3.66 20.781 14.352 1 98.44 47 LEU B O 1
ATOM 2546 N N . TRP B 1 48 ? 1.846 19.75 15.141 1 98.75 48 TRP B N 1
ATOM 2547 C CA . TRP B 1 48 ? 1.006 20.938 15.062 1 98.75 48 TRP B CA 1
ATOM 2548 C C . TRP B 1 48 ? 1.061 21.734 16.359 1 98.75 48 TRP B C 1
ATOM 2550 O O . TRP B 1 48 ? 0.322 22.703 16.547 1 98.75 48 TRP B O 1
ATOM 2560 N N . ARG B 1 49 ? 1.981 21.469 17.266 1 97.88 49 ARG B N 1
ATOM 2561 C CA . ARG B 1 49 ? 2.002 21.984 18.641 1 97.88 49 ARG B CA 1
ATOM 2562 C C . ARG B 1 49 ? 2.186 23.5 18.641 1 97.88 49 ARG B C 1
ATOM 2564 O O . ARG B 1 49 ? 1.746 24.188 19.562 1 97.88 49 ARG B O 1
ATOM 2571 N N . ARG B 1 50 ? 2.793 24 17.562 1 96.69 50 ARG B N 1
ATOM 2572 C CA . ARG B 1 50 ? 3.064 25.438 17.531 1 96.69 50 ARG B CA 1
ATOM 2573 C C . ARG B 1 50 ? 2.018 26.172 16.703 1 96.69 50 ARG B C 1
ATOM 2575 O O . ARG B 1 50 ? 2.098 27.391 16.531 1 96.69 50 ARG B O 1
ATOM 2582 N N . ILE B 1 51 ? 1.067 25.453 16.172 1 98.38 51 ILE B N 1
ATOM 2583 C CA . ILE B 1 51 ? 0.084 26.031 15.266 1 98.38 51 ILE B CA 1
ATOM 2584 C C . ILE B 1 51 ? -1.313 25.906 15.867 1 98.38 51 ILE B C 1
ATOM 2586 O O . ILE B 1 51 ? -1.915 26.906 16.281 1 98.38 51 ILE B O 1
ATOM 2590 N N . ALA B 1 52 ? -1.801 24.719 16.078 1 98.69 52 ALA B N 1
ATOM 2591 C CA . ALA B 1 52 ? -3.199 24.422 16.375 1 98.69 52 ALA B CA 1
ATOM 2592 C C . ALA B 1 52 ? -3.639 25.078 17.688 1 98.69 52 ALA B C 1
ATOM 2594 O O . ALA B 1 52 ? -4.688 25.734 17.734 1 98.69 52 ALA B O 1
ATOM 2595 N N . PRO B 1 53 ? -2.793 25 18.812 1 98.31 53 PRO B N 1
ATOM 2596 C CA . PRO B 1 53 ? -3.246 25.594 20.078 1 98.31 53 PRO B CA 1
ATOM 2597 C C . PRO B 1 53 ? -3.436 27.109 19.984 1 98.31 53 PRO B C 1
ATOM 2599 O O . PRO B 1 53 ? -4.301 27.672 20.656 1 98.31 53 PRO B O 1
ATOM 2602 N N . GLN B 1 54 ? -2.66 27.734 19.125 1 97.62 54 GLN B N 1
ATOM 2603 C CA . GLN B 1 54 ? -2.719 29.188 19 1 97.62 54 GLN B CA 1
ATOM 2604 C C . GLN B 1 54 ? -3.975 29.625 18.25 1 97.62 54 GLN B C 1
ATOM 2606 O O . GLN B 1 54 ? -4.332 30.797 18.25 1 97.62 54 GLN B O 1
ATOM 2611 N N . LEU B 1 55 ? -4.629 28.672 17.625 1 98.44 55 LEU B N 1
ATOM 2612 C CA . LEU B 1 55 ? -5.824 28.984 16.844 1 98.44 55 LEU B CA 1
ATOM 2613 C C . LEU B 1 55 ? -7.086 28.609 17.625 1 98.44 55 LEU B C 1
ATOM 2615 O O . LEU B 1 55 ? -8.203 28.922 17.188 1 98.44 55 LEU B O 1
ATOM 2619 N N . SER B 1 56 ? -6.938 28.031 18.797 1 98.12 56 SER B N 1
ATOM 2620 C CA . SER B 1 56 ? -8.055 27.422 19.5 1 98.12 56 SER B CA 1
ATOM 2621 C C . SER B 1 56 ? -8.945 28.484 20.141 1 98.12 56 SER B C 1
ATOM 2623 O O . SER B 1 56 ? -10.055 28.188 20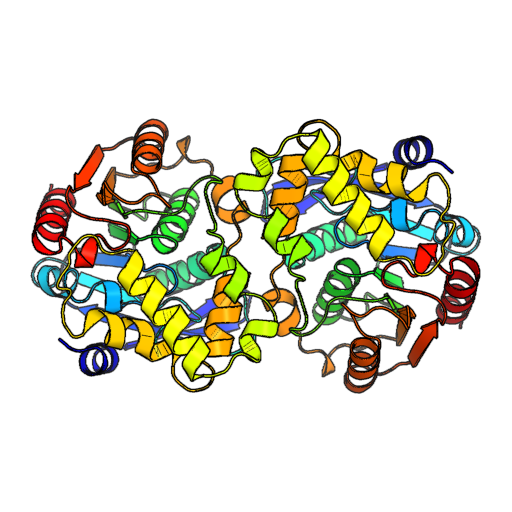.594 1 98.12 56 SER B O 1
ATOM 2625 N N . ASP B 1 57 ? -8.523 29.75 20.188 1 97.5 57 ASP B N 1
ATOM 2626 C CA . ASP B 1 57 ? -9.359 30.828 20.688 1 97.5 57 ASP B CA 1
ATOM 2627 C C . ASP B 1 57 ? -10.461 31.203 19.688 1 97.5 57 ASP B C 1
ATOM 2629 O O . ASP B 1 57 ? -11.492 31.75 20.078 1 97.5 57 ASP B O 1
ATOM 2633 N N . ARG B 1 58 ? -10.266 30.891 18.453 1 97.75 58 ARG B N 1
ATOM 2634 C CA . ARG B 1 58 ? -11.18 31.297 17.406 1 97.75 58 ARG B CA 1
ATOM 2635 C C . ARG B 1 58 ? -11.82 30.094 16.719 1 97.75 58 ARG B C 1
ATOM 2637 O O . ARG B 1 58 ? -12.922 30.188 16.188 1 97.75 58 ARG B O 1
ATOM 2644 N N . PHE B 1 59 ? -11.102 29.016 16.719 1 98.69 59 PHE B N 1
ATOM 2645 C CA . PHE B 1 59 ? -11.547 27.797 16.031 1 98.69 59 PHE B CA 1
ATOM 2646 C C . PHE B 1 59 ? -11.625 26.625 17 1 98.69 59 PHE B C 1
ATOM 2648 O O . PHE B 1 59 ? -11.047 26.672 18.094 1 98.69 59 PHE B O 1
ATOM 2655 N N . ARG B 1 60 ? -12.406 25.641 16.672 1 98.81 60 ARG B N 1
ATOM 2656 C CA . ARG B 1 60 ? -12.273 24.312 17.281 1 98.81 60 ARG B CA 1
ATOM 2657 C C . ARG B 1 60 ? -11.227 23.469 16.547 1 98.81 60 ARG B C 1
ATOM 2659 O O . ARG B 1 60 ? -11.422 23.109 15.375 1 98.81 60 ARG B O 1
ATOM 2666 N N . THR B 1 61 ? -1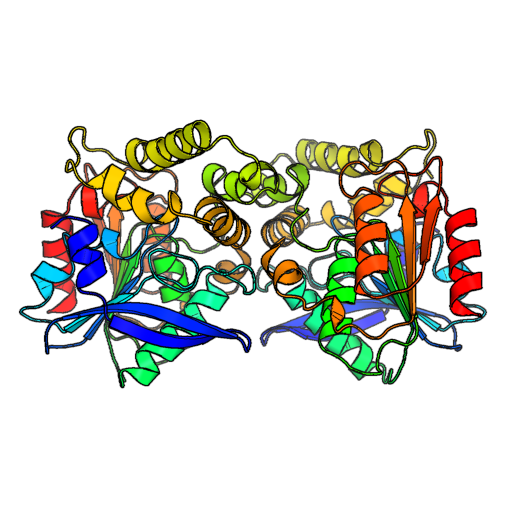0.133 23.25 17.188 1 98.88 61 THR B N 1
ATOM 2667 C CA . THR B 1 61 ? -9.039 22.531 16.562 1 98.88 61 THR B CA 1
ATOM 2668 C C . THR B 1 61 ? -9.086 21.047 16.922 1 98.88 61 THR B C 1
ATOM 2670 O O . THR B 1 61 ? -9.102 20.688 18.094 1 98.88 61 THR B O 1
ATOM 2673 N N . ILE B 1 62 ? -9.227 20.172 15.93 1 98.94 62 ILE B N 1
ATOM 2674 C CA . ILE B 1 62 ? -9.18 18.719 16.062 1 98.94 62 ILE B CA 1
ATOM 2675 C C . ILE B 1 62 ? -7.875 18.203 15.453 1 98.94 62 ILE B C 1
ATOM 2677 O O . ILE B 1 62 ? -7.625 18.359 14.258 1 98.94 62 ILE B O 1
ATOM 2681 N N . VAL B 1 63 ? -7.043 17.562 16.281 1 98.94 63 VAL B N 1
ATOM 2682 C CA . VAL B 1 63 ? -5.688 17.188 15.875 1 98.94 63 VAL B CA 1
ATOM 2683 C C . VAL B 1 63 ? -5.445 15.711 16.188 1 98.94 63 VAL B C 1
ATOM 2685 O O . VAL B 1 63 ? -4.879 15.367 17.219 1 98.94 63 VAL B O 1
ATOM 2688 N N . PRO B 1 64 ? -5.77 14.828 15.273 1 98.94 64 PRO B N 1
ATOM 2689 C CA . PRO B 1 64 ? -5.629 13.391 15.523 1 98.94 64 PRO B CA 1
ATOM 2690 C C . PRO B 1 64 ? -4.23 12.867 15.195 1 98.94 64 PRO B C 1
ATOM 2692 O O . PRO B 1 64 ? -3.537 13.445 14.352 1 98.94 64 PRO B O 1
ATOM 2695 N N . ASP B 1 65 ? -3.883 11.82 15.922 1 98.94 65 ASP B N 1
ATOM 2696 C CA . ASP B 1 65 ? -2.855 10.898 15.438 1 98.94 65 ASP B CA 1
ATOM 2697 C C . ASP B 1 65 ? -3.439 9.906 14.438 1 98.94 65 ASP B C 1
ATOM 2699 O O . ASP B 1 65 ? -4.457 9.266 14.711 1 98.94 65 ASP B O 1
ATOM 2703 N N . PHE B 1 66 ? -2.801 9.805 13.305 1 98.94 66 PHE B N 1
ATOM 2704 C CA . PHE B 1 66 ? -3.215 8.75 12.391 1 98.94 66 PHE B CA 1
ATOM 2705 C C . PHE B 1 66 ? -3.162 7.391 13.062 1 98.94 66 PHE B C 1
ATOM 2707 O O . PHE B 1 66 ? -2.389 7.188 14 1 98.94 66 PHE B O 1
ATOM 2714 N N . VAL B 1 67 ? -4.016 6.438 12.648 1 98.81 67 VAL B N 1
ATOM 2715 C CA . VAL B 1 67 ? -3.861 5.074 13.133 1 98.81 67 VAL B CA 1
ATOM 2716 C C . VAL B 1 67 ? -2.479 4.543 12.766 1 98.81 67 VAL B C 1
ATOM 2718 O O . VAL B 1 67 ? -1.999 4.773 11.648 1 98.81 67 VAL B O 1
ATOM 2721 N N . GLY B 1 68 ? -1.839 3.934 13.688 1 98.38 68 GLY B N 1
ATOM 2722 C CA . GLY B 1 68 ? -0.476 3.469 13.492 1 98.38 68 GLY B CA 1
ATOM 2723 C C . GLY B 1 68 ? 0.568 4.484 13.914 1 98.38 68 GLY B C 1
ATOM 2724 O O . GLY B 1 68 ? 1.763 4.18 13.945 1 98.38 68 GLY B O 1
ATOM 2725 N N . TYR B 1 69 ? 0.19 5.703 14.266 1 98.62 69 TYR B N 1
ATOM 2726 C CA . TYR B 1 69 ? 1.093 6.801 14.594 1 98.62 69 TYR B CA 1
ATOM 2727 C C . TYR B 1 69 ? 0.822 7.336 15.992 1 98.62 69 TYR B C 1
ATOM 2729 O O . TYR B 1 69 ? -0.283 7.188 16.516 1 98.62 69 TYR B O 1
ATOM 2737 N N . GLY B 1 70 ? 1.876 7.953 16.531 1 98.56 70 GLY B N 1
ATOM 2738 C CA . GLY B 1 70 ? 1.693 8.68 17.781 1 98.56 70 GLY B CA 1
ATOM 2739 C C . GLY B 1 70 ? 1.146 7.812 18.906 1 98.56 70 GLY B C 1
ATOM 2740 O O . GLY B 1 70 ? 1.708 6.758 19.219 1 98.56 70 GLY B O 1
ATOM 2741 N N . ASN B 1 71 ? -0.001 8.258 19.391 1 98.62 71 ASN B N 1
ATOM 2742 C CA . ASN B 1 71 ? -0.602 7.539 20.516 1 98.62 71 ASN B CA 1
ATOM 2743 C C . ASN B 1 71 ? -1.829 6.742 20.078 1 98.62 71 ASN B C 1
ATOM 2745 O O . ASN B 1 71 ? -2.521 6.152 20.906 1 98.62 71 ASN B O 1
ATOM 2749 N N . SER B 1 72 ? -2.139 6.727 18.781 1 98.69 72 SER B N 1
ATOM 2750 C CA . SER B 1 72 ? -3.213 5.898 18.234 1 98.69 72 SER B CA 1
ATOM 2751 C C . SER B 1 72 ? -2.814 4.43 18.203 1 98.69 72 SER B C 1
ATOM 2753 O O . SER B 1 72 ? -1.663 4.086 18.469 1 98.69 72 SER B O 1
ATOM 2755 N N . ASP B 1 73 ? -3.785 3.553 17.922 1 98.19 73 ASP B N 1
ATOM 2756 C CA . ASP B 1 73 ? -3.566 2.113 17.844 1 98.19 73 ASP B CA 1
ATOM 2757 C C . ASP B 1 73 ? -2.418 1.786 16.891 1 98.19 73 ASP B C 1
ATOM 2759 O O . ASP B 1 73 ? -2.383 2.273 15.766 1 98.19 73 ASP B O 1
ATOM 2763 N N . ARG B 1 74 ? -1.505 1.018 17.312 1 96.31 74 ARG B N 1
ATOM 2764 C CA . ARG B 1 74 ? -0.328 0.714 16.516 1 96.31 74 ARG B CA 1
ATOM 2765 C C . ARG B 1 74 ? -0.117 -0.792 16.391 1 96.31 74 ARG B C 1
ATOM 2767 O O . ARG B 1 74 ? 0.955 -1.243 15.984 1 96.31 74 ARG B O 1
ATOM 2774 N N . ARG B 1 75 ? -1.068 -1.645 16.781 1 95.31 75 ARG B N 1
ATOM 2775 C CA . ARG B 1 75 ? -0.897 -3.092 16.703 1 95.31 75 ARG B CA 1
ATOM 2776 C C . ARG B 1 75 ? -0.644 -3.541 15.266 1 95.31 75 ARG B C 1
ATOM 2778 O O . ARG B 1 75 ? -0.965 -2.818 14.32 1 95.31 75 ARG B O 1
ATOM 2785 N N . ASP B 1 76 ? -0.02 -4.613 15.102 1 93.06 76 ASP B N 1
ATOM 2786 C CA . ASP B 1 76 ? 0.316 -5.199 13.812 1 93.06 76 ASP B CA 1
ATOM 2787 C C . ASP B 1 76 ? -0.885 -5.922 13.203 1 93.06 76 ASP B C 1
ATOM 2789 O O . ASP B 1 76 ? -0.913 -7.156 13.156 1 93.06 76 ASP B O 1
ATOM 2793 N N . ALA B 1 77 ? -1.914 -5.227 12.602 1 90.81 77 ALA B N 1
ATOM 2794 C CA . ALA B 1 77 ? -3.113 -5.973 12.234 1 90.81 77 ALA B CA 1
ATOM 2795 C C . ALA B 1 77 ? -3.996 -5.168 11.281 1 90.81 77 ALA B C 1
ATOM 2797 O O . ALA B 1 77 ? -5.168 -5.492 11.094 1 90.81 77 ALA B O 1
ATOM 2798 N N . PHE B 1 78 ? -3.459 -4.094 10.742 1 97.31 78 PHE B N 1
ATOM 2799 C CA . PHE B 1 78 ? -4.32 -3.283 9.891 1 97.31 78 PHE B CA 1
ATOM 2800 C C . PHE B 1 78 ? -3.494 -2.465 8.906 1 97.31 78 PHE B C 1
ATOM 2802 O O . PHE B 1 78 ? -2.283 -2.309 9.086 1 97.31 78 PHE B O 1
ATOM 2809 N N . ASP B 1 79 ? -4.145 -2.025 7.852 1 98.06 79 ASP B N 1
ATOM 2810 C CA . ASP B 1 79 ? -3.537 -1.179 6.828 1 98.06 79 ASP B CA 1
ATOM 2811 C C . ASP B 1 79 ? -3.35 0.248 7.34 1 98.06 79 ASP B C 1
ATOM 2813 O O . ASP B 1 79 ? -4.203 0.776 8.055 1 98.06 79 ASP B O 1
ATOM 2817 N N . ARG B 1 80 ? -2.252 0.965 6.914 1 98.38 80 ARG B N 1
ATOM 2818 C CA . ARG B 1 80 ? -1.922 2.314 7.359 1 98.38 80 ARG B CA 1
ATOM 2819 C C . ARG B 1 80 ? -1.795 3.268 6.172 1 98.38 80 ARG B C 1
ATOM 2821 O O . ARG B 1 80 ? -1.25 4.363 6.309 1 98.38 80 ARG B O 1
ATOM 2828 N N . SER B 1 81 ? -2.234 2.84 5.016 1 98.56 81 SER B N 1
ATOM 2829 C CA . SER B 1 81 ? -2.131 3.654 3.809 1 98.56 81 SER B CA 1
ATOM 2830 C C . SER B 1 81 ? -2.967 4.926 3.924 1 98.56 81 SER B C 1
ATOM 2832 O O . SER B 1 81 ? -3.775 5.059 4.844 1 98.56 81 SER B O 1
ATOM 2834 N N . ILE B 1 82 ? -2.777 5.906 3.029 1 98.12 82 ILE B N 1
ATOM 2835 C CA . ILE B 1 82 ? -3.574 7.125 3.053 1 98.12 82 ILE B CA 1
ATOM 2836 C C . ILE B 1 82 ? -5.047 6.785 2.836 1 98.12 82 ILE B C 1
ATOM 2838 O O . ILE B 1 82 ? -5.934 7.469 3.354 1 98.12 82 ILE B O 1
ATOM 2842 N N . ARG B 1 83 ? -5.34 5.652 2.098 1 98 83 ARG B N 1
ATOM 2843 C CA . ARG B 1 83 ? -6.711 5.172 1.976 1 98 83 ARG B CA 1
ATOM 2844 C C . ARG B 1 83 ? -7.277 4.789 3.338 1 98 83 ARG B C 1
ATOM 2846 O O . ARG B 1 83 ? -8.406 5.156 3.67 1 98 83 ARG B O 1
ATOM 2853 N N . ALA B 1 84 ? -6.516 4.035 4.117 1 98.5 84 ALA B N 1
ATOM 2854 C CA . ALA B 1 84 ? -6.934 3.633 5.457 1 98.5 84 ALA B CA 1
ATOM 2855 C C . ALA B 1 84 ? -7.098 4.848 6.367 1 98.5 84 ALA B C 1
ATOM 2857 O O . ALA B 1 84 ? -8.055 4.93 7.137 1 98.5 84 ALA B O 1
ATOM 2858 N N . GLN B 1 85 ? -6.164 5.773 6.254 1 98.88 85 GLN B N 1
ATOM 2859 C CA . GLN B 1 85 ? -6.23 6.98 7.07 1 98.88 85 GLN B CA 1
ATOM 2860 C C . GLN B 1 85 ? -7.461 7.812 6.723 1 98.88 85 GLN B C 1
ATOM 2862 O O . GLN B 1 85 ? -8.07 8.422 7.598 1 98.88 85 GLN B O 1
ATOM 2867 N N . GLU B 1 86 ? -7.785 7.887 5.43 1 98.81 86 GLU B N 1
ATOM 2868 C CA . GLU B 1 86 ? -9 8.578 5.016 1 98.81 86 GLU B CA 1
ATOM 2869 C C . GLU B 1 86 ? -10.227 8.008 5.719 1 98.81 86 GLU B C 1
ATOM 2871 O O . GLU B 1 86 ? -11.086 8.758 6.199 1 98.81 86 GLU B O 1
ATOM 2876 N N . GLN B 1 87 ? -10.32 6.66 5.816 1 98.62 87 GLN B N 1
ATOM 2877 C CA . GLN B 1 87 ? -11.438 6.012 6.492 1 98.62 87 GLN B CA 1
ATOM 2878 C C . GLN B 1 87 ? -11.461 6.363 7.977 1 98.62 87 GLN B C 1
ATOM 2880 O O . GLN B 1 87 ? -12.523 6.637 8.539 1 98.62 87 GLN B O 1
ATOM 2885 N N . ALA B 1 88 ? -10.312 6.352 8.578 1 98.88 88 ALA B N 1
ATOM 2886 C CA . ALA B 1 88 ? -10.211 6.664 10 1 98.88 88 ALA B CA 1
ATOM 2887 C C . ALA B 1 88 ? -10.656 8.094 10.273 1 98.88 88 ALA B C 1
ATOM 2889 O O . ALA B 1 88 ? -11.43 8.344 11.211 1 98.88 88 ALA B O 1
ATOM 2890 N N . VAL B 1 89 ? -10.164 9.008 9.43 1 98.81 89 VAL B N 1
ATOM 2891 C CA . VAL B 1 89 ? -10.492 10.422 9.594 1 98.81 89 VAL B CA 1
ATOM 2892 C C . VAL B 1 89 ? -11.984 10.633 9.359 1 98.81 89 VAL B C 1
ATOM 2894 O O . VAL B 1 89 ? -12.641 11.359 10.109 1 98.81 89 VAL B O 1
ATOM 2897 N N . ALA B 1 90 ? -12.539 9.992 8.328 1 98.81 90 ALA B N 1
ATOM 2898 C CA . ALA B 1 90 ? -13.961 10.102 8.023 1 98.81 90 ALA B CA 1
ATOM 2899 C C . ALA B 1 90 ? -14.812 9.641 9.211 1 98.81 90 ALA B C 1
ATOM 2901 O O . ALA B 1 90 ? -15.766 10.312 9.594 1 98.81 90 ALA B O 1
ATOM 2902 N N . ASP B 1 91 ? -14.438 8.516 9.773 1 98.88 91 ASP B N 1
ATOM 2903 C CA . ASP B 1 91 ? -15.188 7.977 10.906 1 98.88 91 ASP B CA 1
ATOM 2904 C C . ASP B 1 91 ? -15.078 8.898 12.125 1 98.88 91 ASP B C 1
ATOM 2906 O O . ASP B 1 91 ? -16.062 9.141 12.812 1 98.88 91 ASP B O 1
ATOM 2910 N N . LEU B 1 92 ? -13.867 9.438 12.383 1 98.94 92 LEU B N 1
ATOM 2911 C CA . LEU B 1 92 ? -13.664 10.328 13.516 1 98.94 92 LEU B CA 1
ATOM 2912 C C . LEU B 1 92 ? -14.523 11.586 13.383 1 98.94 92 LEU B C 1
ATOM 2914 O O . LEU B 1 92 ? -15.203 11.977 14.336 1 98.94 92 LEU B O 1
ATOM 2918 N N . VAL B 1 93 ? -14.508 12.242 12.211 1 98.75 93 VAL B N 1
ATOM 2919 C CA . VAL B 1 93 ? -15.234 13.5 12.047 1 98.75 93 VAL B CA 1
ATOM 2920 C C . VAL B 1 93 ? -16.734 13.242 12.117 1 98.75 93 VAL B C 1
ATOM 2922 O O . VAL B 1 93 ? -17.5 14.086 12.602 1 98.75 93 VAL B O 1
ATOM 2925 N N . ASP B 1 94 ? -17.203 12.062 11.625 1 98.69 94 ASP B N 1
ATOM 2926 C CA . ASP B 1 94 ? -18.609 11.703 11.75 1 98.69 94 ASP B CA 1
ATOM 2927 C C . ASP B 1 94 ? -19 11.547 13.219 1 98.69 94 ASP B C 1
ATOM 2929 O O . ASP B 1 94 ? -20.047 12.031 13.641 1 98.69 94 ASP B O 1
ATOM 2933 N N . GLN B 1 95 ? -18.188 10.898 13.969 1 98.69 95 GLN B N 1
ATOM 2934 C CA . GLN B 1 95 ? -18.453 10.68 15.391 1 98.69 95 GLN B CA 1
ATOM 2935 C C . GLN B 1 95 ? -18.5 12.008 16.156 1 98.69 95 GLN B C 1
ATOM 2937 O O . GLN B 1 95 ? -19.234 12.141 17.125 1 98.69 95 GLN B O 1
ATOM 2942 N N . LEU B 1 96 ? -17.703 12.945 15.703 1 98.56 96 LEU B N 1
ATOM 2943 C CA . LEU B 1 96 ? -17.641 14.242 16.359 1 98.56 96 LEU B CA 1
ATOM 2944 C C . LEU B 1 96 ? -18.75 15.164 15.883 1 98.56 96 LEU B C 1
ATOM 2946 O O . LEU B 1 96 ? -18.859 16.312 16.344 1 98.56 96 LEU B O 1
ATOM 2950 N N . GLY B 1 97 ? -19.531 14.727 14.898 1 98.25 97 GLY B N 1
ATOM 2951 C CA . GLY B 1 97 ? -20.688 15.461 14.414 1 98.25 97 GLY B CA 1
ATOM 2952 C C . GLY B 1 97 ? -20.312 16.625 13.531 1 98.25 97 GLY B C 1
ATOM 2953 O O . GLY B 1 97 ? -21.047 17.609 13.445 1 98.25 97 GLY B O 1
ATOM 2954 N N . LEU B 1 98 ? -19.188 16.547 12.875 1 98.12 98 LEU B N 1
ATOM 2955 C CA . LEU B 1 98 ? -18.766 17.641 12.008 1 98.12 98 LEU B CA 1
ATOM 2956 C C . LEU B 1 98 ? -19.422 17.547 10.641 1 98.12 98 LEU B C 1
ATOM 2958 O O . LEU B 1 98 ? -19.172 16.594 9.891 1 98.12 98 LEU B O 1
ATOM 2962 N N . GLU B 1 99 ? -20.25 18.406 10.242 1 96.38 99 GLU B N 1
ATOM 2963 C CA . GLU B 1 99 ? -20.906 18.422 8.945 1 96.38 99 GLU B CA 1
ATOM 2964 C C . GLU B 1 99 ? -20.047 19.109 7.891 1 96.38 99 GLU B C 1
ATOM 2966 O O . GLU B 1 99 ? -19.859 18.578 6.789 1 96.38 99 GLU B O 1
ATOM 2971 N N . ALA B 1 100 ? -19.547 20.297 8.234 1 97.25 100 ALA B N 1
ATOM 2972 C CA . ALA B 1 100 ? -18.594 21.047 7.434 1 97.25 100 ALA B CA 1
ATOM 2973 C C . ALA B 1 100 ? -17.438 21.562 8.289 1 97.25 100 ALA B C 1
ATOM 2975 O O . ALA B 1 100 ? -17.641 21.969 9.438 1 97.25 100 ALA B O 1
ATOM 2976 N N . PHE B 1 101 ? -16.281 21.469 7.773 1 98.75 101 PHE B N 1
ATOM 2977 C CA . PHE B 1 101 ? -15.094 21.828 8.547 1 98.75 101 PHE B CA 1
ATOM 2978 C C . PHE B 1 101 ? -13.93 22.172 7.621 1 98.75 101 PHE B C 1
ATOM 2980 O O . PHE B 1 101 ? -14 21.938 6.414 1 98.75 101 PHE B O 1
ATOM 2987 N N . HIS B 1 102 ? -12.906 22.859 8.141 1 98.88 102 HIS B N 1
ATOM 2988 C CA . HIS B 1 102 ? -11.648 23.094 7.438 1 98.88 102 HIS B CA 1
ATOM 2989 C C . HIS B 1 102 ? -10.664 21.953 7.668 1 98.88 102 HIS B C 1
ATOM 2991 O O . HIS B 1 102 ? -10.75 21.234 8.672 1 98.88 102 HIS B O 1
ATOM 2997 N N . VAL B 1 103 ? -9.797 21.75 6.703 1 98.94 103 VAL B N 1
ATOM 2998 C CA . VAL B 1 103 ? -8.742 20.75 6.859 1 98.94 103 VAL B CA 1
ATOM 2999 C C . VAL B 1 103 ? -7.383 21.391 6.578 1 98.94 103 VAL B C 1
ATOM 3001 O O . VAL B 1 103 ? -7.23 22.156 5.625 1 98.94 103 VAL B O 1
ATOM 3004 N N . VAL B 1 104 ? -6.453 21.141 7.41 1 99 104 VAL B N 1
ATOM 3005 C CA . VAL B 1 104 ? -5.043 21.469 7.23 1 99 104 VAL B CA 1
ATOM 3006 C C . VAL B 1 104 ? -4.215 20.188 7.188 1 99 104 VAL B C 1
ATOM 3008 O O . VAL B 1 104 ? -4.18 19.438 8.164 1 99 104 VAL B O 1
ATOM 3011 N N . GLY B 1 105 ? -3.602 19.906 6.066 1 98.94 105 GLY B N 1
ATOM 3012 C CA . GLY B 1 105 ? -2.844 18.672 5.906 1 98.94 105 GLY B CA 1
ATOM 3013 C C . GLY B 1 105 ? -1.397 18.922 5.516 1 98.94 105 GLY B C 1
ATOM 3014 O O . GLY B 1 105 ? -1.112 19.734 4.641 1 98.94 105 GLY B O 1
ATOM 3015 N N . HIS B 1 106 ? -0.492 18.234 6.141 1 98.88 106 HIS B N 1
ATOM 3016 C CA . HIS B 1 106 ? 0.93 18.266 5.816 1 98.88 106 HIS B CA 1
ATOM 3017 C C . HIS B 1 106 ? 1.405 16.906 5.316 1 98.88 106 HIS B C 1
ATOM 3019 O O . HIS B 1 106 ? 1.062 15.867 5.895 1 98.88 106 HIS B O 1
ATOM 3025 N N . ASP B 1 107 ? 2.23 16.875 4.207 1 98.31 107 ASP B N 1
ATOM 3026 C CA . ASP B 1 107 ? 2.844 15.633 3.727 1 98.31 107 ASP B CA 1
ATOM 3027 C C . ASP B 1 107 ? 1.787 14.562 3.463 1 98.31 107 ASP B C 1
ATOM 3029 O O . ASP B 1 107 ? 0.833 14.797 2.717 1 98.31 107 ASP B O 1
ATOM 3033 N N . LEU B 1 108 ? 1.801 13.438 4.023 1 98.38 108 LEU B N 1
ATOM 3034 C CA . LEU B 1 108 ? 0.805 12.383 3.854 1 98.38 108 LEU B CA 1
ATOM 3035 C C . LEU B 1 108 ? -0.577 12.867 4.281 1 98.38 108 LEU B C 1
ATOM 3037 O O . LEU B 1 108 ? -1.587 12.461 3.705 1 98.38 108 LEU B O 1
ATOM 3041 N N . GLY B 1 109 ? -0.574 13.695 5.32 1 98.88 109 GLY B N 1
ATOM 3042 C CA . GLY B 1 109 ? -1.847 14.258 5.75 1 98.88 109 GLY B CA 1
ATOM 3043 C C . GLY B 1 109 ? -2.527 15.086 4.672 1 98.88 109 GLY B C 1
ATOM 3044 O O . GLY B 1 109 ? -3.756 15.141 4.613 1 98.88 109 GLY B O 1
ATOM 3045 N N . GLY B 1 110 ? -1.714 15.766 3.848 1 98.81 110 GLY B N 1
ATOM 3046 C CA . GLY B 1 110 ? -2.266 16.438 2.684 1 98.81 110 GLY B CA 1
ATOM 3047 C C . GLY B 1 110 ? -2.865 15.484 1.67 1 98.81 110 GLY B C 1
ATOM 3048 O O . GLY B 1 110 ? -3.91 15.773 1.082 1 98.81 110 GLY B O 1
ATOM 3049 N N . GLY B 1 111 ? -2.17 14.336 1.436 1 98.62 111 GLY B N 1
ATOM 3050 C CA . GLY B 1 111 ? -2.721 13.312 0.563 1 98.62 111 GLY B CA 1
ATOM 3051 C C . GLY B 1 111 ? -4.047 12.766 1.051 1 98.62 111 GLY B C 1
ATOM 3052 O O . GLY B 1 111 ? -4.973 12.57 0.26 1 98.62 111 GLY B O 1
ATOM 3053 N N . VAL B 1 112 ? -4.172 12.523 2.338 1 98.81 112 VAL B N 1
ATOM 3054 C CA . VAL B 1 112 ? -5.41 12.07 2.957 1 98.81 112 VAL B CA 1
ATOM 3055 C C . VAL B 1 112 ? -6.508 13.109 2.748 1 98.81 112 VAL B C 1
ATOM 3057 O O . VAL B 1 112 ? -7.633 12.766 2.377 1 98.81 112 VAL B O 1
ATOM 3060 N N . ALA B 1 113 ? -6.16 14.352 2.945 1 98.88 113 ALA B N 1
ATOM 3061 C CA . ALA B 1 113 ? -7.117 15.445 2.791 1 98.88 113 ALA B CA 1
ATOM 3062 C C . ALA B 1 113 ? -7.613 15.547 1.351 1 98.88 113 ALA B C 1
ATOM 3064 O O . ALA B 1 113 ? -8.805 15.742 1.11 1 98.88 113 ALA B O 1
ATOM 3065 N N . LEU B 1 114 ? -6.695 15.43 0.409 1 98.75 114 LEU B N 1
ATOM 3066 C CA . LEU B 1 114 ? -7.051 15.484 -1.005 1 98.75 114 LEU B CA 1
ATOM 3067 C C . LEU B 1 114 ? -7.992 14.344 -1.373 1 98.75 114 LEU B C 1
ATOM 3069 O O . LEU B 1 114 ? -8.984 14.547 -2.076 1 98.75 114 LEU B O 1
ATOM 3073 N N . ARG B 1 115 ? -7.668 13.18 -0.903 1 98.12 115 ARG B N 1
ATOM 3074 C CA . ARG B 1 115 ? -8.531 12.031 -1.169 1 98.12 115 ARG B CA 1
ATOM 3075 C C . ARG B 1 115 ? -9.914 12.234 -0.566 1 98.12 115 ARG B C 1
ATOM 3077 O O . ARG B 1 115 ? -10.922 11.969 -1.22 1 98.12 115 ARG B O 1
ATOM 3084 N N . TYR B 1 116 ? -9.945 12.695 0.663 1 98.44 116 TYR B N 1
ATOM 3085 C CA . TYR B 1 116 ? -11.211 12.953 1.331 1 98.44 116 TYR B CA 1
ATOM 3086 C C . TYR B 1 116 ? -12.031 13.992 0.569 1 98.44 116 TYR B C 1
ATOM 3088 O O . TYR B 1 116 ? -13.234 13.82 0.368 1 98.44 116 TYR B O 1
ATOM 3096 N N . ALA B 1 117 ? -11.359 15.016 0.121 1 98.56 117 ALA B N 1
ATOM 3097 C CA . ALA B 1 117 ? -12.023 16.078 -0.642 1 98.56 117 ALA B CA 1
ATOM 3098 C C . ALA B 1 117 ? -12.609 15.523 -1.942 1 98.56 117 ALA B C 1
ATOM 3100 O O . ALA B 1 117 ? -13.703 15.914 -2.352 1 98.56 117 ALA B O 1
ATOM 3101 N N . ALA B 1 118 ? -11.906 14.641 -2.57 1 97.38 118 ALA B N 1
ATOM 3102 C CA . ALA B 1 118 ? -12.336 14.07 -3.842 1 97.38 118 ALA B CA 1
ATOM 3103 C C . ALA B 1 118 ? -13.531 13.141 -3.645 1 97.38 118 ALA B C 1
ATOM 3105 O O . ALA B 1 118 ? -14.336 12.945 -4.562 1 97.38 118 ALA B O 1
ATOM 3106 N N . HIS B 1 119 ? -13.703 12.602 -2.453 1 96.12 119 HIS B N 1
ATOM 3107 C CA . HIS B 1 119 ? -14.711 11.578 -2.207 1 96.12 119 HIS B CA 1
ATOM 3108 C C . HIS B 1 119 ? -15.93 12.156 -1.496 1 96.12 119 HIS B C 1
ATOM 3110 O O . HIS B 1 119 ? -16.922 11.461 -1.29 1 96.12 119 HIS B O 1
ATOM 3116 N N . THR B 1 120 ? -15.781 13.43 -1.101 1 95.81 120 THR B N 1
ATOM 3117 C CA . THR B 1 120 ? -16.891 14.055 -0.385 1 95.81 120 THR B CA 1
ATOM 3118 C C . THR B 1 120 ? -17.25 15.398 -1.015 1 95.81 120 THR B C 1
ATOM 3120 O O . THR B 1 120 ? -16.375 16.109 -1.532 1 95.81 120 THR B O 1
ATOM 3123 N N . GLU B 1 121 ? -18.484 15.68 -1.025 1 93.25 121 GLU B N 1
ATOM 3124 C CA . GLU B 1 121 ? -18.953 16.969 -1.516 1 93.25 121 GLU B CA 1
ATOM 3125 C C . GLU B 1 121 ? -19.516 17.812 -0.383 1 93.25 121 GLU B C 1
ATOM 3127 O O . GLU B 1 121 ? -20.359 17.359 0.385 1 93.25 121 GLU B O 1
ATOM 3132 N N . GLY B 1 122 ? -18.984 18.984 -0.244 1 94.69 122 GLY B N 1
ATOM 3133 C CA . GLY B 1 122 ? -19.562 19.953 0.672 1 94.69 122 GLY B CA 1
ATOM 3134 C C . GLY B 1 122 ? -19.141 19.734 2.111 1 94.69 122 GLY B C 1
ATOM 3135 O O . GLY B 1 122 ? -19.609 20.422 3.014 1 94.69 122 GLY B O 1
ATOM 3136 N N . ARG B 1 123 ? -18.203 18.828 2.355 1 97.06 123 ARG B N 1
ATOM 3137 C CA . ARG B 1 123 ? -17.781 18.547 3.725 1 97.06 123 ARG B CA 1
ATOM 3138 C C . ARG B 1 123 ? -16.609 19.422 4.125 1 97.06 123 ARG B C 1
ATOM 3140 O O . ARG B 1 123 ? -16.438 19.734 5.301 1 97.06 123 ARG B O 1
ATOM 3147 N N . ILE B 1 124 ? -15.766 19.75 3.168 1 98.31 124 ILE B N 1
ATOM 3148 C CA . ILE B 1 124 ? -14.609 20.594 3.443 1 98.31 124 ILE B CA 1
ATOM 3149 C C . ILE B 1 124 ? -14.898 22.016 2.967 1 98.31 124 ILE B C 1
ATOM 3151 O O . ILE B 1 124 ? -15.172 22.234 1.787 1 98.31 124 ILE B O 1
ATOM 3155 N N . ASP B 1 125 ? -14.828 22.922 3.895 1 97.56 125 ASP B N 1
ATOM 3156 C CA . ASP B 1 125 ? -15.023 24.328 3.559 1 97.56 125 ASP B CA 1
ATOM 3157 C C . ASP B 1 125 ? -13.75 24.922 2.963 1 97.56 125 ASP B C 1
ATOM 3159 O O . ASP B 1 125 ? -13.766 25.453 1.854 1 97.56 125 ASP B O 1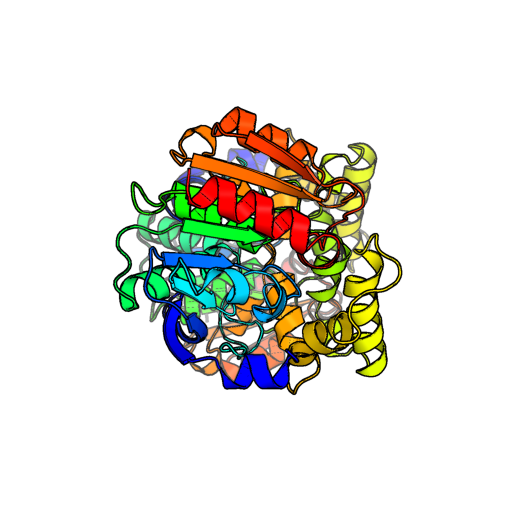
ATOM 3163 N N . LYS B 1 126 ? -12.688 24.906 3.664 1 98.75 126 LYS B N 1
ATOM 3164 C CA . LYS B 1 126 ? -11.375 25.359 3.215 1 98.75 126 LYS B CA 1
ATOM 3165 C C . LYS B 1 126 ? -10.328 24.266 3.432 1 98.75 126 LYS B C 1
ATOM 3167 O O . LYS B 1 126 ? -10.359 23.562 4.438 1 98.75 126 LYS B O 1
ATOM 3172 N N . LEU B 1 127 ? -9.469 24.109 2.453 1 98.88 127 LEU B N 1
ATOM 3173 C CA . LEU B 1 127 ? -8.398 23.125 2.471 1 98.88 127 LEU B CA 1
ATOM 3174 C C . LEU B 1 127 ? -7.031 23.812 2.41 1 98.88 127 LEU B C 1
ATOM 3176 O O . LEU B 1 127 ? -6.773 24.609 1.508 1 98.88 127 LEU B O 1
ATOM 3180 N N . VAL B 1 128 ? -6.207 23.562 3.383 1 98.94 128 VAL B N 1
ATOM 3181 C CA . VAL B 1 128 ? -4.832 24.047 3.379 1 98.94 128 VAL B CA 1
ATOM 3182 C C . VAL B 1 128 ? -3.867 22.875 3.301 1 98.94 128 VAL B C 1
ATOM 3184 O O . VAL B 1 128 ? -3.945 21.938 4.105 1 98.94 128 VAL B O 1
ATOM 3187 N N . LEU B 1 129 ? -3.021 22.891 2.326 1 98.94 129 LEU B N 1
ATOM 3188 C CA . LEU B 1 129 ? -2.02 21.844 2.139 1 98.94 129 LEU B CA 1
ATOM 3189 C C . LEU B 1 129 ? -0.611 22.422 2.273 1 98.94 129 LEU B C 1
ATOM 3191 O O . LEU B 1 129 ? -0.334 23.516 1.797 1 98.94 129 LEU B O 1
ATOM 3195 N N . SER B 1 130 ? 0.21 21.656 2.939 1 98.81 130 SER B N 1
ATOM 3196 C CA . SER B 1 130 ? 1.607 22.047 3.094 1 98.81 130 SER B CA 1
ATOM 3197 C C . SER B 1 130 ? 2.547 20.906 2.736 1 98.81 130 SER B C 1
ATOM 3199 O O . SER B 1 130 ? 2.496 19.828 3.354 1 98.81 130 SER B O 1
ATOM 3201 N N . ASN B 1 131 ? 3.434 21.141 1.763 1 98.44 131 ASN B N 1
ATOM 3202 C CA . ASN B 1 131 ? 4.383 20.141 1.314 1 98.44 131 ASN B CA 1
ATOM 3203 C C . ASN B 1 131 ? 3.734 18.766 1.215 1 98.44 131 ASN B C 1
ATOM 3205 O O . ASN B 1 131 ? 4.281 17.766 1.711 1 98.44 131 ASN B O 1
ATOM 3209 N N . ALA B 1 132 ? 2.588 18.703 0.582 1 98.44 132 ALA B N 1
ATOM 3210 C CA . ALA B 1 132 ? 1.689 17.562 0.61 1 98.44 132 ALA B CA 1
ATOM 3211 C C . ALA B 1 132 ? 2.055 16.547 -0.477 1 98.44 132 ALA B C 1
ATOM 3213 O O . ALA B 1 132 ? 2.512 16.938 -1.557 1 98.44 132 ALA B O 1
ATOM 3214 N N . THR B 1 133 ? 1.832 15.305 -0.174 1 97.94 133 THR B N 1
ATOM 3215 C CA . THR B 1 133 ? 1.94 14.297 -1.217 1 97.94 133 THR B CA 1
ATOM 3216 C C . THR B 1 133 ? 0.749 14.367 -2.168 1 97.94 133 THR B C 1
ATOM 3218 O O . THR B 1 133 ? -0.393 14.523 -1.729 1 97.94 133 THR B O 1
ATOM 3221 N N . ALA B 1 134 ? 0.999 14.312 -3.438 1 97.62 134 ALA B N 1
ATOM 3222 C CA . ALA B 1 134 ? 0.004 14.352 -4.508 1 97.62 134 ALA B CA 1
ATOM 3223 C C . ALA B 1 134 ? 0.552 13.727 -5.789 1 97.62 134 ALA B C 1
ATOM 3225 O O . ALA B 1 134 ? 1.764 13.539 -5.926 1 97.62 134 ALA B O 1
ATOM 3226 N N . TYR B 1 135 ? -0.348 13.352 -6.602 1 96.56 135 TYR B N 1
ATOM 3227 C CA . TYR B 1 135 ? 0.014 12.805 -7.902 1 96.56 135 TYR B CA 1
ATOM 3228 C C . TYR B 1 135 ? 0.958 11.617 -7.75 1 96.56 135 TYR B C 1
ATOM 3230 O O . TYR B 1 135 ? 0.66 10.664 -7.023 1 96.56 135 TYR B O 1
ATOM 3238 N N . GLY B 1 136 ? 2.027 11.523 -8.461 1 93.69 136 GLY B N 1
ATOM 3239 C CA . GLY B 1 136 ? 2.936 10.391 -8.43 1 93.69 136 GLY B CA 1
ATOM 3240 C C . GLY B 1 136 ? 4.34 10.758 -7.996 1 93.69 136 GLY B C 1
ATOM 3241 O O . GLY B 1 136 ? 5.301 10.062 -8.328 1 93.69 136 GLY B O 1
ATOM 3242 N N . SER B 1 137 ? 4.48 11.812 -7.18 1 89.31 137 SER B N 1
ATOM 3243 C CA . SER B 1 137 ? 5.82 12.328 -6.918 1 89.31 137 SER B CA 1
ATOM 3244 C C . SER B 1 137 ? 6.391 11.758 -5.625 1 89.31 137 SER B C 1
ATOM 3246 O O . SER B 1 137 ? 7.445 12.195 -5.16 1 89.31 137 SER B O 1
ATOM 3248 N N . TRP B 1 138 ? 5.73 10.836 -5.02 1 95.19 138 TRP B N 1
ATOM 3249 C CA . TRP B 1 138 ? 6.066 10.164 -3.766 1 95.19 138 TRP B CA 1
ATOM 3250 C C . TRP B 1 138 ? 5.926 8.656 -3.898 1 95.19 138 TRP B C 1
ATOM 3252 O O . TRP B 1 138 ? 5.398 8.156 -4.898 1 95.19 138 TRP B O 1
ATOM 3262 N N . PRO B 1 139 ? 6.57 7.906 -2.977 1 97.12 139 PRO B N 1
ATOM 3263 C CA . PRO B 1 139 ? 7.254 8.211 -1.718 1 97.12 139 PRO B CA 1
ATOM 3264 C C . PRO B 1 139 ? 8.734 8.523 -1.912 1 97.12 139 PRO B C 1
ATOM 3266 O O . PRO B 1 139 ? 9.242 8.453 -3.033 1 97.12 139 PRO B O 1
ATOM 3269 N N . VAL B 1 140 ? 9.359 8.93 -0.759 1 95.69 140 VAL B N 1
ATOM 3270 C CA . VAL B 1 140 ? 10.797 9.164 -0.811 1 95.69 140 VAL B CA 1
ATOM 3271 C C . VAL B 1 140 ? 11.547 7.918 -0.351 1 95.69 140 VAL B C 1
ATOM 3273 O O . VAL B 1 140 ? 11.031 7.145 0.464 1 95.69 140 VAL B O 1
ATOM 3276 N N . GLU B 1 141 ? 12.766 7.75 -0.791 1 95.19 141 GLU B N 1
ATOM 3277 C CA . GLU B 1 141 ? 13.547 6.535 -0.581 1 95.19 141 GLU B CA 1
ATOM 3278 C C . GLU B 1 141 ? 13.789 6.285 0.904 1 95.19 141 GLU B C 1
ATOM 3280 O O . GLU B 1 141 ? 13.742 5.141 1.363 1 95.19 141 GLU B O 1
ATOM 3285 N N . TYR B 1 142 ? 14.055 7.352 1.602 1 94.94 142 TYR B N 1
ATOM 3286 C CA . TYR B 1 142 ? 14.32 7.219 3.031 1 94.94 142 TYR B CA 1
ATOM 3287 C C . TYR B 1 142 ? 13.164 6.516 3.734 1 94.94 142 TYR B C 1
ATOM 3289 O O . TYR B 1 142 ? 13.383 5.59 4.52 1 94.94 142 TYR B O 1
ATOM 3297 N N . ILE B 1 143 ? 11.938 6.898 3.408 1 96.5 143 ILE B N 1
ATOM 3298 C CA . ILE B 1 143 ? 10.758 6.355 4.066 1 96.5 143 ILE B CA 1
ATOM 3299 C C . ILE B 1 143 ? 10.516 4.922 3.594 1 96.5 143 ILE B C 1
ATOM 3301 O O . ILE B 1 143 ? 10.312 4.02 4.41 1 96.5 143 ILE B O 1
ATOM 3305 N N . THR B 1 144 ? 10.609 4.664 2.271 1 96.31 144 THR B N 1
ATOM 3306 C CA . THR B 1 144 ? 10.328 3.332 1.746 1 96.31 144 THR B CA 1
ATOM 3307 C C . THR B 1 144 ? 11.312 2.311 2.301 1 96.31 144 THR B C 1
ATOM 3309 O O . THR B 1 144 ? 10.945 1.16 2.553 1 96.31 144 THR B O 1
ATOM 3312 N N . SER B 1 145 ? 12.547 2.736 2.547 1 96.75 145 SER B N 1
ATOM 3313 C CA . SER B 1 145 ? 13.562 1.815 3.055 1 96.75 145 SER B CA 1
ATOM 3314 C C . SER B 1 145 ? 13.25 1.382 4.484 1 96.75 145 SER B C 1
ATOM 3316 O O . SER B 1 145 ? 13.633 0.287 4.902 1 96.75 145 SER B O 1
ATOM 3318 N N . LEU B 1 146 ? 12.516 2.168 5.227 1 97.44 146 LEU B N 1
ATOM 3319 C CA . LEU B 1 146 ? 12.141 1.83 6.598 1 97.44 146 LEU B CA 1
ATOM 3320 C C . LEU B 1 146 ? 11.023 0.8 6.617 1 97.44 146 LEU B C 1
ATOM 3322 O O . LEU B 1 146 ? 10.727 0.212 7.66 1 97.44 146 LEU B O 1
ATOM 3326 N N . GLY B 1 147 ? 10.375 0.548 5.465 1 97.81 147 GLY B N 1
ATOM 3327 C CA . GLY B 1 147 ? 9.289 -0.413 5.371 1 97.81 147 GLY B CA 1
ATOM 3328 C C . GLY B 1 147 ? 9.773 -1.838 5.164 1 97.81 147 GLY B C 1
ATOM 3329 O O . GLY B 1 147 ? 8.969 -2.775 5.18 1 97.81 147 GLY B O 1
ATOM 3330 N N . LEU B 1 148 ? 11.094 -2.039 5.016 1 97.69 148 LEU B N 1
ATOM 3331 C CA . LEU B 1 148 ? 11.664 -3.355 4.75 1 97.69 148 LEU B CA 1
ATOM 3332 C C . LEU B 1 148 ? 11.734 -4.184 6.027 1 97.69 148 LEU B C 1
ATOM 3334 O O . LEU B 1 148 ? 11.867 -3.633 7.121 1 97.69 148 LEU B O 1
ATOM 3338 N N . PRO B 1 149 ? 11.75 -5.539 5.891 1 96.12 149 PRO B N 1
ATOM 3339 C CA . PRO B 1 149 ? 11.828 -6.426 7.055 1 96.12 149 PRO B CA 1
ATOM 3340 C C . PRO B 1 149 ? 13.055 -6.164 7.918 1 96.12 149 PRO B C 1
ATOM 3342 O O . PRO B 1 149 ? 13 -6.312 9.141 1 96.12 149 PRO B O 1
ATOM 3345 N N . ARG B 1 150 ? 14.109 -5.703 7.379 1 95.44 150 ARG B N 1
ATOM 3346 C CA . ARG B 1 150 ? 15.352 -5.516 8.117 1 95.44 150 ARG B CA 1
ATOM 3347 C C . ARG B 1 150 ? 15.219 -4.391 9.141 1 95.44 150 ARG B C 1
ATOM 3349 O O . ARG B 1 150 ? 16.031 -4.289 10.07 1 95.44 150 ARG B O 1
ATOM 3356 N N . THR B 1 151 ? 14.305 -3.502 8.898 1 96.69 151 THR B N 1
ATOM 3357 C CA . THR B 1 151 ? 14.062 -2.428 9.852 1 96.69 151 THR B CA 1
ATOM 3358 C C . THR B 1 151 ? 13.719 -2.994 11.227 1 96.69 151 THR B C 1
ATOM 3360 O O . THR B 1 151 ? 14.078 -2.42 12.25 1 96.69 151 THR B O 1
ATOM 3363 N N . LEU B 1 152 ? 13.023 -4.125 11.281 1 95.56 152 LEU B N 1
ATOM 3364 C CA . LEU B 1 152 ? 12.602 -4.742 12.531 1 95.56 152 LEU B CA 1
ATOM 3365 C C . LEU B 1 152 ? 13.797 -5.289 13.305 1 95.56 152 LEU B C 1
ATOM 3367 O O . LEU B 1 152 ? 13.711 -5.496 14.516 1 95.56 152 LEU B O 1
ATOM 3371 N N . GLU B 1 153 ? 14.844 -5.48 12.609 1 94.75 153 GLU B N 1
ATOM 3372 C CA . GLU B 1 153 ? 16.031 -6.062 13.227 1 94.75 153 GLU B CA 1
ATOM 3373 C C . GLU B 1 153 ? 17.094 -5.004 13.477 1 94.75 153 GLU B C 1
ATOM 3375 O O . GLU B 1 153 ? 18.188 -5.312 13.961 1 94.75 153 GLU B O 1
ATOM 3380 N N . MET B 1 154 ? 16.797 -3.822 13.164 1 95.94 154 MET B N 1
ATOM 3381 C CA . MET B 1 154 ? 17.766 -2.742 13.32 1 95.94 154 MET B CA 1
ATOM 3382 C C . MET B 1 154 ? 18.078 -2.508 14.797 1 95.94 154 MET B C 1
ATOM 3384 O O . MET B 1 154 ? 17.172 -2.525 15.633 1 95.94 154 MET B O 1
ATOM 3388 N N . ASP B 1 155 ? 19.297 -2.182 15.086 1 96.94 155 ASP B N 1
ATOM 3389 C CA . ASP B 1 155 ? 19.719 -1.758 16.422 1 96.94 155 ASP B CA 1
ATOM 3390 C C . ASP B 1 155 ? 18.969 -0.501 16.859 1 96.94 155 ASP B C 1
ATOM 3392 O O . ASP B 1 155 ? 18.844 0.455 16.094 1 96.94 155 ASP B O 1
ATOM 3396 N N . PRO B 1 156 ? 18.516 -0.532 18.125 1 95.62 156 PRO B N 1
ATOM 3397 C CA . PRO B 1 156 ? 17.703 0.603 18.594 1 95.62 156 PRO B CA 1
ATOM 3398 C C . PRO B 1 156 ? 18.438 1.936 18.453 1 95.62 156 PRO B C 1
ATOM 3400 O O . PRO B 1 156 ? 17.828 2.951 18.125 1 95.62 156 PRO B O 1
ATOM 3403 N N . ASP B 1 157 ? 19.703 1.936 18.656 1 96.56 157 ASP B N 1
ATOM 3404 C CA . ASP B 1 157 ? 20.469 3.176 18.562 1 96.56 157 ASP B CA 1
ATOM 3405 C C . ASP B 1 157 ? 20.594 3.619 17.094 1 96.56 157 ASP B C 1
ATOM 3407 O O . ASP B 1 157 ? 20.5 4.812 16.797 1 96.56 157 ASP B O 1
ATOM 3411 N N . ALA B 1 158 ? 20.875 2.625 16.25 1 96.81 158 ALA B N 1
ATOM 3412 C CA . ALA B 1 158 ? 20.938 2.924 14.82 1 96.81 158 ALA B CA 1
ATOM 3413 C C . ALA B 1 158 ? 19.609 3.43 14.297 1 96.81 158 ALA B C 1
ATOM 3415 O O . ALA B 1 158 ? 19.547 4.355 13.484 1 96.81 158 ALA B O 1
ATOM 3416 N N . PHE B 1 159 ? 18.562 2.791 14.805 1 97.56 159 PHE B N 1
ATOM 3417 C CA . PHE B 1 159 ? 17.219 3.203 14.43 1 97.56 159 PHE B CA 1
ATOM 3418 C C . PHE B 1 159 ? 16.938 4.633 14.891 1 97.56 159 PHE B C 1
ATOM 3420 O O . PHE B 1 159 ? 16.469 5.457 14.102 1 97.56 159 PHE B O 1
ATOM 3427 N N . ARG B 1 160 ? 17.266 4.961 16.109 1 96.62 160 ARG B N 1
ATOM 3428 C CA . ARG B 1 160 ? 17.094 6.309 16.641 1 96.62 160 ARG B CA 1
ATOM 3429 C C . ARG B 1 160 ? 17.859 7.332 15.828 1 96.62 160 ARG B C 1
ATOM 3431 O O . ARG B 1 160 ? 17.344 8.398 15.492 1 96.62 160 ARG B O 1
ATOM 3438 N N . GLU B 1 161 ? 19.094 7.016 15.484 1 96.12 161 GLU B N 1
ATOM 3439 C CA . GLU B 1 161 ? 19.922 7.93 14.711 1 96.12 161 GLU B CA 1
ATOM 3440 C C . GLU B 1 161 ? 19.328 8.195 13.336 1 96.12 161 GLU B C 1
ATOM 3442 O O . GLU B 1 161 ? 19.312 9.336 12.867 1 96.12 161 GLU B O 1
ATOM 3447 N N . ARG B 1 162 ? 18.906 7.133 12.727 1 95 162 ARG B N 1
ATOM 3448 C CA . ARG B 1 162 ? 18.266 7.262 11.422 1 95 162 ARG B CA 1
ATOM 3449 C C . ARG B 1 162 ? 17.031 8.156 11.508 1 95 162 ARG B C 1
ATOM 3451 O O . ARG B 1 162 ? 16.812 9.016 10.648 1 95 162 ARG B O 1
ATOM 3458 N N . LEU B 1 163 ? 16.25 7.969 12.539 1 95.5 163 LEU B N 1
ATOM 3459 C CA . LEU B 1 163 ? 15.039 8.758 12.734 1 95.5 163 LEU B CA 1
ATOM 3460 C C . LEU B 1 163 ? 15.383 10.219 13.016 1 95.5 163 LEU B C 1
ATOM 3462 O O . LEU B 1 163 ? 14.758 11.117 12.453 1 95.5 163 LEU B O 1
ATOM 3466 N N . ASP B 1 164 ? 16.359 10.461 13.875 1 94.56 164 ASP B N 1
ATOM 3467 C CA . ASP B 1 164 ? 16.781 11.812 14.195 1 94.56 164 ASP B CA 1
ATOM 3468 C C . ASP B 1 164 ? 17.203 12.578 12.945 1 94.56 164 ASP B C 1
ATOM 3470 O O . ASP B 1 164 ? 16.875 13.75 12.781 1 94.56 164 ASP B O 1
ATOM 3474 N N . ARG B 1 165 ? 17.891 11.891 12.094 1 91.62 165 ARG B N 1
ATOM 3475 C CA . ARG B 1 165 ? 18.391 12.508 10.875 1 91.62 165 ARG B CA 1
ATOM 3476 C C . ARG B 1 165 ? 17.25 12.984 9.984 1 91.62 165 ARG B C 1
ATOM 3478 O O . ARG B 1 165 ? 17.344 14.023 9.336 1 91.62 165 ARG B O 1
ATOM 3485 N N . ALA B 1 166 ? 16.188 12.203 9.953 1 91.12 166 ALA B N 1
ATOM 3486 C CA . ALA B 1 166 ? 15.039 12.578 9.141 1 91.12 166 ALA B CA 1
ATOM 3487 C C . ALA B 1 166 ? 14.453 13.914 9.594 1 91.12 166 ALA B C 1
ATOM 3489 O O . ALA B 1 166 ? 13.977 14.695 8.773 1 91.12 166 ALA B O 1
ATOM 3490 N N . PHE B 1 167 ? 14.492 14.266 10.891 1 95.12 167 PHE B N 1
ATOM 3491 C CA . PHE B 1 167 ? 13.852 15.461 11.43 1 95.12 167 PHE B CA 1
ATOM 3492 C C . PHE B 1 167 ? 14.82 16.641 11.438 1 95.12 167 PHE B C 1
ATOM 3494 O O . PHE B 1 167 ? 14.391 17.797 11.508 1 95.12 167 PHE B O 1
ATOM 3501 N N . VAL B 1 168 ? 16.094 16.297 11.297 1 93.62 168 VAL B N 1
ATOM 3502 C CA . VAL B 1 168 ? 17.078 17.375 11.25 1 93.62 168 VAL B CA 1
ATOM 3503 C C . VAL B 1 168 ? 17.312 17.812 9.805 1 93.62 168 VAL B C 1
ATOM 3505 O O . VAL B 1 168 ? 17.312 19 9.5 1 93.62 168 VAL B O 1
ATOM 3508 N N . ASP B 1 169 ? 17.406 16.859 8.891 1 90.81 169 ASP B N 1
ATOM 3509 C CA . ASP B 1 169 ? 17.766 17.141 7.508 1 90.81 169 ASP B CA 1
ATOM 3510 C C . ASP B 1 169 ? 16.672 17.906 6.785 1 90.81 169 ASP B C 1
ATOM 3512 O O . ASP B 1 169 ? 16.938 18.625 5.82 1 90.81 169 ASP B O 1
ATOM 3516 N N . GLY B 1 170 ? 15.492 17.859 7.199 1 90.75 170 GLY B N 1
ATOM 3517 C CA . GLY B 1 170 ? 14.383 18.516 6.531 1 90.75 170 GLY B CA 1
ATOM 3518 C C . GLY B 1 170 ? 14.188 19.953 6.973 1 90.75 170 GLY B C 1
ATOM 3519 O O . GLY B 1 170 ? 13.328 20.672 6.449 1 90.75 170 GLY B O 1
ATOM 3520 N N . LEU B 1 171 ? 15.047 20.438 7.906 1 94.56 171 LEU B N 1
ATOM 3521 C CA . LEU B 1 171 ? 14.953 21.797 8.43 1 94.56 171 LEU B CA 1
ATOM 3522 C C . LEU B 1 171 ? 15.891 22.734 7.688 1 94.56 171 LEU B C 1
ATOM 3524 O O . LEU B 1 171 ? 17.016 22.344 7.336 1 94.56 171 LEU B O 1
ATOM 3528 N N . GLU B 1 172 ? 15.398 23.969 7.504 1 93.25 172 GLU B N 1
ATOM 3529 C CA . GLU B 1 172 ? 16.266 25.031 7.023 1 93.25 172 GLU B CA 1
ATOM 3530 C C . GLU B 1 172 ? 16.891 25.797 8.18 1 93.25 172 GLU B C 1
ATOM 3532 O O . GLU B 1 172 ? 18.031 26.281 8.086 1 93.25 172 GLU B O 1
ATOM 3537 N N . ARG B 1 173 ? 16.141 25.828 9.203 1 87.31 173 ARG B N 1
ATOM 3538 C CA . ARG B 1 173 ? 16.641 26.594 10.336 1 87.31 173 ARG B CA 1
ATOM 3539 C C . ARG B 1 173 ? 17.734 25.812 11.062 1 87.31 173 ARG B C 1
ATOM 3541 O O . ARG B 1 173 ? 17.672 24.594 11.18 1 87.31 173 ARG B O 1
ATOM 3548 N N . ALA B 1 174 ? 18.641 26.531 11.625 1 78.94 174 ALA B N 1
ATOM 3549 C CA . ALA B 1 174 ? 19.781 25.906 12.281 1 78.94 174 ALA B CA 1
ATOM 3550 C C . ALA B 1 174 ? 19.469 25.578 13.734 1 78.94 174 ALA B C 1
ATOM 3552 O O . ALA B 1 174 ? 20.094 24.688 14.32 1 78.94 174 ALA B O 1
ATOM 3553 N N . ASP B 1 175 ? 18.516 26.266 14.359 1 82.75 175 ASP B N 1
ATOM 3554 C CA . ASP B 1 175 ? 18.25 26.094 15.789 1 82.75 175 ASP B CA 1
ATOM 3555 C C . ASP B 1 175 ? 16.781 25.75 16.031 1 82.75 175 ASP B C 1
ATOM 3557 O O . ASP B 1 175 ? 16.016 26.594 16.5 1 82.75 175 ASP B O 1
ATOM 3561 N N . PRO B 1 176 ? 16.516 24.438 15.742 1 81.62 176 PRO B N 1
ATOM 3562 C CA . PRO B 1 176 ? 15.133 24.062 16.047 1 81.62 176 PRO B CA 1
ATOM 3563 C C . PRO B 1 176 ? 14.844 24.047 17.547 1 81.62 176 PRO B C 1
ATOM 3565 O O . PRO B 1 176 ? 15.773 24.047 18.359 1 81.62 176 PRO B O 1
ATOM 3568 N N . GLU B 1 177 ? 13.484 24.156 17.859 1 85.62 177 GLU B N 1
ATOM 3569 C CA . GLU B 1 177 ? 13.102 24.031 19.25 1 85.62 177 GLU B CA 1
ATOM 3570 C C . GLU B 1 177 ? 13.695 22.766 19.859 1 85.62 177 GLU B C 1
ATOM 3572 O O . GLU B 1 177 ? 13.75 21.719 19.219 1 85.62 177 GLU B O 1
ATOM 3577 N N . PRO B 1 178 ? 14.172 22.906 21.031 1 80.31 178 PRO B N 1
ATOM 3578 C CA . PRO B 1 178 ? 14.844 21.781 21.672 1 80.31 178 PRO B CA 1
ATOM 3579 C C . PRO B 1 178 ? 14 20.5 21.672 1 80.31 178 PRO B C 1
ATOM 3581 O O . PRO B 1 178 ? 14.547 19.406 21.625 1 80.31 178 PRO B O 1
ATOM 3584 N N . GLU B 1 179 ? 12.711 20.719 21.703 1 91 179 GLU B N 1
ATOM 3585 C CA . GLU B 1 179 ? 11.789 19.578 21.828 1 91 179 GLU B CA 1
ATOM 3586 C C . GLU B 1 179 ? 11.453 18.984 20.469 1 91 179 GLU B C 1
ATOM 3588 O O . GLU B 1 179 ? 10.797 17.938 20.391 1 91 179 GLU B O 1
ATOM 3593 N N . TRP B 1 180 ? 11.977 19.547 19.406 1 95.06 180 TRP B N 1
ATOM 3594 C CA . TRP B 1 180 ? 11.539 19.156 18.078 1 95.06 180 TRP B CA 1
ATOM 3595 C C . TRP B 1 180 ? 11.906 17.703 17.781 1 95.06 180 TRP B C 1
ATOM 3597 O O . TRP B 1 180 ? 11.031 16.859 17.594 1 95.06 180 TRP B O 1
ATOM 3607 N N . VAL B 1 181 ? 13.188 17.391 17.922 1 95.81 181 VAL B N 1
ATOM 3608 C CA . VAL B 1 181 ? 13.641 16.062 17.531 1 95.81 181 VAL B CA 1
ATOM 3609 C C . VAL B 1 181 ? 13.156 15.039 18.562 1 95.81 181 VAL B C 1
ATOM 3611 O O . VAL B 1 181 ? 12.562 14.016 18.188 1 95.81 181 VAL B O 1
ATOM 3614 N N . SER B 1 182 ? 13.25 15.375 19.844 1 96.25 182 SER B N 1
ATOM 3615 C CA . SER B 1 182 ? 12.852 14.438 20.891 1 96.25 182 SER B CA 1
ATOM 3616 C C . SER B 1 182 ? 11.352 14.188 20.859 1 96.25 182 SER B C 1
ATOM 3618 O O . SER B 1 182 ? 10.898 13.062 21.062 1 96.25 182 SER B O 1
ATOM 3620 N N . GLY B 1 183 ? 10.586 15.219 20.656 1 97.81 183 GLY B N 1
ATOM 3621 C CA . GLY B 1 183 ? 9.141 15.078 20.609 1 97.81 183 GLY B CA 1
ATOM 3622 C C . GLY B 1 183 ? 8.656 14.312 19.406 1 97.81 183 GLY B C 1
ATOM 3623 O O . GLY B 1 183 ? 7.754 13.477 19.5 1 97.81 183 GLY B O 1
ATOM 3624 N N . MET B 1 184 ? 9.25 14.578 18.266 1 97.75 184 MET B N 1
ATOM 3625 C CA . MET B 1 184 ? 8.812 13.938 17.031 1 97.75 184 MET B CA 1
ATOM 3626 C C . MET B 1 184 ? 9.148 12.453 17.031 1 97.75 184 MET B C 1
ATOM 3628 O O . MET B 1 184 ? 8.383 11.633 16.516 1 97.75 184 MET B O 1
ATOM 3632 N N . THR B 1 185 ? 10.258 12.086 17.641 1 97.56 185 THR B N 1
ATOM 3633 C CA . THR B 1 185 ? 10.734 10.703 17.562 1 97.56 185 THR B CA 1
ATOM 3634 C C . THR B 1 185 ? 10.156 9.875 18.703 1 97.56 185 THR B C 1
ATOM 3636 O O . THR B 1 185 ? 10.156 8.641 18.641 1 97.56 185 THR B O 1
ATOM 3639 N N . ALA B 1 186 ? 9.555 10.484 19.703 1 97.38 186 ALA B N 1
ATOM 3640 C CA . ALA B 1 186 ? 9.211 9.859 20.969 1 97.38 186 ALA B CA 1
ATOM 3641 C C . ALA B 1 186 ? 8.289 8.656 20.766 1 97.38 186 ALA B C 1
ATOM 3643 O O . ALA B 1 186 ? 8.555 7.566 21.281 1 97.38 186 ALA B O 1
ATOM 3644 N N . PRO B 1 187 ? 7.25 8.773 19.953 1 97.12 187 PRO B N 1
ATOM 3645 C CA . PRO B 1 187 ? 6.348 7.629 19.828 1 97.12 187 PRO B CA 1
ATOM 3646 C C . PRO B 1 187 ? 7.016 6.422 19.172 1 97.12 187 PRO B C 1
ATOM 3648 O O . PRO B 1 187 ? 6.66 5.277 19.469 1 97.12 187 PRO B O 1
ATOM 3651 N N . TRP B 1 188 ? 7.953 6.648 18.312 1 97.81 188 TRP B N 1
ATOM 3652 C CA . TRP B 1 188 ? 8.578 5.574 17.562 1 97.81 188 TRP B CA 1
ATOM 3653 C C . TRP B 1 188 ? 9.633 4.852 18.391 1 97.81 188 TRP B C 1
ATOM 3655 O O . TRP B 1 188 ? 10.078 3.762 18.047 1 97.81 188 TRP B O 1
ATOM 3665 N N . LEU B 1 189 ? 10.047 5.488 19.469 1 96.44 189 LEU B N 1
ATOM 3666 C CA . LEU B 1 189 ? 11.117 4.938 20.281 1 96.44 189 LEU B CA 1
ATOM 3667 C C . LEU B 1 189 ? 10.555 4.164 21.469 1 96.44 189 LEU B C 1
ATOM 3669 O O . LEU B 1 189 ? 11.312 3.607 22.281 1 96.44 189 LEU B O 1
ATOM 3673 N N . ARG B 1 190 ? 9.164 4.082 21.547 1 94.44 190 ARG B N 1
ATOM 3674 C CA . ARG B 1 190 ? 8.5 3.229 22.516 1 94.44 190 ARG B CA 1
ATOM 3675 C C . ARG B 1 190 ? 8.469 1.778 22.047 1 94.44 190 ARG B C 1
ATOM 3677 O O . ARG B 1 190 ? 8.883 1.475 20.922 1 94.44 190 ARG B O 1
ATOM 3684 N N . ASP B 1 191 ? 7.988 0.962 23 1 91 191 ASP B N 1
ATOM 3685 C CA . ASP B 1 191 ? 7.809 -0.439 22.625 1 91 191 ASP B CA 1
ATOM 3686 C C . ASP B 1 191 ? 6.973 -0.571 21.359 1 91 191 ASP B C 1
ATOM 3688 O O . ASP B 1 191 ? 5.988 0.148 21.172 1 91 191 ASP B O 1
ATOM 3692 N N . ASP B 1 192 ? 7.379 -1.32 20.406 1 91.5 192 ASP B N 1
ATOM 3693 C CA . ASP B 1 192 ? 6.723 -1.672 19.156 1 91.5 192 ASP B CA 1
ATOM 3694 C C . ASP B 1 192 ? 6.77 -0.509 18.156 1 91.5 192 ASP B C 1
ATOM 3696 O O . ASP B 1 192 ? 6.133 -0.558 17.109 1 91.5 192 ASP B O 1
ATOM 3700 N N . GLY B 1 193 ? 7.449 0.611 18.594 1 96 193 GLY B N 1
ATOM 3701 C CA . GLY B 1 193 ? 7.516 1.783 17.734 1 96 193 GLY B CA 1
ATOM 3702 C C . GLY B 1 193 ? 8.219 1.521 16.422 1 96 193 GLY B C 1
ATOM 3703 O O . GLY B 1 193 ? 7.793 2.008 15.367 1 96 193 GLY B O 1
ATOM 3704 N N . GLN B 1 194 ? 9.281 0.729 16.516 1 96.62 194 GLN B N 1
ATOM 3705 C CA . GLN B 1 194 ? 10.031 0.372 15.312 1 96.62 194 GLN B CA 1
ATOM 3706 C C . GLN B 1 194 ? 9.156 -0.408 14.336 1 96.62 194 GLN B C 1
ATOM 3708 O O . GLN B 1 194 ? 9.18 -0.141 13.133 1 96.62 194 GLN B O 1
ATOM 3713 N N . ARG B 1 195 ? 8.398 -1.363 14.82 1 97.12 195 ARG B N 1
ATOM 3714 C CA . ARG B 1 195 ? 7.477 -2.129 13.984 1 97.12 195 ARG B CA 1
ATOM 3715 C C . ARG B 1 195 ? 6.379 -1.234 13.414 1 97.12 195 ARG B C 1
ATOM 3717 O O . ARG B 1 195 ? 6.035 -1.339 12.242 1 97.12 195 ARG B O 1
ATOM 3724 N N . ALA B 1 196 ? 5.895 -0.347 14.242 1 97.81 196 ALA B N 1
ATOM 3725 C CA . ALA B 1 196 ? 4.828 0.547 13.797 1 97.81 196 ALA B CA 1
ATOM 3726 C C . ALA B 1 196 ? 5.301 1.44 12.656 1 97.81 196 ALA B C 1
ATOM 3728 O O . ALA B 1 196 ? 4.582 1.636 11.672 1 97.81 196 ALA B O 1
ATOM 3729 N N . LEU B 1 197 ? 6.504 1.94 12.773 1 98.31 197 LEU B N 1
ATOM 3730 C CA . LEU B 1 197 ? 7.02 2.795 11.703 1 98.31 197 LEU B CA 1
ATOM 3731 C C . LEU B 1 197 ? 7.27 1.988 10.438 1 98.31 197 LEU B C 1
ATOM 3733 O O . LEU B 1 197 ? 6.996 2.461 9.328 1 98.31 197 LEU B O 1
ATOM 3737 N N . ALA B 1 198 ? 7.801 0.784 10.617 1 98.19 198 ALA B N 1
ATOM 3738 C CA . ALA B 1 198 ? 7.992 -0.076 9.453 1 98.19 198 ALA B CA 1
ATOM 3739 C C . ALA B 1 198 ? 6.668 -0.318 8.727 1 98.19 198 ALA B C 1
ATOM 3741 O O . ALA B 1 198 ? 6.605 -0.241 7.5 1 98.19 198 ALA B O 1
ATOM 3742 N N . ARG B 1 199 ? 5.586 -0.525 9.469 1 98.62 199 ARG B N 1
ATOM 3743 C CA . ARG B 1 199 ? 4.27 -0.797 8.898 1 98.62 199 ARG B CA 1
ATOM 3744 C C . ARG B 1 199 ? 3.676 0.456 8.266 1 98.62 199 ARG B C 1
ATOM 3746 O O . ARG B 1 199 ? 3.014 0.378 7.227 1 98.62 199 ARG B O 1
ATOM 3753 N N . ALA B 1 200 ? 3.916 1.568 8.844 1 98.69 200 ALA B N 1
ATOM 3754 C CA . ALA B 1 200 ? 3.488 2.828 8.242 1 98.69 200 ALA B CA 1
ATOM 3755 C C . ALA B 1 200 ? 4.246 3.104 6.949 1 98.69 200 ALA B C 1
ATOM 3757 O O . ALA B 1 200 ? 3.658 3.533 5.957 1 98.69 200 ALA B O 1
ATOM 3758 N N . SER B 1 201 ? 5.547 2.842 6.98 1 98.5 201 SER B N 1
ATOM 3759 C CA . SER B 1 201 ? 6.418 3.143 5.852 1 98.5 201 SER B CA 1
ATOM 3760 C C . SER B 1 201 ? 6.082 2.268 4.648 1 98.5 201 SER B C 1
ATOM 3762 O O . SER B 1 201 ? 6.004 2.758 3.52 1 98.5 201 SER B O 1
ATOM 3764 N N . VAL B 1 202 ? 5.809 1.025 4.879 1 98.44 202 VAL B N 1
ATOM 3765 C CA . VAL B 1 202 ? 5.566 0.099 3.779 1 98.44 202 VAL B CA 1
ATOM 3766 C C . VAL B 1 202 ? 4.195 0.373 3.168 1 98.44 202 VAL B C 1
ATOM 3768 O O . VAL B 1 202 ? 3.9 -0.076 2.059 1 98.44 202 VAL B O 1
ATOM 3771 N N . ALA B 1 203 ? 3.385 1.179 3.838 1 98.56 203 ALA B N 1
ATOM 3772 C CA . ALA B 1 203 ? 2.025 1.472 3.396 1 98.56 203 ALA B CA 1
ATOM 3773 C C . ALA B 1 203 ? 1.991 2.715 2.512 1 98.56 203 ALA B C 1
ATOM 3775 O O . ALA B 1 203 ? 0.927 3.119 2.037 1 98.56 203 ALA B O 1
ATOM 3776 N N . THR B 1 204 ? 3.121 3.373 2.258 1 98.5 204 THR B N 1
ATOM 3777 C CA . THR B 1 204 ? 3.176 4.535 1.378 1 98.5 204 THR B CA 1
ATOM 3778 C C . THR B 1 204 ? 2.959 4.121 -0.076 1 98.5 204 THR B C 1
ATOM 3780 O O . THR B 1 204 ? 3.898 3.703 -0.754 1 98.5 204 THR B O 1
ATOM 3783 N N . ASN B 1 205 ? 1.747 4.219 -0.515 1 98.31 205 ASN B N 1
ATOM 3784 C CA . ASN B 1 205 ? 1.278 3.717 -1.802 1 98.31 205 ASN B CA 1
ATOM 3785 C C . ASN B 1 205 ? 0.751 4.844 -2.686 1 98.31 205 ASN B C 1
ATOM 3787 O O . ASN B 1 205 ? -0.376 5.305 -2.502 1 98.31 205 ASN B O 1
ATOM 3791 N N . THR B 1 206 ? 1.463 5.207 -3.691 1 97.56 206 THR B N 1
ATOM 3792 C CA . THR B 1 206 ? 1.174 6.355 -4.543 1 97.56 206 THR B CA 1
ATOM 3793 C C . THR B 1 206 ? -0.059 6.09 -5.402 1 97.56 206 THR B C 1
ATOM 3795 O O . THR B 1 206 ? -0.652 7.023 -5.949 1 97.56 206 THR B O 1
ATOM 3798 N N . ASN B 1 207 ? -0.502 4.805 -5.555 1 98.38 207 ASN B N 1
ATOM 3799 C CA . ASN B 1 207 ? -1.743 4.527 -6.27 1 98.38 207 ASN B CA 1
ATOM 3800 C C . ASN B 1 207 ? -2.922 5.277 -5.656 1 98.38 207 ASN B C 1
ATOM 3802 O O . ASN B 1 207 ? -3.877 5.617 -6.359 1 98.38 207 ASN B O 1
ATOM 3806 N N . HIS B 1 208 ? -2.824 5.656 -4.379 1 98 208 HIS B N 1
ATOM 3807 C CA . HIS B 1 208 ? -3.922 6.305 -3.67 1 98 208 HIS B CA 1
ATOM 3808 C C . HIS B 1 208 ? -3.988 7.793 -4 1 98 208 HIS B C 1
ATOM 3810 O O . HIS B 1 208 ? -4.988 8.453 -3.705 1 98 208 HIS B O 1
ATOM 3816 N N . THR B 1 209 ? -2.984 8.359 -4.578 1 97.88 209 THR B N 1
ATOM 3817 C CA . THR B 1 209 ? -3.031 9.758 -5.008 1 97.88 209 THR B CA 1
ATOM 3818 C C . THR B 1 209 ? -3.174 9.852 -6.523 1 97.88 209 THR B C 1
ATOM 3820 O O . THR B 1 209 ? -3.752 10.812 -7.039 1 97.88 209 THR B O 1
ATOM 3823 N N . THR B 1 210 ? -2.682 8.828 -7.234 1 97.31 210 THR B N 1
ATOM 3824 C CA . THR B 1 210 ? -2.781 8.875 -8.688 1 97.31 210 THR B CA 1
ATOM 3825 C C . THR B 1 210 ? -4.199 8.547 -9.148 1 97.31 210 THR B C 1
ATOM 3827 O O . THR B 1 210 ? -4.574 8.836 -10.281 1 97.31 210 THR B O 1
ATOM 3830 N N . GLU B 1 211 ? -4.969 7.93 -8.273 1 96.75 211 GLU B N 1
ATOM 3831 C CA . GLU B 1 211 ? -6.336 7.574 -8.641 1 96.75 211 GLU B CA 1
ATOM 3832 C C . GLU B 1 211 ? -7.273 8.773 -8.5 1 96.75 211 GLU B C 1
ATOM 3834 O O . GLU B 1 211 ? -8.422 8.727 -8.938 1 96.75 211 GLU B O 1
ATOM 3839 N N . ILE B 1 212 ? -6.797 9.906 -7.914 1 97.12 212 ILE B N 1
ATOM 3840 C CA . ILE B 1 212 ? -7.633 11.062 -7.59 1 97.12 212 ILE B CA 1
ATOM 3841 C C . ILE B 1 212 ? -7.922 11.859 -8.859 1 97.12 212 ILE B C 1
ATOM 3843 O O . ILE B 1 212 ? -7.016 12.125 -9.656 1 97.12 212 ILE B O 1
ATOM 3847 N N . GLU B 1 213 ? -9.203 12.227 -9.062 1 96 213 GLU B N 1
ATOM 3848 C CA . GLU B 1 213 ? -9.578 13.211 -10.078 1 96 213 GLU B CA 1
ATOM 3849 C C . GLU B 1 213 ? -9.477 14.633 -9.539 1 96 213 GLU B C 1
ATOM 3851 O O . GLU B 1 213 ? -10.484 15.219 -9.141 1 96 213 GLU B O 1
ATOM 3856 N N . TYR B 1 214 ? -8.336 15.18 -9.609 1 97.38 214 TYR B N 1
ATOM 3857 C CA . TYR B 1 214 ? -8.008 16.438 -8.938 1 97.38 214 TYR B CA 1
ATOM 3858 C C . TYR B 1 214 ? -8.883 17.578 -9.461 1 97.38 214 TYR B C 1
ATOM 3860 O O . TYR B 1 214 ? -9.289 18.453 -8.695 1 97.38 214 TYR B O 1
ATOM 3868 N N . ASP B 1 215 ? -9.188 17.578 -10.758 1 95.25 215 ASP B N 1
ATOM 3869 C CA . ASP B 1 215 ? -9.922 18.672 -11.383 1 95.25 215 ASP B CA 1
ATOM 3870 C C . ASP B 1 215 ? -11.391 18.656 -10.961 1 95.25 215 ASP B C 1
ATOM 3872 O O . ASP B 1 215 ? -12.117 19.625 -11.211 1 95.25 215 ASP B O 1
ATOM 3876 N N . ALA B 1 216 ? -11.789 17.625 -10.258 1 95 216 ALA B N 1
ATOM 3877 C CA . ALA B 1 216 ? -13.18 17.516 -9.82 1 95 216 ALA B CA 1
ATOM 3878 C C . ALA B 1 216 ? -13.328 17.984 -8.375 1 95 216 ALA B C 1
ATOM 3880 O O . ALA B 1 216 ? -14.445 18.109 -7.867 1 95 216 ALA B O 1
ATOM 3881 N N . ILE B 1 217 ? -12.211 18.25 -7.688 1 97.56 217 ILE B N 1
ATOM 3882 C CA . ILE B 1 217 ? -12.25 18.719 -6.305 1 97.56 217 ILE B CA 1
ATOM 3883 C C . ILE B 1 217 ? -12.711 20.172 -6.262 1 97.56 217 ILE B C 1
ATOM 3885 O O . ILE B 1 217 ? -12.133 21.031 -6.93 1 97.56 217 ILE B O 1
ATOM 3889 N N . ASP B 1 218 ? -13.805 20.406 -5.523 1 96.56 218 ASP B N 1
ATOM 3890 C CA . ASP B 1 218 ? -14.359 21.75 -5.379 1 96.56 218 ASP B CA 1
ATOM 3891 C C . ASP B 1 218 ? -14.219 22.25 -3.943 1 96.56 218 ASP B C 1
ATOM 3893 O O . ASP B 1 218 ? -15.125 22.062 -3.125 1 96.56 218 ASP B O 1
ATOM 3897 N N . VAL B 1 219 ? -13.094 22.906 -3.646 1 97.38 219 VAL B N 1
ATOM 3898 C CA . VAL B 1 219 ? -12.805 23.453 -2.32 1 97.38 219 VAL B CA 1
ATOM 3899 C C . VAL B 1 219 ? -11.984 24.734 -2.451 1 97.38 219 VAL B C 1
ATOM 3901 O O . VAL B 1 219 ? -11.32 24.953 -3.469 1 97.38 219 VAL B O 1
ATOM 3904 N N . ASP B 1 220 ? -12.117 25.656 -1.474 1 98.12 220 ASP B N 1
ATOM 3905 C CA . ASP B 1 220 ? -11.164 26.75 -1.367 1 98.12 220 ASP B CA 1
ATOM 3906 C C . ASP B 1 220 ? -9.797 26.25 -0.893 1 98.12 220 ASP B C 1
ATOM 3908 O O . ASP B 1 220 ? -9.656 25.812 0.249 1 98.12 220 ASP B O 1
ATOM 3912 N N . LEU B 1 221 ? -8.789 26.344 -1.78 1 98.81 221 LEU B N 1
ATOM 3913 C CA . LEU B 1 221 ? -7.5 25.719 -1.505 1 98.81 221 LEU B CA 1
ATOM 3914 C C . LEU B 1 221 ? -6.422 26.781 -1.267 1 98.81 221 LEU B C 1
ATOM 3916 O O . LEU B 1 221 ? -6.316 27.75 -2.025 1 98.81 221 LEU B O 1
ATOM 3920 N N . LEU B 1 222 ? -5.699 26.625 -0.232 1 98.94 222 LEU B N 1
ATOM 3921 C CA . LEU B 1 222 ? -4.43 27.312 -0.01 1 98.94 222 LEU B CA 1
ATOM 3922 C C . LEU B 1 222 ? -3.283 26.297 0.09 1 98.94 222 LEU B C 1
ATOM 3924 O O . LEU B 1 222 ? -3.301 25.422 0.95 1 98.94 222 LEU B O 1
ATOM 3928 N N . CYS B 1 223 ? -2.352 26.438 -0.799 1 98.88 223 CYS B N 1
ATOM 3929 C CA . CYS B 1 223 ? -1.092 25.719 -0.655 1 98.88 223 CYS B CA 1
ATOM 3930 C C . CYS B 1 223 ? -0.053 26.578 0.059 1 98.88 223 CYS B C 1
ATOM 3932 O O . CYS B 1 223 ? 0.417 27.578 -0.49 1 98.88 223 CYS B O 1
ATOM 3934 N N . LEU B 1 224 ? 0.215 26.219 1.265 1 98.81 224 LEU B N 1
ATOM 3935 C CA . LEU B 1 224 ? 1.196 26.891 2.111 1 98.81 224 LEU B CA 1
ATOM 3936 C C . LEU B 1 224 ? 2.461 26.047 2.25 1 98.81 224 LEU B C 1
ATOM 3938 O O . LEU B 1 224 ? 2.525 25.141 3.092 1 98.81 224 LEU B O 1
ATOM 3942 N N . TRP B 1 225 ? 3.562 26.375 1.525 1 98.69 225 TRP B N 1
ATOM 3943 C CA . TRP B 1 225 ? 4.625 25.438 1.197 1 98.69 225 TRP B CA 1
ATOM 3944 C C . TRP B 1 225 ? 5.98 25.953 1.671 1 98.69 225 TRP B C 1
ATOM 3946 O O . TRP B 1 225 ? 6.262 27.156 1.572 1 98.69 225 TRP B O 1
ATOM 3956 N N . GLY B 1 226 ? 6.758 25.047 2.33 1 98.62 226 GLY B N 1
ATOM 3957 C CA . GLY B 1 226 ? 8.164 25.375 2.469 1 98.62 226 GLY B CA 1
ATOM 3958 C C . GLY B 1 226 ? 8.898 25.453 1.142 1 98.62 226 GLY B C 1
ATOM 3959 O O . GLY B 1 226 ? 8.984 24.453 0.423 1 98.62 226 GLY B O 1
ATOM 3960 N N . ALA B 1 227 ? 9.5 26.547 0.848 1 98.06 227 ALA B N 1
ATOM 3961 C CA . ALA B 1 227 ? 10.031 26.812 -0.487 1 98.06 227 ALA B CA 1
ATOM 3962 C C . ALA B 1 227 ? 11.266 25.953 -0.766 1 98.06 227 ALA B C 1
ATOM 3964 O O . ALA B 1 227 ? 11.562 25.641 -1.922 1 98.06 227 ALA B O 1
ATOM 3965 N N . ALA B 1 228 ? 11.945 25.547 0.237 1 97.44 228 ALA B N 1
ATOM 3966 C CA . ALA B 1 228 ? 13.234 24.875 0.052 1 97.44 228 ALA B CA 1
ATOM 3967 C C . ALA B 1 228 ? 13.07 23.359 0.052 1 97.44 228 ALA B C 1
ATOM 3969 O O . ALA B 1 228 ? 14.055 22.625 0.015 1 97.44 228 ALA B O 1
ATOM 3970 N N . ASP B 1 229 ? 11.844 22.875 0.11 1 96.94 229 ASP B N 1
ATOM 3971 C CA . ASP B 1 229 ? 11.602 21.438 0.14 1 96.94 229 ASP B CA 1
ATOM 3972 C C . ASP B 1 229 ? 11.922 20.797 -1.211 1 96.94 229 ASP B C 1
ATOM 3974 O O . ASP B 1 229 ? 11.211 21.031 -2.193 1 96.94 229 ASP B O 1
ATOM 3978 N N . GLU B 1 230 ? 12.883 19.953 -1.228 1 91.88 230 GLU B N 1
ATOM 3979 C CA . GLU B 1 230 ? 13.281 19.297 -2.475 1 91.88 230 GLU B CA 1
ATOM 3980 C C . GLU B 1 230 ? 12.477 18.016 -2.707 1 91.88 230 GLU B C 1
ATOM 3982 O O . GLU B 1 230 ? 12.328 17.578 -3.848 1 91.88 230 GLU B O 1
ATOM 3987 N N . GLU B 1 231 ? 11.992 17.438 -1.668 1 91.12 231 GLU B N 1
ATOM 3988 C CA . GLU B 1 231 ? 11.242 16.188 -1.797 1 91.12 231 GLU B CA 1
ATOM 3989 C C . GLU B 1 231 ? 9.82 16.453 -2.277 1 91.12 231 GLU B C 1
ATOM 3991 O O . GLU B 1 231 ? 9.281 15.68 -3.076 1 91.12 231 GLU B O 1
ATOM 3996 N N . GLN B 1 232 ? 9.203 17.422 -1.708 1 96.06 232 GLN B N 1
ATOM 3997 C CA . GLN B 1 232 ? 7.922 17.953 -2.162 1 96.06 232 GLN B CA 1
ATOM 3998 C C . GLN B 1 232 ? 8.062 19.406 -2.609 1 96.06 232 GLN B C 1
ATOM 4000 O O . GLN B 1 232 ? 7.699 20.328 -1.872 1 96.06 232 GLN B O 1
ATOM 4005 N N . PRO B 1 233 ? 8.445 19.547 -3.818 1 96.88 233 PRO B N 1
ATOM 4006 C CA . PRO B 1 233 ? 8.75 20.906 -4.273 1 96.88 233 PRO B CA 1
ATOM 4007 C C . PRO B 1 233 ? 7.5 21.766 -4.422 1 96.88 233 PRO B C 1
ATOM 4009 O O . PRO B 1 233 ? 6.398 21.25 -4.594 1 96.88 233 PRO B O 1
ATOM 4012 N N . VAL B 1 234 ? 7.742 23.031 -4.359 1 97.88 234 VAL B N 1
ATOM 4013 C CA . VAL B 1 234 ? 6.641 23.984 -4.402 1 97.88 234 VAL B CA 1
ATOM 4014 C C . VAL B 1 234 ? 5.91 23.875 -5.738 1 97.88 234 VAL B C 1
ATOM 4016 O O . VAL B 1 234 ? 4.727 24.203 -5.836 1 97.88 234 VAL B O 1
ATOM 4019 N N . GLU B 1 235 ? 6.512 23.344 -6.773 1 97.88 235 GLU B N 1
ATOM 4020 C CA . GLU B 1 235 ? 5.895 23.109 -8.078 1 97.88 235 GLU B CA 1
ATOM 4021 C C . GLU B 1 235 ? 4.691 22.188 -7.961 1 97.88 235 GLU B C 1
ATOM 4023 O O . GLU B 1 235 ? 3.721 22.312 -8.703 1 97.88 235 GLU B O 1
ATOM 4028 N N . ASP B 1 236 ? 4.738 21.281 -7.016 1 97.44 236 ASP B N 1
ATOM 4029 C CA . ASP B 1 236 ? 3.586 20.406 -6.781 1 97.44 236 ASP B CA 1
ATOM 4030 C C . ASP B 1 236 ? 2.395 21.219 -6.262 1 97.44 236 ASP B C 1
ATOM 4032 O O . ASP B 1 236 ? 1.253 20.969 -6.648 1 97.44 236 ASP B O 1
ATOM 4036 N N . GLY B 1 237 ? 2.658 22.156 -5.363 1 98.25 237 GLY B N 1
ATOM 4037 C CA . GLY B 1 237 ? 1.611 23.062 -4.914 1 98.25 237 GLY B CA 1
ATOM 4038 C C . GLY B 1 237 ? 1.028 23.906 -6.031 1 98.25 237 GLY B C 1
ATOM 4039 O O . GLY B 1 237 ? -0.188 24.094 -6.105 1 98.25 237 GLY B O 1
ATOM 4040 N N . ARG B 1 238 ? 1.875 24.375 -6.93 1 98.56 238 ARG B N 1
ATOM 4041 C CA . ARG B 1 238 ? 1.419 25.156 -8.07 1 98.56 238 ARG B CA 1
ATOM 4042 C C . ARG B 1 238 ? 0.546 24.312 -9 1 98.56 238 ARG B C 1
ATOM 4044 O O . ARG B 1 238 ? -0.472 24.781 -9.508 1 98.56 238 ARG B O 1
ATOM 4051 N N . ARG B 1 239 ? 0.97 23.125 -9.227 1 98.25 239 ARG B N 1
ATOM 4052 C CA . ARG B 1 239 ? 0.175 22.219 -10.047 1 98.25 239 ARG B CA 1
ATOM 4053 C C . ARG B 1 239 ? -1.202 21.984 -9.43 1 98.25 239 ARG B C 1
ATOM 4055 O O . ARG B 1 239 ? -2.209 21.969 -10.141 1 98.25 239 ARG B O 1
ATOM 4062 N N . LEU B 1 240 ? -1.243 21.797 -8.109 1 98.69 240 LEU B N 1
ATOM 4063 C CA . LEU B 1 240 ? -2.51 21.625 -7.402 1 98.69 240 LEU B CA 1
ATOM 4064 C C . LEU B 1 240 ? -3.416 22.828 -7.617 1 98.69 240 LEU B C 1
ATOM 4066 O O . LEU B 1 240 ? -4.609 22.672 -7.891 1 98.69 240 LEU B O 1
ATOM 4070 N N . VAL B 1 241 ? -2.896 24.016 -7.504 1 98.56 241 VAL B N 1
ATOM 4071 C CA . VAL B 1 241 ? -3.67 25.234 -7.664 1 98.56 241 VAL B CA 1
ATOM 4072 C C . VAL B 1 241 ? -4.152 25.359 -9.109 1 98.56 241 VAL B C 1
ATOM 4074 O O . VAL B 1 241 ? -5.262 25.844 -9.359 1 98.56 241 VAL B O 1
ATOM 4077 N N . ASP B 1 242 ? -3.316 24.906 -10.047 1 98.44 242 ASP B N 1
ATOM 4078 C CA . ASP B 1 242 ? -3.721 24.906 -11.453 1 98.44 242 ASP B CA 1
ATOM 4079 C C . ASP B 1 242 ? -4.91 23.984 -11.68 1 98.44 242 ASP B C 1
ATOM 4081 O O . ASP B 1 242 ? -5.812 24.312 -12.461 1 98.44 242 ASP B O 1
ATOM 4085 N N . ASP B 1 243 ? -4.938 22.859 -11.031 1 98.38 243 ASP B N 1
ATOM 4086 C CA . ASP B 1 243 ? -5.961 21.844 -11.258 1 98.38 243 ASP B CA 1
ATOM 4087 C C . ASP B 1 243 ? -7.227 22.156 -10.461 1 98.38 243 ASP B C 1
ATOM 4089 O O . ASP B 1 243 ? -8.336 21.953 -10.945 1 98.38 243 ASP B O 1
ATOM 4093 N N . ILE B 1 244 ? -7.098 22.625 -9.219 1 98.25 244 ILE B N 1
ATOM 4094 C CA . ILE B 1 244 ? -8.219 22.703 -8.281 1 98.25 244 ILE B CA 1
ATOM 4095 C C . ILE B 1 244 ? -8.688 24.141 -8.156 1 98.25 244 ILE B C 1
ATOM 4097 O O . ILE B 1 244 ? -9.859 24.406 -7.867 1 98.25 244 ILE B O 1
ATOM 4101 N N . GLY B 1 245 ? -7.789 25.078 -8.398 1 98.19 245 GLY B N 1
ATOM 4102 C CA . GLY B 1 245 ? -8.008 26.469 -8.062 1 98.19 245 GLY B CA 1
ATOM 4103 C C . GLY B 1 245 ? -7.5 26.828 -6.676 1 98.19 245 GLY B C 1
ATOM 4104 O O . GLY B 1 245 ? -7.32 25.953 -5.828 1 98.19 245 GLY B O 1
ATOM 4105 N N . GLY B 1 246 ? -7.223 28.094 -6.473 1 98.38 246 GLY B N 1
ATOM 4106 C CA . GLY B 1 246 ? -6.742 28.578 -5.184 1 98.38 246 GLY B CA 1
ATOM 4107 C C . GLY B 1 246 ? -5.465 29.391 -5.285 1 98.38 246 GLY B C 1
ATOM 4108 O O . GLY B 1 246 ? -5.254 30.094 -6.27 1 98.38 246 GLY B O 1
ATOM 4109 N N . GLU B 1 247 ? -4.676 29.297 -4.168 1 98.38 247 GLU B N 1
ATOM 4110 C CA . GLU B 1 247 ? -3.443 30.078 -4.133 1 98.38 247 GLU B CA 1
ATOM 4111 C C . GLU B 1 247 ? -2.291 29.281 -3.539 1 98.38 247 GLU B C 1
ATOM 4113 O O . GLU B 1 247 ? -2.514 28.359 -2.734 1 98.38 247 GLU B O 1
ATOM 4118 N N . VAL B 1 248 ? -1.158 29.578 -3.99 1 98.69 248 VAL B N 1
ATOM 4119 C CA . VAL B 1 248 ? 0.06 29 -3.432 1 98.69 248 VAL B CA 1
ATOM 4120 C C . VAL B 1 248 ? 0.899 30.094 -2.779 1 98.69 248 VAL B C 1
ATOM 4122 O O . VAL B 1 248 ? 1.09 31.172 -3.359 1 98.69 248 VAL B O 1
ATOM 4125 N N . VAL B 1 249 ? 1.299 29.891 -1.58 1 98.81 249 VAL B N 1
ATOM 4126 C CA . VAL B 1 249 ? 2.238 30.734 -0.843 1 98.81 249 VAL B CA 1
ATOM 4127 C C . VAL B 1 249 ? 3.482 29.922 -0.485 1 98.81 249 VAL B C 1
ATOM 4129 O O . VAL B 1 249 ? 3.398 28.938 0.247 1 98.81 249 VAL B O 1
ATOM 4132 N N . ALA B 1 250 ? 4.582 30.359 -0.988 1 98.69 250 ALA B N 1
ATOM 4133 C CA . ALA B 1 250 ? 5.859 29.734 -0.648 1 98.69 250 ALA B CA 1
ATOM 4134 C C . ALA B 1 250 ? 6.551 30.484 0.482 1 98.69 250 ALA B C 1
ATOM 4136 O O . ALA B 1 250 ? 6.805 31.688 0.37 1 98.69 250 ALA B O 1
ATOM 4137 N N . LEU B 1 251 ? 6.75 29.844 1.573 1 98.38 251 LEU B N 1
ATOM 4138 C CA . LEU B 1 251 ? 7.488 30.453 2.678 1 98.38 251 LEU B CA 1
ATOM 4139 C C . LEU B 1 251 ? 8.992 30.234 2.508 1 98.38 251 LEU B C 1
ATOM 4141 O O . LEU B 1 251 ? 9.469 29.109 2.514 1 98.38 251 LEU B O 1
ATOM 4145 N N . GLU B 1 252 ? 9.695 31.328 2.406 1 97.12 252 GLU B N 1
ATOM 4146 C CA . GLU B 1 252 ? 11.148 31.281 2.293 1 97.12 252 GLU B CA 1
ATOM 4147 C C . GLU B 1 252 ? 11.789 30.812 3.602 1 97.12 252 GLU B C 1
ATOM 4149 O O . GLU B 1 252 ? 11.172 30.906 4.664 1 97.12 252 GLU B O 1
ATOM 4154 N N . ASP B 1 253 ? 12.938 30.281 3.541 1 95.88 253 ASP B N 1
ATOM 4155 C CA . ASP B 1 253 ? 13.711 29.797 4.68 1 95.88 253 ASP B CA 1
ATOM 4156 C C . ASP B 1 253 ? 12.977 28.688 5.414 1 95.88 253 ASP B C 1
ATOM 4158 O O . ASP B 1 253 ? 12.984 28.625 6.645 1 95.88 253 ASP B O 1
ATOM 4162 N N . ALA B 1 254 ? 12.273 27.938 4.648 1 97.62 254 ALA B N 1
ATOM 4163 C CA . ALA B 1 254 ? 11.562 26.781 5.191 1 97.62 254 ALA B CA 1
ATOM 4164 C C . ALA B 1 254 ? 11.68 25.578 4.266 1 97.62 254 ALA B C 1
ATOM 4166 O O . ALA B 1 254 ? 11.562 25.719 3.045 1 97.62 254 ALA B O 1
ATOM 4167 N N . GLY B 1 255 ? 11.961 24.469 4.852 1 97.56 255 GLY B N 1
ATOM 4168 C CA . GLY B 1 255 ? 12 23.203 4.129 1 97.56 255 GLY B CA 1
ATOM 4169 C C . GLY B 1 255 ? 10.742 22.375 4.312 1 97.56 255 GLY B C 1
ATOM 4170 O O . GLY B 1 255 ? 9.633 22.906 4.289 1 97.56 255 GLY B O 1
ATOM 4171 N N . HIS B 1 256 ? 10.945 21.016 4.375 1 97.56 256 HIS B N 1
ATOM 4172 C CA . HIS B 1 256 ? 9.805 20.109 4.48 1 97.56 256 HIS B CA 1
ATOM 4173 C C . HIS B 1 256 ? 9.039 20.328 5.777 1 97.56 256 HIS B C 1
ATOM 4175 O O . HIS B 1 256 ? 7.82 20.172 5.816 1 97.56 256 HIS B O 1
ATOM 4181 N N . TRP B 1 257 ? 9.781 20.719 6.805 1 97.94 257 TRP B N 1
ATOM 4182 C CA . TRP B 1 257 ? 9.164 20.953 8.102 1 97.94 257 TRP B CA 1
ATOM 4183 C C . TRP B 1 257 ? 8.805 22.422 8.281 1 97.94 257 TRP B C 1
ATOM 4185 O O . TRP B 1 257 ? 9.234 23.062 9.242 1 97.94 257 TRP B O 1
ATOM 4195 N N . VAL B 1 258 ? 7.898 22.812 7.504 1 98.19 258 VAL B N 1
ATOM 4196 C CA . VAL B 1 258 ? 7.586 24.234 7.352 1 98.19 258 VAL B CA 1
ATOM 4197 C C . VAL B 1 258 ? 6.953 24.766 8.633 1 98.19 258 VAL B C 1
ATOM 4199 O O . VAL B 1 258 ? 7.184 25.922 9.023 1 98.19 258 VAL B O 1
ATOM 4202 N N . THR B 1 259 ? 6.188 23.969 9.422 1 97.44 259 THR B N 1
ATOM 4203 C CA . THR B 1 259 ? 5.527 24.375 10.656 1 97.44 259 THR B CA 1
ATOM 4204 C C . THR B 1 259 ? 6.555 24.625 11.758 1 97.44 259 THR B C 1
ATOM 4206 O O . THR B 1 259 ? 6.273 25.328 12.727 1 97.44 259 THR B O 1
ATOM 4209 N N . GLU B 1 260 ? 7.719 23.969 11.641 1 97 260 GLU B N 1
ATOM 4210 C CA . GLU B 1 260 ? 8.797 24.156 12.602 1 97 260 GLU B CA 1
ATOM 4211 C C . GLU B 1 260 ? 9.727 25.297 12.164 1 97 260 GLU B C 1
ATOM 4213 O O . GLU B 1 260 ? 10.172 26.094 12.992 1 97 260 GLU B O 1
ATOM 4218 N N . ASP B 1 261 ? 9.969 25.391 10.883 1 97.25 261 ASP B N 1
ATOM 4219 C CA . ASP B 1 261 ? 10.883 26.391 10.344 1 97.25 261 ASP B CA 1
ATOM 4220 C C . ASP B 1 261 ? 10.297 27.797 10.469 1 97.25 261 ASP B C 1
ATOM 4222 O O . ASP B 1 261 ? 11.008 28.734 10.844 1 97.25 261 ASP B O 1
ATOM 4226 N N . ARG B 1 262 ? 9 27.906 10.086 1 96.44 262 ARG B N 1
ATOM 4227 C CA . ARG B 1 262 ? 8.375 29.219 10.047 1 96.44 262 ARG B CA 1
ATOM 4228 C C . ARG B 1 262 ? 7.004 29.203 10.703 1 96.44 262 ARG B C 1
ATOM 4230 O O . ARG B 1 262 ? 6.004 29.562 10.086 1 96.44 262 ARG B O 1
ATOM 4237 N N . PRO B 1 263 ? 6.969 28.891 12.023 1 96.56 263 PRO B N 1
ATOM 4238 C CA . PRO B 1 263 ? 5.672 28.688 12.68 1 96.56 263 PRO B CA 1
ATOM 4239 C C . PRO B 1 263 ? 4.82 29.953 12.695 1 96.56 263 PRO B C 1
ATOM 4241 O O . PRO B 1 263 ? 3.605 29.891 12.492 1 96.56 263 PRO B O 1
ATOM 4244 N N . ASP B 1 264 ? 5.422 31.125 12.945 1 97.12 264 ASP B N 1
ATOM 4245 C CA . ASP B 1 264 ? 4.648 32.344 13.039 1 97.12 264 ASP B CA 1
ATOM 4246 C C . ASP B 1 264 ? 4.086 32.75 11.672 1 97.12 264 ASP B C 1
ATOM 4248 O O . ASP B 1 264 ? 2.898 33.062 11.555 1 97.12 264 ASP B O 1
ATOM 4252 N N . ALA B 1 265 ? 4.953 32.75 10.648 1 98.12 265 ALA B N 1
ATOM 4253 C CA . ALA B 1 265 ? 4.5 33.094 9.297 1 98.12 265 ALA B CA 1
ATOM 4254 C C . ALA B 1 265 ? 3.438 32.094 8.812 1 98.12 265 ALA B C 1
ATOM 4256 O O . ALA B 1 265 ? 2.463 32.5 8.172 1 98.12 265 ALA B O 1
ATOM 4257 N N . TYR B 1 266 ? 3.643 30.844 9.094 1 98.5 266 TYR B N 1
ATOM 4258 C CA . TYR B 1 266 ? 2.684 29.812 8.75 1 98.5 266 TYR B CA 1
ATOM 4259 C C . TYR B 1 266 ? 1.328 30.078 9.391 1 98.5 266 TYR B C 1
ATOM 4261 O O . TYR B 1 266 ? 0.303 30.109 8.703 1 98.5 266 TYR B O 1
ATOM 4269 N N . ARG B 1 267 ? 1.312 30.281 10.672 1 98.44 267 ARG B N 1
ATOM 4270 C CA . ARG B 1 267 ? 0.083 30.484 11.43 1 98.44 267 ARG B CA 1
ATOM 4271 C C . ARG B 1 267 ? -0.648 31.734 10.945 1 98.44 267 ARG B C 1
ATOM 4273 O O . ARG B 1 267 ? -1.871 31.734 10.789 1 98.44 267 ARG B O 1
ATOM 4280 N N . ASP B 1 268 ? 0.115 32.781 10.742 1 98.38 268 ASP B N 1
ATOM 4281 C CA . ASP B 1 268 ? -0.486 34.062 10.305 1 98.38 268 ASP B CA 1
ATOM 4282 C C . ASP B 1 268 ? -1.222 33.875 8.977 1 98.38 268 ASP B C 1
ATOM 4284 O O . ASP B 1 268 ? -2.365 34.312 8.836 1 98.38 268 ASP B O 1
ATOM 4288 N N . ARG B 1 269 ? -0.578 33.219 8.031 1 98.62 269 ARG B N 1
ATOM 4289 C CA . ARG B 1 269 ? -1.188 33.031 6.723 1 98.62 269 ARG B CA 1
ATOM 4290 C C . ARG B 1 269 ? -2.369 32.062 6.809 1 98.62 269 ARG B C 1
ATOM 4292 O O . ARG B 1 269 ? -3.375 32.25 6.121 1 98.62 269 ARG B O 1
ATOM 4299 N N . LEU B 1 270 ? -2.193 31.031 7.594 1 98.88 270 LEU B N 1
ATOM 4300 C CA . LEU B 1 270 ? -3.266 30.062 7.809 1 98.88 270 LEU B CA 1
ATOM 4301 C C . LEU B 1 270 ? -4.5 30.75 8.391 1 98.88 270 LEU B C 1
ATOM 4303 O O . LEU B 1 270 ? -5.609 30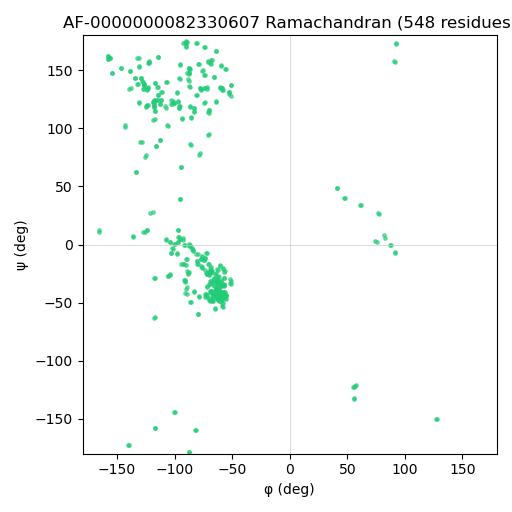.562 7.875 1 98.88 270 LEU B O 1
ATOM 4307 N N . GLU B 1 271 ? -4.309 31.516 9.43 1 98.5 271 GLU B N 1
ATOM 4308 C CA . GLU B 1 271 ? -5.418 32.188 10.094 1 98.5 271 GLU B CA 1
ATOM 4309 C C . GLU B 1 271 ? -6.113 33.156 9.156 1 98.5 271 GLU B C 1
ATOM 4311 O O . GLU B 1 271 ? -7.344 33.25 9.117 1 98.5 271 GLU B O 1
ATOM 4316 N N . ALA B 1 272 ? -5.309 33.938 8.383 1 98.5 272 ALA B N 1
ATOM 4317 C CA . ALA B 1 272 ? -5.871 34.875 7.418 1 98.5 272 ALA B CA 1
ATOM 4318 C C . ALA B 1 272 ? -6.742 34.156 6.391 1 98.5 272 ALA B C 1
ATOM 4320 O O . ALA B 1 272 ? -7.816 34.656 6.031 1 98.5 272 ALA B O 1
ATOM 4321 N N . PHE B 1 273 ? -6.332 33.062 5.93 1 98.81 273 PHE B N 1
ATOM 4322 C CA . PHE B 1 273 ? -7.07 32.281 4.926 1 98.81 273 PHE B CA 1
ATOM 4323 C C . PHE B 1 273 ? -8.359 31.734 5.516 1 98.81 273 PHE B C 1
ATOM 4325 O O . PHE B 1 273 ? -9.414 31.812 4.895 1 98.81 273 PHE B O 1
ATOM 4332 N N . LEU B 1 274 ? -8.242 31.125 6.75 1 98.44 274 LEU B N 1
ATOM 4333 C CA . LEU B 1 274 ? -9.391 30.469 7.371 1 98.44 274 LEU B CA 1
ATOM 4334 C C . LEU B 1 274 ? -10.469 31.5 7.715 1 98.44 274 LEU B C 1
ATOM 4336 O O . LEU B 1 274 ? -11.656 31.156 7.738 1 98.44 274 LEU B O 1
ATOM 4340 N N . THR B 1 275 ? -10.117 32.781 7.992 1 97.25 275 THR B N 1
ATOM 4341 C CA . THR B 1 275 ? -11.078 33.812 8.422 1 97.25 275 THR B CA 1
ATOM 4342 C C . THR B 1 275 ? -11.602 34.594 7.223 1 97.25 275 THR B C 1
ATOM 4344 O O . THR B 1 275 ? -12.547 35.375 7.348 1 97.25 275 THR B O 1
ATOM 4347 N N . GLY B 1 276 ? -10.977 34.531 6.125 1 90.31 276 GLY B N 1
ATOM 4348 C CA . GLY B 1 276 ? -11.391 35.25 4.934 1 90.31 276 GLY B CA 1
ATOM 4349 C C . GLY B 1 276 ? -12.367 34.5 4.07 1 90.31 276 GLY B C 1
ATOM 4350 O O . GLY B 1 276 ? -12.555 33.281 4.262 1 90.31 276 GLY B O 1
#